Protein AF-0000000076527717 (afdb_homodimer)

Nearest PDB structures (foldseek):
  7l6l-assembly1_E  TM=8.732E-01  e=4.943E-12  Escherichia coli K-12
  5wsa-assembly1_A  TM=5.025E-01  e=1.480E-01  Mycobacterium tuberculosis H37Rv
  3qtg-assembly1_A-2  TM=5.037E-01  e=4.520E-01  Pyrobaculum aerophilum str. IM2
  5wrp-assembly1_C  TM=5.151E-01  e=6.163E-01  Mycobacterium tuberculosis H37Rv
  3qtg-assembly1_B-2  TM=5.000E-01  e=6.977E-01  Pyrobaculum aerophilum str. IM2

Foldseek 3Di:
DDLVVLLVVQLVVQLLLQKFFLVRSCVVVVHDSVSQVVSQVVCCVVVSWPDAVRTTGRQNLRHAQVSNLPVPVVFLLVLLQVLLVVDDAAFEEEFAQHNSSLSVLLNCAPGQYEYEYQAVSSCVNPVPGPRYHYHYQAADASRRRRGHFDDSSLVSLLVAAGAEYEDEASAAALQQFTAAAHPRRLSNLLSRLVRYPAYEYGEELSRLGIDHHDTNDGNLSHQEYEYQHDCVPRNHHDNPPGNYYYHHD/DDLVVLLVVQLVVQLLLQKFFLVRSCVVVVHDSVSQVVSQVVCCVVVSWPDAVRTTGRQNLRHAQVSNLPVPVVFLLVLLQVVLVVDDAAFEEEFAQHNSSLSVLLNCAPGQYEYEYQAVSSCVNPVPGPRYHYHYQAADASRRRRGHFDDSSLVSLLVAAGAEYEDEASAADLQQFTAAAHPRRLSNLLSRLVRYPAYEYGEELSRLGIDHHDTNDGNLSHQEYEYQHDCVPRNHHDNPPGNYYYHHD

Solvent-accessible surface area (backbone atoms only — not comparable to full-atom values): 23965 Å² total; per-residue (Å²): 130,56,67,73,56,47,51,51,50,50,47,49,51,15,40,50,55,24,19,33,19,32,65,56,50,12,64,76,65,71,48,51,50,70,55,39,52,53,49,38,52,51,35,26,76,69,65,70,32,37,64,28,76,62,23,35,20,26,65,29,79,70,31,43,41,70,56,42,40,58,58,60,39,68,53,26,42,41,31,6,46,52,55,34,68,71,59,57,84,66,34,35,35,35,38,36,58,48,57,46,34,29,31,22,43,52,54,42,64,75,35,55,30,34,40,35,30,35,19,51,58,38,43,69,60,41,53,83,45,84,48,38,44,44,31,37,34,16,15,42,55,38,60,42,58,35,29,32,32,55,69,54,19,46,54,44,41,72,74,44,76,24,56,34,26,42,37,50,62,41,9,23,34,75,89,24,45,26,17,27,30,40,68,73,49,40,63,50,52,49,42,47,52,74,26,25,77,32,33,27,37,43,44,48,40,76,27,50,55,19,7,24,67,39,78,65,46,52,56,70,73,24,49,28,36,34,21,50,43,41,72,86,82,32,57,68,46,89,52,82,93,50,85,44,41,78,45,77,74,130,55,69,72,57,47,52,51,50,50,48,50,50,15,39,49,56,23,19,34,20,31,66,54,51,11,62,75,68,71,47,52,49,70,56,39,50,54,50,37,52,51,34,27,75,68,65,71,31,37,65,28,77,66,22,36,21,24,65,28,79,70,29,43,42,71,55,41,40,59,60,59,39,67,51,27,42,41,32,6,46,52,54,35,68,70,58,56,83,65,33,34,36,34,38,37,57,47,57,44,32,28,31,22,44,52,54,42,63,75,34,58,30,35,39,35,31,33,19,52,57,38,43,70,59,43,51,85,43,86,46,38,43,45,32,37,33,16,14,40,55,38,59,43,58,36,29,32,30,55,68,54,19,45,55,44,40,70,75,44,76,23,56,33,24,42,38,51,62,38,7,25,34,74,89,24,44,26,16,29,31,40,69,72,48,41,65,51,51,50,43,50,50,73,27,24,77,32,33,28,38,44,44,49,40,76,26,51,56,23,8,23,68,38,79,64,47,52,56,71,74,26,49,28,36,34,21,48,42,42,73,87,84,32,55,68,45,90,55,82,93,49,85,43,42,77,45,75,74

Sequence (498 aa):
MLVPQRHSAIVDLVREHGGVSVEELAARLEVSPSTIRRDLNHLDRQGRLQRVRGGGAVEADETPFARVAAHRAEEKDRVGARAAAVVRERDVVLLDIGTTCAAVARHLRGREVTVVTASLAVVDELRADTAVELIVLGGLLRPSYLSLVGALTQQAIAQLSADIAFIGTSGVRPDGTVLDSTGAEVPVKHAIAASSQRTCLVATSDKFPGSGLLPVCALSDAHMIITTADPAADPLPALEGTATEVLFAMLVPQRHSAIVDLVREHGGVSVEELAARLEVSPSTIRRDLNHLDRQGRLQRVRGGGAVEADETPFARVAAHRAEEKDRVGARAAAVVRERDVVLLDIGTTCAAVARHLRGREVTVVTASLAVVDELRADTAVELIVLGGLLRPSYLSLVGALTQQAIAQLSADIAFIGTSGVRPDGTVLDSTGAEVPVKHAIAASSQRTCLVATSDKFPGSGLLPVCALSDAHMIITTADPAADPLPALEGTATEVLFA

InterPro domains:
  IPR001034 DeoR-type HTH domain [PF08220] (6-56)
  IPR001034 DeoR-type HTH domain [PR00037] (24-38)
  IPR001034 DeoR-type HTH domain [PR00037] (38-56)
  IPR001034 DeoR-type HTH domain [PS51000] (3-58)
  IPR001034 DeoR-type HTH domain [SM00420] (6-58)
  IPR014036 DeoR-like transcriptional repressor, C-terminal sensor domain [PF00455] (73-227)
  IPR018356 Transcription regulator, HTH DeoR-type, conserved site [PS00894] (6-40)
  IPR036388 Winged helix-like DNA-binding domain superfamily [G3DSA:1.10.10.10] (3-60)
  IPR036390 Winged helix DNA-binding domain superfamily [SSF46785] (5-57)
  IPR037171 NagB/RpiA transferase-like [SSF100950] (73-228)
  IPR050313 Carbohydrate Metabolism HTH-type Transcriptional Regulators [PTHR30363] (1-247)

pLDDT: mean 91.43, std 9.4, range [53.09, 98.94]

Secondary structure (DSSP, 8-state):
--HHHHHHHHHHHHHHHSEEEHHHHHHHHTS-HHHHHHHHHHHHHTTSSEEETTEEE--GGGS-HHHHHHTTHHHHHHHHHHHHHHPPTT-EEEE-SSHHHHHHHHHTTT-S-EEEESBHHHHHHHTT-SSSEEEE--EEEEGGGTEEESHHHHHHHHT--EEEEEE--SEE-TTSEEEES-GGGHHHHHHHHHTEEEEEEEE-GGGSS---SEEEEEGGG-SEEEE---TTTSPPPP-TTS--EEEE-/--HHHHHHHHHHHHHHHSEEEHHHHHHHHTS-HHHHHHHHHHHHHTTSSEEETTEEE--GGGS-HHHHHHTTHHHHHHHHHHHHHHPPTT-EEEE-SSHHHHHHHHHTTT-S-EEEESBHHHHHHHTT-SSSEEEE--EEEEGGGTEEESHHHHHHHHT--EEEEEE--SEE-TTSEEEES-GGGHHHHHHHHHTEEEEEEEE-GGGSS---SEEEEEGGG-SEEEE---TTTSPPPP-TTS--EEEE-

Radius of gyration: 26.48 Å; Cα contacts (8 Å, |Δi|>4): 1230; chains: 2; bounding box: 55×79×60 Å

Structure (mmCIF, N/CA/C/O backbone):
data_AF-0000000076527717-model_v1
#
loop_
_entity.id
_entity.type
_entity.pdbx_description
1 polymer 'Lactose phosphotransferase system repressor'
#
loop_
_atom_site.group_PDB
_atom_site.id
_atom_site.type_symbol
_atom_site.label_atom_id
_atom_site.label_alt_id
_atom_site.label_comp_id
_atom_site.label_asym_id
_atom_site.label_entity_id
_atom_site.label_seq_id
_atom_site.pdbx_PDB_ins_code
_atom_site.Cartn_x
_atom_site.Cartn_y
_atom_site.Cartn_z
_atom_site.occupancy
_atom_site.B_iso_or_equiv
_atom_site.auth_seq_id
_atom_site.auth_comp_id
_atom_site.auth_asym_id
_atom_site.auth_atom_id
_atom_site.pdbx_PDB_model_num
ATOM 1 N N . MET A 1 1 ? -23 39.5 0.473 1 81.56 1 MET A N 1
ATOM 2 C CA . MET A 1 1 ? -23.25 38.094 0.102 1 81.56 1 MET A CA 1
ATOM 3 C C . MET A 1 1 ? -24.469 37.562 0.843 1 81.56 1 MET A C 1
ATOM 5 O O . MET A 1 1 ? -24.672 37.875 2.018 1 81.56 1 MET A O 1
ATOM 9 N N . LEU A 1 2 ? -25.359 37.031 0.121 1 87.25 2 LEU A N 1
ATOM 10 C CA . LEU A 1 2 ? -26.547 36.438 0.744 1 87.25 2 LEU A CA 1
ATOM 11 C C . LEU A 1 2 ? -26.172 35.25 1.615 1 87.25 2 LEU A C 1
ATOM 13 O O . LEU A 1 2 ? -25.203 34.562 1.333 1 87.25 2 LEU A O 1
ATOM 17 N N . VAL A 1 3 ? -27 35.062 2.719 1 89.25 3 VAL A N 1
ATOM 18 C CA . VAL A 1 3 ? -26.719 34.062 3.738 1 89.25 3 VAL A CA 1
ATOM 19 C C . VAL A 1 3 ? -26.609 32.688 3.09 1 89.25 3 VAL A C 1
ATOM 21 O O . VAL A 1 3 ? -25.625 31.953 3.311 1 89.25 3 VAL A O 1
ATOM 24 N N . PRO A 1 4 ? -27.562 32.281 2.203 1 87.19 4 PRO A N 1
ATOM 25 C CA . PRO A 1 4 ? -27.438 30.953 1.594 1 87.19 4 PRO A CA 1
ATOM 26 C C . PRO A 1 4 ? -26.172 30.812 0.735 1 87.19 4 PRO A C 1
ATOM 28 O O . PRO A 1 4 ? -25.562 29.75 0.699 1 87.19 4 PRO A O 1
ATOM 31 N N . GLN A 1 5 ? -25.828 31.844 0.106 1 88.81 5 GLN A N 1
ATOM 32 C CA . GLN A 1 5 ? -24.609 31.844 -0.697 1 88.81 5 GLN A CA 1
ATOM 33 C C . GLN A 1 5 ? -23.375 31.703 0.183 1 88.81 5 GLN A C 1
ATOM 35 O O . GLN A 1 5 ? -22.438 30.984 -0.16 1 88.81 5 GLN A O 1
ATOM 40 N N . ARG A 1 6 ? -23.422 32.406 1.287 1 91.44 6 ARG A N 1
ATOM 41 C CA . ARG A 1 6 ? -22.297 32.344 2.217 1 91.44 6 ARG A CA 1
ATOM 42 C C . ARG A 1 6 ? -22.156 30.938 2.811 1 91.44 6 ARG A C 1
ATOM 44 O O . ARG A 1 6 ? -21.047 30.422 2.928 1 91.44 6 ARG A O 1
ATOM 51 N N . HIS A 1 7 ? -23.219 30.281 3.104 1 89.94 7 HIS A N 1
ATOM 52 C CA . HIS A 1 7 ? -23.203 28.922 3.637 1 89.94 7 HIS A CA 1
ATOM 53 C C . HIS A 1 7 ? -22.562 27.953 2.645 1 89.94 7 HIS A C 1
ATOM 55 O O . HIS A 1 7 ? -21.734 27.125 3.023 1 89.94 7 HIS A O 1
ATOM 61 N N . SER A 1 8 ? -22.953 28.125 1.428 1 87.19 8 SER A N 1
ATOM 62 C CA . SER A 1 8 ? -22.375 27.281 0.392 1 87.19 8 SER A CA 1
ATOM 63 C C . SER A 1 8 ? -20.875 27.516 0.246 1 87.19 8 SER A C 1
ATOM 65 O O . SER A 1 8 ? -20.109 26.562 0.11 1 87.19 8 SER A O 1
ATOM 67 N N . ALA A 1 9 ? -20.547 28.812 0.32 1 89.06 9 ALA A N 1
ATOM 68 C CA . ALA A 1 9 ? -19.125 29.172 0.222 1 89.06 9 ALA A CA 1
ATOM 69 C C . ALA A 1 9 ? -18.328 28.594 1.388 1 89.06 9 ALA A C 1
ATOM 71 O O . ALA A 1 9 ? -17.219 28.109 1.202 1 89.06 9 ALA A O 1
ATOM 72 N N . ILE A 1 10 ? -18.922 28.656 2.541 1 88.25 10 ILE A N 1
ATOM 73 C CA . ILE A 1 10 ? -18.281 28.109 3.734 1 88.25 10 ILE A CA 1
ATOM 74 C C . ILE A 1 10 ? -18.062 26.609 3.568 1 88.25 10 ILE A C 1
ATOM 76 O O . ILE A 1 10 ? -16.953 26.109 3.779 1 88.25 10 ILE A O 1
ATOM 80 N N . VAL A 1 11 ? -19.047 25.859 3.121 1 81.44 11 VAL A N 1
ATOM 81 C CA . VAL A 1 11 ? -18.984 24.422 2.961 1 81.44 11 VAL A CA 1
ATOM 82 C C . VAL A 1 11 ? -17.922 24.062 1.914 1 81.44 11 VAL A C 1
ATOM 84 O O . VAL A 1 11 ? -17.125 23.156 2.119 1 81.44 11 VAL A O 1
ATOM 87 N N . ASP A 1 12 ? -17.891 24.844 0.885 1 79.69 12 ASP A N 1
ATOM 88 C CA . ASP A 1 12 ? -16.938 24.594 -0.189 1 79.69 12 ASP A CA 1
ATOM 89 C C . ASP A 1 12 ? -15.5 24.797 0.298 1 79.69 12 ASP A C 1
ATOM 91 O O . ASP A 1 12 ? -14.617 23.969 0.013 1 79.69 12 ASP A O 1
ATOM 95 N N . LEU A 1 13 ? -15.375 25.875 1.015 1 80.81 13 LEU A N 1
ATOM 96 C CA . LEU A 1 13 ? -14.047 26.188 1.53 1 80.81 13 LEU A CA 1
ATOM 97 C C . LEU A 1 13 ? -13.586 25.12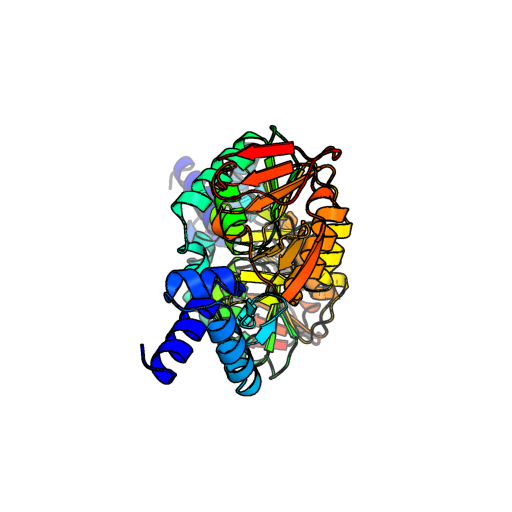5 2.523 1 80.81 13 LEU A C 1
ATOM 99 O O . LEU A 1 13 ? -12.438 24.688 2.479 1 80.81 13 LEU A O 1
ATOM 103 N N . VAL A 1 14 ? -14.5 24.672 3.359 1 78.69 14 VAL A N 1
ATOM 104 C CA . VAL A 1 14 ? -14.172 23.688 4.379 1 78.69 14 VAL A CA 1
ATOM 105 C C . VAL A 1 14 ? -13.859 22.344 3.713 1 78.69 14 VAL A C 1
ATOM 107 O O . VAL A 1 14 ? -12.922 21.656 4.113 1 78.69 14 VAL A O 1
ATOM 110 N N . ARG A 1 15 ? -14.602 22.047 2.707 1 71.19 15 ARG A N 1
ATOM 111 C CA . ARG A 1 15 ? -14.391 20.797 1.973 1 71.19 15 ARG A CA 1
ATOM 112 C C . ARG A 1 15 ? -13.062 20.812 1.224 1 71.19 15 ARG A C 1
ATOM 114 O O . ARG A 1 15 ? -12.352 19.812 1.179 1 71.19 15 ARG A O 1
ATOM 121 N N . GLU A 1 16 ? -12.812 21.969 0.721 1 68.06 16 GLU A N 1
ATOM 122 C CA . GLU A 1 16 ? -11.594 22.125 -0.069 1 68.06 16 GLU A CA 1
ATOM 123 C C . GLU A 1 16 ? -10.352 21.969 0.798 1 68.06 16 GLU A C 1
ATOM 125 O O . GLU A 1 16 ? -9.336 21.438 0.347 1 68.06 16 GLU A O 1
ATOM 130 N N . HIS A 1 17 ? -10.586 22.375 2.025 1 67.5 17 HIS A N 1
ATOM 131 C CA . HIS A 1 17 ? -9.398 22.453 2.875 1 67.5 17 HIS A CA 1
ATOM 132 C C . HIS A 1 17 ? -9.422 21.375 3.945 1 67.5 17 HIS A C 1
ATOM 134 O O . HIS A 1 17 ? -8.445 21.203 4.68 1 67.5 17 HIS A O 1
ATOM 140 N N . GLY A 1 18 ? -10.547 20.641 3.889 1 65.69 18 GLY A N 1
ATOM 141 C CA . GLY A 1 18 ? -10.727 19.656 4.945 1 65.69 18 GLY A CA 1
ATOM 142 C C . GLY A 1 18 ? -11.102 20.281 6.277 1 65.69 18 GLY A C 1
ATOM 143 O O . GLY A 1 18 ? -11.594 19.594 7.172 1 65.69 18 GLY A O 1
ATOM 144 N N . GLY A 1 19 ? -10.68 21.5 6.574 1 70.75 19 GLY A N 1
ATOM 145 C CA . GLY A 1 19 ? -10.953 22.312 7.75 1 70.75 19 GLY A CA 1
ATOM 146 C C . GLY A 1 19 ? -10.453 23.75 7.617 1 70.75 19 GLY A C 1
ATOM 147 O O . GLY A 1 19 ? -9.398 23.984 7.023 1 70.75 19 GLY A O 1
ATOM 148 N N . VAL A 1 20 ? -11.352 24.656 7.977 1 79.31 20 VAL A N 1
ATOM 149 C CA . VAL A 1 20 ? -10.984 26.062 7.895 1 79.31 20 VAL A CA 1
ATOM 150 C C . VAL A 1 20 ? -11.344 26.766 9.203 1 79.31 20 VAL A C 1
ATOM 152 O O . VAL A 1 20 ? -12.383 26.484 9.797 1 79.31 20 VAL A O 1
ATOM 155 N N . SER A 1 21 ? -10.406 27.625 9.617 1 80.6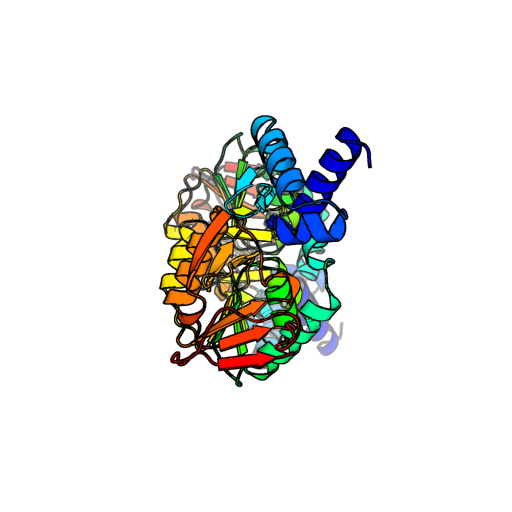9 21 SER A N 1
ATOM 156 C CA . SER A 1 21 ? -10.656 28.359 10.844 1 80.69 21 SER A CA 1
ATOM 157 C C . SER A 1 21 ? -11.68 29.469 10.625 1 80.69 21 SER A C 1
ATOM 159 O O . SER A 1 21 ? -11.898 29.906 9.492 1 80.69 21 SER A O 1
ATOM 161 N N . VAL A 1 22 ? -12.266 29.891 11.766 1 86.62 22 VAL A N 1
ATOM 162 C CA . VAL A 1 22 ? -13.211 31 11.758 1 86.62 22 VAL A CA 1
ATOM 163 C C . VAL A 1 22 ? -12.539 32.25 11.188 1 86.62 22 VAL A C 1
ATOM 165 O O . VAL A 1 22 ? -13.117 32.938 10.352 1 86.62 22 VAL A O 1
ATOM 168 N N . GLU A 1 23 ? -11.289 32.344 11.547 1 84.5 23 GLU A N 1
ATOM 169 C CA . GLU A 1 23 ? -10.555 33.531 11.133 1 84.5 23 GLU A CA 1
ATOM 170 C C . GLU A 1 23 ? -10.305 33.531 9.625 1 84.5 23 GLU A C 1
ATOM 172 O O . GLU A 1 23 ? -10.492 34.531 8.953 1 84.5 23 GLU A O 1
ATOM 177 N N . GLU A 1 24 ? -9.984 32.469 9.148 1 84.5 24 GLU A N 1
ATOM 178 C CA . GLU A 1 24 ? -9.727 32.344 7.715 1 84.5 24 GLU A CA 1
ATOM 179 C C . GLU A 1 24 ? -11.008 32.5 6.906 1 84.5 24 GLU A C 1
ATOM 181 O O . GLU A 1 24 ? -11.023 33.188 5.883 1 84.5 24 GLU A O 1
ATOM 186 N N . LEU A 1 25 ? -12.008 31.875 7.367 1 89.38 25 LEU A N 1
ATOM 187 C CA . LEU A 1 25 ? -13.289 32.031 6.691 1 89.38 25 LEU A CA 1
ATOM 188 C C . LEU A 1 25 ? -13.742 33.469 6.691 1 89.38 25 LEU A C 1
ATOM 190 O O . LEU A 1 25 ? -14.219 34 5.676 1 89.38 25 LEU A O 1
ATOM 194 N N . ALA A 1 26 ? -13.547 34.188 7.777 1 91.44 26 ALA A N 1
ATOM 195 C CA . ALA A 1 26 ? -13.938 35.562 7.902 1 91.44 26 ALA A CA 1
ATOM 196 C C . ALA A 1 26 ? -13.164 36.438 6.922 1 91.44 26 ALA A C 1
ATOM 198 O O . ALA A 1 26 ? -13.734 37.312 6.254 1 91.44 26 ALA A O 1
ATOM 199 N N . ALA A 1 27 ? -11.922 36.156 6.848 1 88.25 27 ALA A N 1
ATOM 200 C CA . ALA A 1 27 ? -11.055 36.938 5.957 1 88.25 27 ALA A CA 1
ATOM 201 C C . ALA A 1 27 ? -11.422 36.688 4.496 1 88.25 27 ALA A C 1
ATOM 203 O O . ALA A 1 27 ? -11.531 37.656 3.715 1 88.25 27 ALA A O 1
ATOM 204 N N . ARG A 1 28 ? -11.688 35.531 4.152 1 87.62 28 ARG A N 1
ATOM 205 C CA . ARG A 1 28 ? -11.922 35.156 2.762 1 87.62 28 ARG A CA 1
ATOM 206 C C . ARG A 1 28 ? -13.305 35.594 2.297 1 87.62 28 ARG A C 1
ATOM 208 O O . ARG A 1 28 ? -13.484 35.969 1.129 1 87.62 28 ARG A O 1
ATOM 215 N N . LEU A 1 29 ? -14.18 35.562 3.242 1 91.5 29 LEU A N 1
ATOM 216 C CA . LEU A 1 29 ? -15.547 35.875 2.869 1 91.5 29 LEU A CA 1
ATOM 217 C C . LEU A 1 29 ? -15.898 37.312 3.254 1 91.5 29 LEU A C 1
ATOM 219 O O . LEU A 1 29 ? -17.031 37.75 3.053 1 91.5 29 LEU A O 1
ATOM 223 N N . GLU A 1 30 ? -14.93 38 3.791 1 91.62 30 GLU A N 1
ATOM 224 C CA . GLU A 1 30 ? -15.047 39.406 4.152 1 91.62 30 GLU A CA 1
ATOM 225 C C . GLU A 1 30 ? -16.266 39.656 5.035 1 91.62 30 GLU A C 1
ATOM 227 O O . GLU A 1 30 ? -17.078 40.531 4.754 1 91.62 30 GLU A O 1
ATOM 232 N N . VAL A 1 31 ? -16.359 38.875 6.031 1 93.62 31 VAL A N 1
ATOM 233 C CA . VAL A 1 31 ? -17.391 39.031 7.062 1 93.62 31 VAL A CA 1
ATOM 234 C C . VAL A 1 31 ? -16.75 38.906 8.445 1 93.62 31 VAL A C 1
ATOM 236 O O . VAL A 1 31 ? -15.562 38.562 8.555 1 93.62 31 VAL A O 1
ATOM 239 N N . SER A 1 32 ? -17.516 39.188 9.445 1 92.56 32 SER A N 1
ATOM 240 C CA . SER A 1 32 ? -16.969 39.125 10.797 1 92.56 32 SER A CA 1
ATOM 241 C C . SER A 1 32 ? -16.844 37.688 11.281 1 92.56 32 SER A C 1
ATOM 243 O O . SER A 1 32 ? -17.594 36.812 10.859 1 92.56 32 SER A O 1
ATOM 245 N N . PRO A 1 33 ? -15.914 37.5 12.25 1 93.12 33 PRO A N 1
ATOM 246 C CA . PRO A 1 33 ? -15.82 36.156 12.875 1 93.12 33 PRO A CA 1
ATOM 247 C C . PRO A 1 33 ? -17.125 35.75 13.547 1 93.12 33 PRO A C 1
ATOM 249 O O . PRO A 1 33 ? -17.469 34.562 13.531 1 93.12 33 PRO A O 1
ATOM 252 N N . SER A 1 34 ? -17.812 36.719 14.102 1 93.12 34 SER A N 1
ATOM 253 C CA . SER A 1 34 ? -19.094 36.406 14.742 1 93.12 34 SER A CA 1
ATOM 254 C C . SER A 1 34 ? -20.109 35.875 13.742 1 93.12 34 SER A C 1
ATOM 256 O O . SER A 1 34 ? -20.844 34.938 14.047 1 93.12 34 SER A O 1
ATOM 258 N N . THR A 1 35 ? -20.078 36.344 12.555 1 92.94 35 THR A N 1
ATOM 259 C CA . THR A 1 35 ? -20.953 35.906 11.484 1 92.94 35 THR A CA 1
ATOM 260 C C . THR A 1 35 ? -20.594 34.469 11.055 1 92.94 35 THR A C 1
ATOM 262 O O . THR A 1 35 ? -21.484 33.625 10.914 1 92.94 35 THR A O 1
ATOM 265 N N . ILE A 1 36 ? -19.297 34.25 10.93 1 93.25 36 ILE A N 1
ATOM 266 C CA . ILE A 1 36 ? -18.828 32.938 10.523 1 93.25 36 ILE A CA 1
ATOM 267 C C . ILE A 1 36 ? -19.203 31.906 11.578 1 93.25 36 ILE A C 1
ATOM 269 O O . ILE A 1 36 ? -19.672 30.812 11.242 1 93.25 36 ILE A O 1
ATOM 273 N N . ARG A 1 37 ? -19.062 32.25 12.852 1 90.75 37 ARG A N 1
ATOM 274 C CA . ARG A 1 37 ? -19.391 31.312 13.93 1 90.75 37 ARG A CA 1
ATOM 275 C C . ARG A 1 37 ? -20.875 30.922 13.891 1 90.75 37 ARG A C 1
ATOM 277 O O . ARG A 1 37 ? -21.219 29.75 14.055 1 90.75 37 ARG A O 1
ATOM 284 N N . ARG A 1 38 ? -21.656 31.875 13.648 1 90.25 38 ARG A N 1
ATOM 285 C CA . ARG A 1 38 ? -23.094 31.625 13.555 1 90.25 38 ARG A CA 1
ATOM 286 C C . ARG A 1 38 ? -23.406 30.703 12.375 1 90.25 38 ARG A C 1
ATOM 288 O O . ARG A 1 38 ? -24.203 29.781 12.5 1 90.25 38 ARG A O 1
ATOM 295 N N . ASP A 1 39 ? -22.766 30.969 11.336 1 91.81 39 ASP A N 1
ATOM 296 C CA . ASP A 1 39 ? -23 30.188 10.133 1 91.81 39 ASP A CA 1
ATOM 297 C C . ASP A 1 39 ? -22.516 28.75 10.32 1 91.81 39 ASP A C 1
ATOM 299 O O . ASP A 1 39 ? -23.203 27.797 9.914 1 91.81 39 ASP A O 1
ATOM 303 N N . LEU A 1 40 ? -21.391 28.594 10.93 1 90.06 40 LEU A N 1
ATOM 304 C CA . LEU A 1 40 ? -20.828 27.281 11.164 1 90.06 40 LEU A CA 1
ATOM 305 C C . LEU A 1 40 ? -21.719 26.453 12.086 1 90.06 40 LEU A C 1
ATOM 307 O O . LEU A 1 40 ? -21.922 25.25 11.859 1 90.06 40 LEU A O 1
ATOM 311 N N . ASN A 1 41 ? -22.203 27.078 13.078 1 87.81 41 ASN A N 1
ATOM 312 C CA . ASN A 1 41 ? -23.156 26.406 13.961 1 87.81 41 ASN A CA 1
ATOM 313 C C . ASN A 1 41 ? -24.391 25.938 13.203 1 87.81 41 ASN A C 1
ATOM 315 O O . ASN A 1 41 ? -24.844 24.812 13.406 1 87.81 41 ASN A O 1
ATOM 319 N N . HIS A 1 42 ? -24.797 26.719 12.383 1 87.44 42 HIS A N 1
ATOM 320 C CA . HIS A 1 42 ? -25.953 26.391 11.562 1 87.44 42 HIS A CA 1
ATOM 321 C C . HIS A 1 42 ? -25.656 25.203 10.648 1 87.44 42 HIS A C 1
ATOM 323 O O . HIS A 1 42 ? -26.438 24.266 10.578 1 87.44 42 HIS A O 1
ATOM 329 N N . LEU A 1 43 ? -24.562 25.234 10.008 1 86.25 43 LEU A N 1
ATOM 330 C CA . LEU A 1 43 ? -24.172 24.203 9.047 1 86.25 43 LEU A CA 1
ATOM 331 C C . LEU A 1 43 ? -23.922 22.875 9.75 1 86.25 43 LEU A C 1
ATOM 333 O O . LEU A 1 43 ? -24.219 21.812 9.203 1 86.25 43 LEU A O 1
ATOM 337 N N . ASP A 1 44 ? -23.422 22.938 10.906 1 82.75 44 ASP A N 1
ATOM 338 C CA . ASP A 1 44 ? -23.203 21.75 11.734 1 82.75 44 ASP A CA 1
ATOM 339 C C . ASP A 1 44 ? -24.531 21.078 12.094 1 82.75 44 ASP A C 1
ATOM 341 O O . ASP A 1 44 ? -24.688 19.859 11.945 1 82.75 44 ASP A O 1
ATOM 345 N N . ARG A 1 45 ? -25.406 21.922 12.5 1 78.38 45 ARG A N 1
ATOM 346 C CA . ARG A 1 45 ? -26.734 21.438 12.859 1 78.38 45 ARG A CA 1
ATOM 347 C C . ARG A 1 45 ? -27.422 20.766 11.672 1 78.38 45 ARG A C 1
ATOM 349 O O . ARG A 1 45 ? -28.172 19.812 11.836 1 78.38 45 ARG A O 1
ATOM 356 N N . GLN A 1 46 ? -27.031 21.188 10.516 1 76.06 46 GLN A N 1
ATOM 357 C CA . GLN A 1 46 ? -27.625 20.641 9.297 1 76.06 46 GLN A CA 1
ATOM 358 C C . GLN A 1 46 ? -26.859 19.422 8.812 1 76.06 46 GLN A C 1
ATOM 360 O O . GLN A 1 46 ? -27.219 18.812 7.797 1 76.06 46 GLN A O 1
ATOM 365 N N . GLY A 1 47 ? -25.781 19.156 9.5 1 72.94 47 GLY A N 1
ATOM 366 C CA . GLY A 1 47 ? -24.969 18 9.133 1 72.94 47 GLY A CA 1
ATOM 367 C C . GLY A 1 47 ? -24.125 18.234 7.898 1 72.94 47 GLY A C 1
ATOM 368 O O . GLY A 1 47 ? -23.609 17.281 7.301 1 72.94 47 GLY A O 1
ATOM 369 N N . ARG A 1 48 ? -24 19.469 7.5 1 73 48 ARG A N 1
ATOM 370 C CA . ARG A 1 48 ? -23.281 19.797 6.273 1 73 48 ARG A CA 1
ATOM 371 C C . ARG A 1 48 ? -21.781 19.906 6.531 1 73 48 ARG A C 1
ATOM 373 O O . ARG A 1 48 ? -20.984 19.812 5.598 1 73 48 ARG A O 1
ATOM 380 N N . LEU A 1 49 ? -21.469 20.25 7.719 1 75.69 49 LEU A N 1
ATOM 381 C CA . LEU A 1 49 ? -20.094 20.234 8.195 1 75.69 49 LEU A CA 1
ATOM 382 C C . LEU A 1 49 ? -20.047 19.969 9.695 1 75.69 49 LEU A C 1
ATOM 384 O O . LEU A 1 49 ? -21.094 19.906 10.359 1 75.69 49 LEU A O 1
ATOM 388 N N . GLN A 1 50 ? -18.938 19.641 10.117 1 76.19 50 GLN A N 1
ATOM 389 C CA . GLN A 1 50 ? -18.75 19.453 11.547 1 76.19 50 GLN A CA 1
ATOM 390 C C . GLN A 1 50 ? -18.094 20.672 12.188 1 76.19 50 GLN A C 1
ATOM 392 O O . GLN A 1 50 ? -17.031 21.109 11.742 1 76.19 50 GLN A O 1
ATOM 397 N N . ARG A 1 51 ? -18.938 21.266 13.133 1 77.12 51 ARG A N 1
ATOM 398 C CA . ARG A 1 51 ? -18.328 22.328 13.938 1 77.12 51 ARG A CA 1
ATOM 399 C C . ARG A 1 51 ? -17.203 21.781 14.797 1 77.12 51 ARG A C 1
ATOM 401 O O . ARG A 1 51 ? -17.344 20.734 15.438 1 77.12 51 ARG A O 1
ATOM 408 N N . VAL A 1 52 ? -16.062 22.391 14.531 1 70.31 52 VAL A N 1
ATOM 409 C CA . VAL A 1 52 ? -14.938 22.031 15.391 1 70.31 52 VAL A CA 1
ATOM 410 C C . VAL A 1 52 ? -14.453 23.281 16.141 1 70.31 52 VAL A C 1
ATOM 412 O O . VAL A 1 52 ? -14.883 24.391 15.844 1 70.31 52 VAL A O 1
ATOM 415 N N . ARG A 1 53 ? -13.672 23.016 17.219 1 70.19 53 ARG A N 1
ATOM 416 C CA . ARG A 1 53 ? -13.156 24.188 17.938 1 70.19 53 ARG A CA 1
ATOM 417 C C . ARG A 1 53 ? -12.352 25.078 17 1 70.19 53 ARG A C 1
ATOM 419 O O . ARG A 1 53 ? -11.352 24.641 16.422 1 70.19 53 ARG A O 1
ATOM 426 N N . GLY A 1 54 ? -12.797 26.328 16.891 1 67.81 54 GLY A N 1
ATOM 427 C CA . GLY A 1 54 ? -12.102 27.344 16.109 1 67.81 54 GLY A CA 1
ATOM 428 C C . GLY A 1 54 ? -12.469 27.312 14.633 1 67.81 54 GLY A C 1
ATOM 429 O O . GLY A 1 54 ? -11.969 28.125 13.852 1 67.81 54 GLY A O 1
ATOM 430 N N . GLY A 1 55 ? -13.344 26.359 14.242 1 73.62 55 GLY A N 1
ATOM 431 C CA . GLY A 1 55 ? -13.648 26.344 12.82 1 73.62 55 GLY A CA 1
ATOM 432 C C . GLY A 1 55 ? -14.625 25.25 12.43 1 73.62 55 GLY A C 1
ATOM 433 O O . GLY A 1 55 ? -15.469 24.844 13.234 1 73.62 55 GLY A O 1
ATOM 434 N N . GLY A 1 56 ? -14.789 25.078 11.219 1 71.69 56 GLY A N 1
ATOM 435 C CA . GLY A 1 56 ? -15.562 23.984 10.648 1 71.69 56 GLY A CA 1
ATOM 436 C C . GLY A 1 56 ? -14.703 22.953 9.945 1 71.69 56 GLY A C 1
ATOM 437 O O . GLY A 1 56 ? -13.656 23.281 9.391 1 71.69 56 GLY A O 1
ATOM 438 N N . ALA A 1 57 ? -15.07 21.719 10.195 1 66.5 57 ALA A N 1
ATOM 439 C CA . ALA A 1 57 ? -14.383 20.625 9.508 1 66.5 57 ALA A CA 1
ATOM 440 C C . ALA A 1 57 ? -15.383 19.641 8.883 1 66.5 57 ALA A C 1
ATOM 442 O O . ALA A 1 57 ? -16.562 19.641 9.242 1 66.5 57 ALA A O 1
ATOM 443 N N . VAL A 1 58 ? -15.141 19.297 7.668 1 60.03 58 VAL A N 1
ATOM 444 C CA . VAL A 1 58 ? -15.906 18.172 7.133 1 60.03 58 VAL A CA 1
ATOM 445 C C . VAL A 1 58 ? -15.141 16.875 7.344 1 60.03 58 VAL A C 1
ATOM 447 O O . VAL A 1 58 ? -13.906 16.875 7.422 1 60.03 58 VAL A O 1
ATOM 450 N N . GLU A 1 59 ? -15.852 15.914 7.844 1 57.34 59 GLU A N 1
ATOM 451 C CA . GLU A 1 59 ? -15.148 14.633 7.906 1 57.34 59 GLU A CA 1
ATOM 452 C C . GLU A 1 59 ? -14.336 14.391 6.637 1 57.34 59 GLU A C 1
ATOM 454 O O . GLU A 1 59 ? -14.828 14.602 5.527 1 57.34 59 GLU A O 1
ATOM 459 N N . ALA A 1 60 ? -13.07 14.664 6.875 1 53.09 60 ALA A N 1
ATOM 460 C CA . ALA A 1 60 ? -12.008 14.547 5.871 1 53.09 60 ALA A CA 1
ATOM 461 C C . ALA A 1 60 ? -12.367 13.5 4.82 1 53.09 60 ALA A C 1
ATOM 463 O O . ALA A 1 60 ? -12.016 13.648 3.645 1 53.09 60 ALA A O 1
ATOM 464 N N . ASP A 1 61 ? -13.227 12.531 5.309 1 56.66 61 ASP A N 1
ATOM 465 C CA . ASP A 1 61 ? -13.477 11.461 4.348 1 56.66 61 ASP A CA 1
ATOM 466 C C . ASP A 1 61 ? -14.188 11.984 3.105 1 56.66 61 ASP A C 1
ATOM 468 O O . ASP A 1 61 ? -14.234 11.312 2.074 1 56.66 61 ASP A O 1
ATOM 472 N N . GLU A 1 62 ? -14.391 13.383 3.205 1 64.69 62 GLU A N 1
ATOM 473 C CA . GLU A 1 62 ? -15.211 13.852 2.092 1 64.69 62 GLU A CA 1
ATOM 474 C C . GLU A 1 62 ? -14.391 14.68 1.112 1 64.69 62 GLU A C 1
ATOM 476 O O . GLU A 1 62 ? -14.852 14.992 0.012 1 64.69 62 GLU A O 1
ATOM 481 N N . THR A 1 63 ? -13.203 15.016 1.483 1 76.69 63 THR A N 1
ATOM 482 C CA . THR A 1 63 ? -12.398 15.742 0.512 1 76.69 63 THR A CA 1
ATOM 483 C C . THR A 1 63 ? -11.289 14.852 -0.044 1 76.69 63 THR A C 1
ATOM 485 O O . THR A 1 63 ? -10.391 14.438 0.691 1 76.69 63 THR A O 1
ATOM 488 N N . PRO A 1 64 ? -11.32 14.734 -1.314 1 86.38 64 PRO A N 1
ATOM 489 C CA . PRO A 1 64 ? -10.32 13.844 -1.916 1 86.38 64 PRO A CA 1
ATOM 490 C C . PRO A 1 64 ? -8.898 14.391 -1.789 1 86.38 64 PRO A C 1
ATOM 492 O O . PRO A 1 64 ? -8.688 15.602 -1.846 1 86.38 64 PRO A O 1
ATOM 495 N N . PHE A 1 65 ? -8.031 13.578 -1.678 1 92.44 65 PHE A N 1
ATOM 496 C CA . PHE A 1 65 ? -6.609 13.883 -1.55 1 92.44 65 PHE A CA 1
ATOM 497 C C . PHE A 1 65 ? -6.172 14.867 -2.625 1 92.44 65 PHE A C 1
ATOM 499 O O . PHE A 1 65 ? -5.48 15.844 -2.334 1 92.44 65 PHE A O 1
ATOM 506 N N . ALA A 1 66 ? -6.582 14.625 -3.846 1 92.06 66 ALA A N 1
ATOM 507 C CA . ALA A 1 66 ? -6.141 15.43 -4.984 1 92.06 66 ALA A CA 1
ATOM 508 C C . ALA A 1 66 ? -6.539 16.891 -4.812 1 92.06 66 ALA A C 1
ATOM 510 O O . ALA A 1 66 ? -5.781 17.797 -5.18 1 92.06 66 ALA A O 1
ATOM 511 N N . ARG A 1 67 ? -7.613 17.188 -4.234 1 88.06 67 ARG A N 1
ATOM 512 C CA . ARG A 1 67 ? -8.086 18.547 -4.004 1 88.06 67 ARG A CA 1
ATOM 513 C C . ARG A 1 67 ? -7.238 19.234 -2.943 1 88.06 67 ARG A C 1
ATOM 515 O O . ARG A 1 67 ? -6.844 20.391 -3.117 1 88.06 67 ARG A O 1
ATOM 522 N N . VAL A 1 68 ? -6.965 18.531 -1.954 1 89.12 68 VAL A N 1
ATOM 523 C CA . VAL A 1 68 ? -6.148 19.094 -0.883 1 89.12 68 VAL A CA 1
ATOM 524 C C . VAL A 1 68 ? -4.73 19.344 -1.391 1 89.12 68 VAL A C 1
ATOM 526 O O . VAL A 1 68 ? -4.121 20.375 -1.08 1 89.12 68 VAL A O 1
ATOM 529 N N . ALA A 1 69 ? -4.223 18.406 -2.143 1 93.81 69 ALA A N 1
ATOM 530 C CA . ALA A 1 69 ? -2.869 18.484 -2.686 1 93.81 69 ALA A CA 1
ATOM 531 C C . ALA A 1 69 ? -2.705 19.734 -3.553 1 93.81 69 ALA A C 1
ATOM 533 O O . ALA A 1 69 ? -1.635 20.344 -3.574 1 93.81 69 ALA A O 1
ATOM 534 N N . ALA A 1 70 ? -3.73 20.141 -4.164 1 92.38 70 ALA A N 1
ATOM 535 C CA . ALA A 1 70 ? -3.688 21.281 -5.086 1 92.38 70 ALA A CA 1
ATOM 536 C C . ALA A 1 70 ? -3.713 22.609 -4.328 1 92.38 70 ALA A C 1
ATOM 538 O O . ALA A 1 70 ? -3.217 23.609 -4.824 1 92.38 70 ALA A O 1
ATOM 539 N N . HIS A 1 71 ? -4.281 22.578 -3.205 1 87.81 71 HIS A N 1
ATOM 540 C CA . HIS A 1 71 ? -4.332 23.781 -2.383 1 87.81 71 HIS A CA 1
ATOM 541 C C . HIS A 1 71 ? -2.951 24.141 -1.847 1 87.81 71 HIS A C 1
ATOM 543 O O . HIS A 1 71 ? -2.334 23.359 -1.13 1 87.81 71 HIS A O 1
ATOM 549 N N . ARG A 1 72 ? -2.34 25.281 -2.281 1 92.25 72 ARG A N 1
ATOM 550 C CA . ARG A 1 72 ? -1.033 25.781 -1.864 1 92.25 72 ARG A CA 1
ATOM 551 C C . ARG A 1 72 ? 0.075 24.812 -2.262 1 92.25 72 ARG A C 1
ATOM 553 O O . ARG A 1 72 ? 0.972 24.516 -1.465 1 92.25 72 ARG A O 1
ATOM 560 N N . ALA A 1 73 ? -0.051 24.312 -3.418 1 96.62 73 ALA A N 1
ATOM 561 C CA . ALA A 1 73 ? 0.871 23.297 -3.926 1 96.62 73 ALA A CA 1
ATOM 562 C C . ALA A 1 73 ? 2.307 23.812 -3.926 1 96.62 73 ALA A C 1
ATOM 564 O O . ALA A 1 73 ? 3.236 23.078 -3.574 1 96.62 73 ALA A O 1
ATOM 565 N N . GLU A 1 74 ? 2.439 25.078 -4.27 1 97.88 74 GLU A N 1
ATOM 566 C CA . GLU A 1 74 ? 3.781 25.656 -4.316 1 97.88 74 GLU A CA 1
ATOM 567 C C . GLU A 1 74 ? 4.395 25.734 -2.92 1 97.88 74 GLU A C 1
ATOM 569 O O . GLU A 1 74 ? 5.574 25.438 -2.736 1 97.88 74 GLU A O 1
ATOM 574 N N . GLU A 1 75 ? 3.633 26.156 -1.98 1 97.5 75 GLU A N 1
ATOM 575 C CA . GLU A 1 75 ? 4.117 26.203 -0.605 1 97.5 75 GLU A CA 1
ATOM 576 C C . GLU A 1 75 ? 4.477 24.812 -0.097 1 97.5 75 GLU A C 1
ATOM 578 O O . GLU A 1 75 ? 5.516 24.625 0.544 1 97.5 75 GLU A O 1
ATOM 583 N N . LYS A 1 76 ? 3.578 23.859 -0.385 1 98.06 76 LYS A N 1
ATOM 584 C CA . LYS A 1 76 ? 3.85 22.5 0.039 1 98.06 76 LYS A CA 1
ATOM 585 C C . LYS A 1 76 ? 5.141 21.969 -0.583 1 98.06 76 LYS A C 1
ATOM 587 O O . LYS A 1 76 ? 5.91 21.266 0.073 1 98.06 76 LYS A O 1
ATOM 592 N N . ASP A 1 77 ? 5.383 22.359 -1.797 1 98.75 77 ASP A N 1
ATOM 593 C CA . ASP A 1 77 ? 6.605 21.922 -2.471 1 98.75 77 ASP A CA 1
ATOM 594 C C . ASP A 1 77 ? 7.84 22.516 -1.794 1 98.75 77 ASP A C 1
ATOM 596 O O . ASP A 1 77 ? 8.844 21.828 -1.611 1 98.75 77 ASP A O 1
ATOM 600 N N . ARG A 1 78 ? 7.777 23.781 -1.438 1 98.69 78 ARG A N 1
ATOM 601 C CA . ARG A 1 78 ? 8.875 24.438 -0.737 1 98.69 78 ARG A CA 1
ATOM 602 C C . ARG A 1 78 ? 9.141 23.781 0.612 1 98.69 78 ARG A C 1
ATOM 604 O O . ARG A 1 78 ? 10.289 23.531 0.976 1 98.69 78 ARG A O 1
ATOM 611 N N . VAL A 1 79 ? 8.086 23.484 1.278 1 98.81 79 VAL A N 1
ATOM 612 C CA . VAL A 1 79 ? 8.211 22.812 2.564 1 98.81 79 VAL A CA 1
ATOM 613 C C . VAL A 1 79 ? 8.828 21.438 2.363 1 98.81 79 VAL A C 1
ATOM 615 O O . VAL A 1 79 ? 9.727 21.031 3.111 1 98.81 79 VAL A O 1
ATOM 618 N N . GLY A 1 80 ? 8.359 20.703 1.349 1 98.88 80 GLY A N 1
ATOM 619 C CA . GLY A 1 80 ? 8.898 19.391 1.028 1 98.88 80 GLY A CA 1
ATOM 620 C C . GLY A 1 80 ? 10.391 19.406 0.745 1 98.88 80 GLY A C 1
ATOM 621 O O . GLY A 1 80 ? 11.133 18.562 1.241 1 98.88 80 GLY A O 1
ATOM 622 N N . ALA A 1 81 ? 10.781 20.406 0.004 1 98.81 81 ALA A N 1
ATOM 623 C CA . ALA A 1 81 ? 12.188 20.547 -0.349 1 98.81 81 ALA A CA 1
ATOM 624 C C . ALA A 1 81 ? 13.039 20.812 0.89 1 98.81 81 ALA A C 1
ATOM 626 O O . ALA A 1 81 ? 14.102 20.203 1.06 1 98.81 81 ALA A O 1
ATOM 627 N N . ARG A 1 82 ? 12.594 21.672 1.689 1 98.75 82 ARG A N 1
ATOM 628 C CA . ARG A 1 82 ? 13.328 22.016 2.904 1 98.75 82 ARG A CA 1
ATOM 629 C C . ARG A 1 82 ? 13.406 20.812 3.844 1 98.75 82 ARG A C 1
ATOM 631 O O . ARG A 1 82 ? 14.445 20.578 4.469 1 98.75 82 ARG A O 1
ATOM 638 N N . ALA A 1 83 ? 12.32 20.094 3.979 1 98.94 83 ALA A N 1
ATOM 639 C CA . ALA A 1 83 ? 12.273 18.891 4.809 1 98.94 83 ALA A CA 1
ATOM 640 C C . ALA A 1 83 ? 13.242 17.844 4.293 1 98.94 83 ALA A C 1
ATOM 642 O O . ALA A 1 83 ? 14 17.25 5.07 1 98.94 83 ALA A O 1
ATOM 643 N N . ALA A 1 84 ? 13.234 17.625 2.996 1 98.88 84 ALA A N 1
ATOM 644 C CA . ALA A 1 84 ? 14.133 16.641 2.396 1 98.88 84 ALA A CA 1
ATOM 645 C C . ALA A 1 84 ? 15.594 16.984 2.646 1 98.88 84 ALA A C 1
ATOM 647 O O . ALA A 1 84 ? 16.438 16.109 2.807 1 98.88 84 ALA A O 1
ATOM 648 N N . ALA A 1 85 ? 15.852 18.281 2.711 1 98.62 85 ALA A N 1
ATOM 649 C CA . ALA A 1 85 ? 17.219 18.766 2.879 1 98.62 85 ALA A CA 1
ATOM 650 C C . ALA A 1 85 ? 17.75 18.422 4.27 1 98.62 85 ALA A C 1
ATOM 652 O O . ALA A 1 85 ? 18.969 18.344 4.477 1 98.62 85 ALA A O 1
ATOM 653 N N . VAL A 1 86 ? 16.891 18.156 5.199 1 98.38 86 VAL A N 1
ATOM 654 C CA . VAL A 1 86 ? 17.312 17.875 6.57 1 98.38 86 VAL A CA 1
ATOM 655 C C . VAL A 1 86 ? 17.609 16.375 6.723 1 98.38 86 VAL A C 1
ATOM 657 O O . VAL A 1 86 ? 18.234 15.961 7.699 1 98.38 86 VAL A O 1
ATOM 660 N N . VAL A 1 87 ? 17.188 15.539 5.816 1 98.81 87 VAL A N 1
ATOM 661 C CA . VAL A 1 87 ? 17.359 14.094 5.871 1 98.81 87 VAL A CA 1
ATOM 662 C C . VAL A 1 87 ? 18.797 13.734 5.52 1 98.81 87 VAL A C 1
ATOM 664 O O . VAL A 1 87 ? 19.375 14.273 4.57 1 98.81 87 VAL A O 1
ATOM 667 N N . ARG A 1 88 ? 19.344 12.898 6.27 1 98.44 88 ARG A N 1
ATOM 668 C CA . ARG A 1 88 ? 20.703 12.422 6.02 1 98.44 88 ARG A CA 1
ATOM 669 C C . ARG A 1 88 ? 20.688 11.117 5.223 1 98.44 88 ARG A C 1
ATOM 671 O O . ARG A 1 88 ? 19.688 10.406 5.215 1 98.44 88 ARG A O 1
ATOM 678 N N . GLU A 1 89 ? 21.797 10.789 4.598 1 97.31 89 GLU A N 1
ATOM 679 C CA . GLU A 1 89 ? 21.938 9.523 3.885 1 97.31 89 GLU A CA 1
ATOM 680 C C . GLU A 1 89 ? 21.766 8.336 4.828 1 97.31 89 GLU A C 1
ATOM 682 O O . GLU A 1 89 ? 22.234 8.367 5.965 1 97.31 89 GLU A O 1
ATOM 687 N N . ARG A 1 90 ? 21.031 7.336 4.453 1 97.38 90 ARG A N 1
ATOM 688 C CA . ARG A 1 90 ? 20.797 6.062 5.125 1 97.38 90 ARG A CA 1
ATOM 689 C C . ARG A 1 90 ? 19.828 6.227 6.285 1 97.38 90 ARG A C 1
ATOM 691 O O . ARG A 1 90 ? 19.609 5.289 7.059 1 97.38 90 ARG A O 1
ATOM 698 N N . ASP A 1 91 ? 19.234 7.402 6.387 1 98.69 91 ASP A N 1
ATOM 699 C CA . ASP A 1 91 ? 18.203 7.59 7.398 1 98.69 91 ASP A CA 1
ATOM 700 C C . ASP A 1 91 ? 17.016 6.668 7.141 1 98.69 91 ASP A C 1
ATOM 702 O O . ASP A 1 91 ? 16.688 6.363 5.992 1 98.69 91 ASP A O 1
ATOM 706 N N . VAL A 1 92 ? 16.406 6.223 8.203 1 98.81 92 VAL A N 1
ATOM 707 C CA . VAL A 1 92 ? 15.039 5.719 8.156 1 98.81 92 VAL A CA 1
ATOM 708 C C . VAL A 1 92 ? 14.055 6.871 8.375 1 98.81 92 VAL A C 1
ATOM 710 O O . VAL A 1 92 ? 14.039 7.48 9.445 1 98.81 92 VAL A O 1
ATOM 713 N N . VAL A 1 93 ? 13.297 7.172 7.324 1 98.94 93 VAL A N 1
ATOM 714 C CA . VAL A 1 93 ? 12.406 8.328 7.309 1 98.94 93 VAL A CA 1
ATOM 715 C C . VAL A 1 93 ? 10.953 7.855 7.363 1 98.94 93 VAL A C 1
ATOM 717 O O . VAL A 1 93 ? 10.5 7.133 6.477 1 98.94 93 VAL A O 1
ATOM 720 N N . LEU A 1 94 ? 10.273 8.234 8.406 1 98.88 94 LEU A N 1
ATOM 721 C CA . LEU A 1 94 ? 8.844 7.961 8.5 1 98.88 94 LEU A CA 1
ATOM 722 C C . LEU A 1 94 ? 8.031 9.141 7.969 1 98.88 94 LEU A C 1
ATOM 724 O O . LEU A 1 94 ? 8.125 10.25 8.492 1 98.88 94 LEU A O 1
ATOM 728 N N . LEU A 1 95 ? 7.262 8.883 6.906 1 98.88 95 LEU A N 1
ATOM 729 C CA . LEU A 1 95 ? 6.418 9.922 6.324 1 98.88 95 LEU A CA 1
ATOM 730 C C . LEU A 1 95 ? 4.949 9.688 6.656 1 98.88 95 LEU A C 1
ATOM 732 O O . LEU A 1 95 ? 4.406 8.625 6.355 1 98.88 95 LEU A O 1
ATOM 736 N N . ASP A 1 96 ? 4.316 10.695 7.215 1 98.62 96 ASP A N 1
ATOM 737 C CA . ASP A 1 96 ? 2.906 10.688 7.59 1 98.62 96 ASP A CA 1
ATOM 738 C C . ASP A 1 96 ? 2.01 10.734 6.352 1 98.62 96 ASP A C 1
ATOM 740 O O . ASP A 1 96 ? 2.5 10.859 5.227 1 98.62 96 ASP A O 1
ATOM 744 N N . ILE A 1 97 ? 0.793 10.508 6.668 1 97.56 97 ILE A N 1
ATOM 745 C CA . ILE A 1 97 ? -0.273 10.742 5.699 1 97.56 97 ILE A CA 1
ATOM 746 C C . ILE A 1 97 ? -0.455 12.242 5.492 1 97.56 97 ILE A C 1
ATOM 748 O O . ILE A 1 97 ? -0.548 13.008 6.461 1 97.56 97 ILE A O 1
ATOM 752 N N . GLY A 1 98 ? -0.513 12.664 4.172 1 96.56 98 GLY A N 1
ATOM 753 C CA . GLY A 1 98 ? -0.776 14.07 3.91 1 96.56 98 GLY A CA 1
ATOM 754 C C . GLY A 1 98 ? -0.139 14.57 2.627 1 96.56 98 GLY A C 1
ATOM 755 O O . GLY A 1 98 ? 0.834 13.992 2.145 1 96.56 98 GLY A O 1
ATOM 756 N N . THR A 1 99 ? -0.696 15.672 2.184 1 96.94 99 THR A N 1
ATOM 757 C CA . THR A 1 99 ? -0.258 16.219 0.909 1 96.94 99 THR A CA 1
ATOM 758 C C . THR A 1 99 ? 1.131 16.844 1.036 1 96.94 99 THR A C 1
ATOM 760 O O . THR A 1 99 ? 1.939 16.766 0.109 1 96.94 99 THR A O 1
ATOM 763 N N . THR A 1 100 ? 1.408 17.438 2.115 1 98.19 100 THR A N 1
ATOM 764 C CA . THR A 1 100 ? 2.732 18.016 2.326 1 98.19 100 THR A CA 1
ATOM 765 C C . THR A 1 100 ? 3.783 16.922 2.471 1 98.19 100 THR A C 1
ATOM 767 O O . THR A 1 100 ? 4.902 17.047 1.972 1 98.19 100 THR A O 1
ATOM 770 N N . CYS A 1 101 ? 3.436 15.844 3.137 1 98.75 101 CYS A N 1
ATOM 771 C CA . CYS A 1 101 ? 4.352 14.719 3.275 1 98.75 101 CYS A CA 1
ATOM 772 C C . CYS A 1 101 ? 4.621 14.062 1.927 1 98.75 101 CYS A C 1
ATOM 774 O O . CYS A 1 101 ? 5.727 13.586 1.674 1 98.75 101 CYS A O 1
ATOM 776 N N . ALA A 1 102 ? 3.602 14.023 1.069 1 98.81 102 ALA A N 1
ATOM 777 C CA . ALA A 1 102 ? 3.834 13.531 -0.287 1 98.81 102 ALA A CA 1
ATOM 778 C C . ALA A 1 102 ? 4.848 14.406 -1.02 1 98.81 102 ALA A C 1
ATOM 780 O O . ALA A 1 102 ? 5.668 13.898 -1.79 1 98.81 102 ALA A O 1
ATOM 781 N N . ALA A 1 103 ? 4.781 15.695 -0.772 1 98.81 103 ALA A N 1
ATOM 782 C CA . ALA A 1 103 ? 5.77 16.594 -1.356 1 98.81 103 ALA A CA 1
ATOM 783 C C . ALA A 1 103 ? 7.172 16.297 -0.833 1 98.81 103 ALA A C 1
ATOM 785 O O . ALA A 1 103 ? 8.148 16.328 -1.591 1 98.81 103 ALA A O 1
ATOM 786 N N . VAL A 1 104 ? 7.285 15.992 0.459 1 98.94 104 VAL A N 1
ATOM 787 C CA . VAL A 1 104 ? 8.57 15.594 1.017 1 98.94 104 VAL A CA 1
ATOM 788 C C . VAL A 1 104 ? 9.094 14.359 0.28 1 98.94 104 VAL A C 1
ATOM 790 O O . VAL A 1 104 ? 10.258 14.32 -0.129 1 98.94 104 VAL A O 1
ATOM 793 N N . ALA A 1 105 ? 8.227 13.344 0.098 1 98.94 105 ALA A N 1
ATOM 794 C CA . ALA A 1 105 ? 8.594 12.102 -0.587 1 98.94 105 ALA A CA 1
ATOM 795 C C . ALA A 1 105 ? 9.156 12.391 -1.978 1 98.94 105 ALA A C 1
ATOM 797 O O . ALA A 1 105 ? 10.156 11.805 -2.385 1 98.94 105 ALA A O 1
ATOM 798 N N . ARG A 1 106 ? 8.484 13.289 -2.688 1 98.75 106 ARG A N 1
ATOM 799 C CA . ARG A 1 106 ? 8.914 13.656 -4.035 1 98.75 106 ARG A CA 1
ATOM 800 C C . ARG A 1 106 ? 10.352 14.156 -4.031 1 98.75 106 ARG A C 1
ATOM 802 O O . ARG A 1 106 ? 11.141 13.82 -4.922 1 98.75 106 ARG A O 1
ATOM 809 N N . HIS A 1 107 ? 10.703 14.906 -3.041 1 98.88 107 HIS A N 1
ATOM 810 C CA . HIS A 1 107 ? 12.023 15.508 -2.982 1 98.88 107 HIS A CA 1
ATOM 811 C C . HIS A 1 107 ? 13.055 14.531 -2.42 1 98.88 107 HIS A C 1
ATOM 813 O O . HIS A 1 107 ? 14.25 14.844 -2.373 1 98.88 107 HIS A O 1
ATOM 819 N N . LEU A 1 108 ? 12.648 13.367 -1.988 1 98.88 108 LEU A N 1
ATOM 820 C CA . LEU A 1 108 ? 13.57 12.352 -1.49 1 98.88 108 LEU A CA 1
ATOM 821 C C . LEU A 1 108 ? 13.969 11.391 -2.604 1 98.88 108 LEU A C 1
ATOM 823 O O . LEU A 1 108 ? 14.812 10.508 -2.395 1 98.88 108 LEU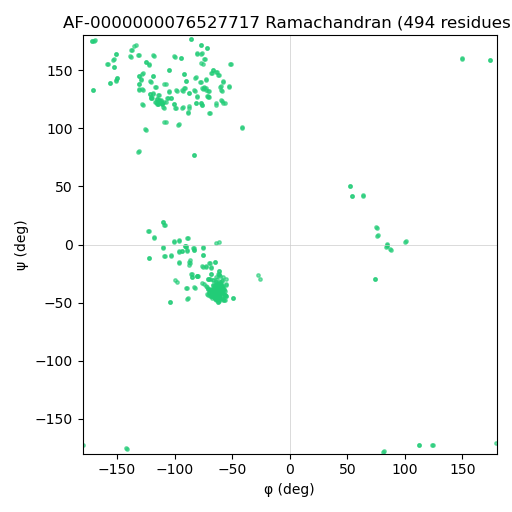 A O 1
ATOM 827 N N . ARG A 1 109 ? 13.344 11.547 -3.799 1 98.62 109 ARG A N 1
ATOM 828 C CA . ARG A 1 109 ? 13.656 10.664 -4.922 1 98.62 109 ARG A CA 1
ATOM 829 C C . ARG A 1 109 ? 15.156 10.633 -5.188 1 98.62 109 ARG A C 1
ATOM 831 O O . ARG A 1 109 ? 15.82 11.68 -5.156 1 98.62 109 ARG A O 1
ATOM 838 N N . GLY A 1 110 ? 15.633 9.445 -5.406 1 97.94 110 GLY A N 1
ATOM 839 C CA . GLY A 1 110 ? 17.031 9.258 -5.777 1 97.94 110 GLY A CA 1
ATOM 840 C C . GLY A 1 110 ? 17.969 9.211 -4.586 1 97.94 110 GLY A C 1
ATOM 841 O O . GLY A 1 110 ? 19.156 8.977 -4.742 1 97.94 110 GLY A O 1
ATOM 842 N N . ARG A 1 111 ? 17.438 9.336 -3.4 1 98.25 111 ARG A N 1
ATOM 843 C CA . ARG A 1 111 ? 18.266 9.336 -2.201 1 98.25 111 ARG A CA 1
ATOM 844 C C . ARG A 1 111 ? 18.406 7.93 -1.634 1 98.25 111 ARG A C 1
ATOM 846 O O . ARG A 1 111 ? 17.469 7.137 -1.692 1 98.25 111 ARG A O 1
ATOM 853 N N . GLU A 1 112 ? 19.547 7.684 -1.062 1 97.5 112 GLU A N 1
ATOM 854 C CA . GLU A 1 112 ? 19.797 6.41 -0.386 1 97.5 112 GLU A CA 1
ATOM 855 C C . GLU A 1 112 ? 19.25 6.438 1.044 1 97.5 112 GLU A C 1
ATOM 857 O O . GLU A 1 112 ? 20.031 6.453 2.002 1 97.5 112 GLU A O 1
ATOM 862 N N . VAL A 1 113 ? 17.938 6.297 1.143 1 98.75 113 VAL A N 1
ATOM 863 C CA . VAL A 1 113 ? 17.25 6.297 2.43 1 98.75 113 VAL A CA 1
ATOM 864 C C . VAL A 1 113 ? 16.172 5.219 2.443 1 98.75 113 VAL A C 1
ATOM 866 O O . VAL A 1 113 ? 15.852 4.637 1.403 1 98.75 113 VAL A O 1
ATOM 869 N N . THR A 1 114 ? 15.742 4.863 3.588 1 98.69 114 THR A N 1
ATOM 870 C CA . THR A 1 114 ? 14.562 4.027 3.764 1 98.69 114 THR A CA 1
ATOM 871 C C . THR A 1 114 ? 13.352 4.875 4.148 1 98.69 114 THR A C 1
ATOM 873 O O . THR A 1 114 ? 13.406 5.629 5.125 1 98.69 114 THR A O 1
ATOM 876 N N . VAL A 1 115 ? 12.344 4.789 3.33 1 98.94 115 VAL A N 1
ATOM 877 C CA . VAL A 1 115 ? 11.109 5.504 3.633 1 98.94 115 VAL A CA 1
ATOM 878 C C . VAL A 1 115 ? 10.047 4.52 4.117 1 98.94 115 VAL A C 1
ATOM 880 O O . VAL A 1 115 ? 9.859 3.457 3.518 1 98.94 115 VA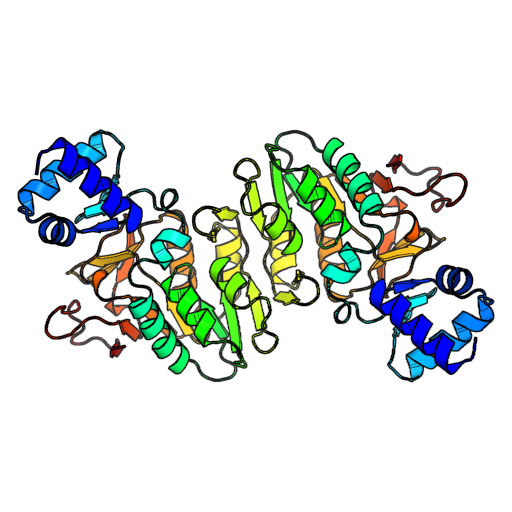L A O 1
ATOM 883 N N . VAL A 1 116 ? 9.406 4.863 5.219 1 98.94 116 VAL A N 1
ATOM 884 C CA . VAL A 1 116 ? 8.297 4.105 5.793 1 98.94 116 VAL A CA 1
ATOM 885 C C . VAL A 1 116 ? 7.031 4.961 5.777 1 98.94 116 VAL A C 1
ATOM 887 O O . VAL A 1 116 ? 7.059 6.129 6.172 1 98.94 116 VAL A O 1
ATOM 890 N N . THR A 1 117 ? 5.879 4.355 5.355 1 98.94 117 T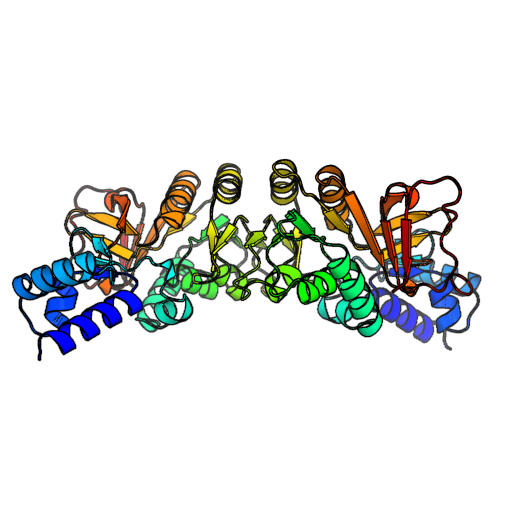HR A N 1
ATOM 891 C CA . THR A 1 117 ? 4.719 5.234 5.242 1 98.94 117 THR A CA 1
ATOM 892 C C . THR A 1 117 ? 3.424 4.43 5.301 1 98.94 117 THR A C 1
ATOM 894 O O . THR A 1 117 ? 3.412 3.236 4.992 1 98.94 117 THR A O 1
ATOM 897 N N . ALA A 1 118 ? 2.387 5.133 5.711 1 98.69 118 ALA A N 1
ATOM 898 C CA . ALA A 1 118 ? 1.018 4.625 5.648 1 98.69 118 ALA A CA 1
ATOM 899 C C . ALA A 1 118 ? 0.207 5.367 4.59 1 98.69 118 ALA A C 1
ATOM 901 O O . ALA A 1 118 ? -1.024 5.41 4.66 1 98.69 118 ALA A O 1
ATOM 902 N N . SER A 1 119 ? 0.857 6.012 3.656 1 98.75 119 SER A N 1
ATOM 903 C CA . SER A 1 119 ? 0.221 6.832 2.631 1 98.75 119 SER A CA 1
ATOM 904 C C . SER A 1 119 ? 0.444 6.25 1.239 1 98.75 119 SER A C 1
ATOM 906 O O . SER A 1 119 ? 1.584 6.137 0.783 1 98.75 119 SER A O 1
ATOM 908 N N . LEU A 1 120 ? -0.678 5.957 0.574 1 98.5 120 LEU A N 1
ATOM 909 C CA . LEU A 1 120 ? -0.54 5.504 -0.806 1 98.5 120 LEU A CA 1
ATOM 910 C C . LEU A 1 120 ? -0.039 6.633 -1.701 1 98.5 120 LEU A C 1
ATOM 912 O O . LEU A 1 120 ? 0.587 6.379 -2.732 1 98.5 120 LEU A O 1
ATOM 916 N N . ALA A 1 121 ? -0.287 7.883 -1.306 1 98.56 121 ALA A N 1
ATOM 917 C CA . ALA A 1 121 ? 0.247 9 -2.08 1 98.56 121 ALA A CA 1
ATOM 918 C C . ALA A 1 121 ? 1.772 9.023 -2.033 1 98.56 121 ALA A C 1
ATOM 920 O O . ALA A 1 121 ? 2.426 9.32 -3.035 1 98.56 121 ALA A O 1
ATOM 921 N N . VAL A 1 122 ? 2.287 8.727 -0.891 1 98.88 122 VAL A N 1
ATOM 922 C CA . VAL A 1 122 ? 3.736 8.625 -0.755 1 98.88 122 VAL A CA 1
ATOM 923 C C . VAL A 1 122 ? 4.25 7.445 -1.57 1 98.88 122 VAL A C 1
ATOM 925 O O . VAL A 1 122 ? 5.273 7.551 -2.254 1 98.88 122 VAL A O 1
ATOM 928 N N . VAL A 1 123 ? 3.539 6.305 -1.498 1 98.88 123 VAL A N 1
ATOM 929 C CA . VAL A 1 123 ? 3.893 5.133 -2.293 1 98.88 123 VAL A CA 1
ATOM 930 C C . VAL A 1 123 ? 3.926 5.504 -3.773 1 98.88 123 VAL A C 1
ATOM 932 O O . VAL A 1 123 ? 4.871 5.152 -4.488 1 98.88 123 VAL A O 1
ATOM 935 N N . ASP A 1 124 ? 2.953 6.25 -4.203 1 98.44 124 ASP A N 1
ATOM 936 C CA . ASP A 1 124 ? 2.852 6.633 -5.605 1 98.44 124 ASP A CA 1
ATOM 937 C C . ASP A 1 124 ? 4.039 7.496 -6.027 1 98.44 124 ASP A C 1
ATOM 939 O O . ASP A 1 124 ? 4.492 7.422 -7.172 1 98.44 124 ASP A O 1
ATOM 943 N N . GLU A 1 125 ? 4.527 8.289 -5.145 1 98.56 125 GLU A N 1
ATOM 944 C CA . GLU A 1 125 ? 5.668 9.141 -5.445 1 98.56 125 GLU A CA 1
ATOM 945 C C . GLU A 1 125 ? 6.945 8.32 -5.605 1 98.56 125 GLU A C 1
ATOM 947 O O . GLU A 1 125 ? 7.828 8.688 -6.387 1 98.56 125 GLU A O 1
ATOM 952 N N . LEU A 1 126 ? 7.008 7.172 -4.895 1 98.75 126 LEU A N 1
ATOM 953 C CA . LEU A 1 126 ? 8.336 6.602 -4.707 1 98.75 126 LEU A CA 1
ATOM 954 C C . LEU A 1 126 ? 8.406 5.184 -5.258 1 98.75 126 LEU A C 1
ATOM 956 O O . LEU A 1 126 ? 9.484 4.602 -5.359 1 98.75 126 LEU A O 1
ATOM 960 N N . ARG A 1 127 ? 7.266 4.523 -5.613 1 97.62 127 ARG A N 1
ATOM 961 C CA . ARG A 1 127 ? 7.211 3.092 -5.879 1 97.62 127 ARG A CA 1
ATOM 962 C C . ARG A 1 127 ? 8.109 2.719 -7.051 1 97.62 127 ARG A C 1
ATOM 964 O O . ARG A 1 127 ? 8.594 1.586 -7.137 1 97.62 127 ARG A O 1
ATOM 971 N N . ALA A 1 128 ? 8.422 3.695 -7.93 1 95.56 128 ALA A N 1
ATOM 972 C CA . ALA A 1 128 ? 9.25 3.391 -9.094 1 95.56 128 ALA A CA 1
ATOM 973 C C . ALA A 1 128 ? 10.719 3.723 -8.828 1 95.56 128 ALA A C 1
ATOM 975 O O . ALA A 1 128 ? 11.586 3.447 -9.656 1 95.56 128 ALA A O 1
ATOM 976 N N . ASP A 1 129 ? 10.945 4.32 -7.703 1 95.94 129 ASP A N 1
ATOM 977 C CA . ASP A 1 129 ? 12.305 4.73 -7.355 1 95.94 129 ASP A CA 1
ATOM 978 C C . ASP A 1 129 ? 13.156 3.529 -6.957 1 95.94 129 ASP A C 1
ATOM 980 O O . ASP A 1 129 ? 12.719 2.678 -6.184 1 95.94 129 ASP A O 1
ATOM 984 N N . THR A 1 130 ? 14.422 3.414 -7.457 1 92.19 130 THR A N 1
ATOM 985 C CA . THR A 1 130 ? 15.25 2.244 -7.191 1 92.19 130 THR A CA 1
ATOM 986 C C . THR A 1 130 ? 16.297 2.555 -6.125 1 92.19 130 THR A C 1
ATOM 988 O O . THR A 1 130 ? 16.969 1.649 -5.621 1 92.19 130 THR A O 1
ATOM 991 N N . ALA A 1 131 ? 16.422 3.824 -5.766 1 96.25 131 ALA A N 1
ATOM 992 C CA . ALA A 1 131 ? 17.391 4.203 -4.734 1 96.25 131 ALA A CA 1
ATOM 993 C C . ALA A 1 131 ? 16.75 4.156 -3.348 1 96.25 131 ALA A C 1
ATOM 995 O O . ALA A 1 131 ? 17.391 3.715 -2.385 1 96.25 131 ALA A O 1
ATOM 996 N N . VAL A 1 132 ? 15.523 4.551 -3.25 1 98.38 132 VAL A N 1
ATOM 997 C CA . VAL A 1 132 ? 14.797 4.59 -1.984 1 98.38 132 VAL A CA 1
ATOM 998 C C . VAL A 1 132 ? 14.273 3.197 -1.642 1 98.38 132 VAL A C 1
ATOM 1000 O O . VAL A 1 132 ? 13.641 2.543 -2.473 1 98.38 132 VAL A O 1
ATOM 1003 N N . GLU A 1 133 ? 14.641 2.711 -0.563 1 98 133 GLU A N 1
ATOM 1004 C CA . GLU A 1 133 ? 13.961 1.537 -0.02 1 98 133 GLU A CA 1
ATOM 1005 C C . GLU A 1 133 ? 12.625 1.916 0.61 1 98 133 GLU A C 1
ATOM 1007 O O . GLU A 1 133 ? 12.578 2.742 1.524 1 98 133 GLU A O 1
ATOM 1012 N N . LEU A 1 134 ? 11.539 1.346 0.147 1 98.75 134 LEU A N 1
ATOM 1013 C CA . LEU A 1 134 ? 10.211 1.765 0.58 1 98.75 134 LEU A CA 1
ATOM 1014 C C . LEU A 1 134 ? 9.523 0.66 1.378 1 98.75 134 LEU A C 1
ATOM 1016 O O . LEU A 1 134 ? 9.398 -0.47 0.9 1 98.75 134 LEU A O 1
ATOM 1020 N N . ILE A 1 135 ? 9.117 0.975 2.57 1 98.69 135 ILE A N 1
ATOM 1021 C CA . ILE A 1 135 ? 8.336 0.1 3.436 1 98.69 135 ILE A CA 1
ATOM 1022 C C . ILE A 1 135 ? 6.926 0.664 3.605 1 98.69 135 ILE A C 1
ATOM 1024 O O . ILE A 1 135 ? 6.758 1.809 4.035 1 98.69 135 ILE A O 1
ATOM 1028 N N . VAL A 1 136 ? 5.961 -0.123 3.281 1 98.88 136 VAL A N 1
ATOM 1029 C CA . VAL A 1 136 ? 4.559 0.251 3.447 1 98.88 136 VAL A CA 1
ATOM 1030 C C . VAL A 1 136 ? 4.016 -0.348 4.742 1 98.88 136 VAL A C 1
ATOM 1032 O O . VAL A 1 136 ? 4.164 -1.547 4.988 1 98.88 136 VAL A O 1
ATOM 1035 N N . LEU A 1 137 ? 3.357 0.449 5.512 1 98.62 137 LEU A N 1
ATOM 1036 C CA . LEU A 1 137 ? 2.939 0.024 6.844 1 98.62 137 LEU A CA 1
ATOM 1037 C C . LEU A 1 137 ? 1.681 -0.833 6.773 1 98.62 137 LEU A C 1
ATOM 1039 O O . LEU A 1 137 ? 1.453 -1.685 7.637 1 98.62 137 LEU A O 1
ATOM 1043 N N . GLY A 1 138 ? 0.872 -0.64 5.758 1 98.25 138 GLY A N 1
ATOM 1044 C CA . GLY A 1 138 ? -0.338 -1.43 5.586 1 98.25 138 GLY A CA 1
ATOM 1045 C C . GLY A 1 138 ? -1.498 -0.932 6.426 1 98.25 138 GLY A C 1
ATOM 1046 O O . GLY A 1 138 ? -1.417 0.137 7.035 1 98.25 138 GLY A O 1
ATOM 1047 N N . GLY A 1 139 ? -2.635 -1.66 6.348 1 98.5 139 GLY A N 1
ATOM 1048 C CA . GLY A 1 139 ? -3.859 -1.32 7.051 1 98.5 139 GLY A CA 1
ATOM 1049 C C . GLY A 1 139 ? -5.055 -1.159 6.129 1 98.5 139 GLY A C 1
ATOM 1050 O O . GLY A 1 139 ? -5.004 -1.558 4.965 1 98.5 139 GLY A O 1
ATOM 1051 N N . LEU A 1 140 ? -6.133 -0.68 6.793 1 98.06 140 LEU A N 1
ATOM 1052 C CA . LEU A 1 140 ? -7.355 -0.399 6.047 1 98.06 140 LEU A CA 1
ATOM 1053 C C . LEU A 1 140 ? -7.184 0.833 5.168 1 98.06 140 LEU A C 1
ATOM 1055 O O . LEU A 1 140 ? -6.793 1.898 5.652 1 98.06 140 LEU A O 1
ATOM 1059 N N . LEU A 1 141 ? -7.527 0.608 3.877 1 98.06 141 LEU A N 1
ATOM 1060 C CA . LEU A 1 141 ? -7.395 1.727 2.951 1 98.06 141 LEU A CA 1
ATOM 1061 C C . LEU A 1 141 ? -8.586 2.67 3.059 1 98.06 141 LEU A C 1
ATOM 1063 O O . LEU A 1 141 ? -9.734 2.227 3.02 1 98.06 141 LEU A O 1
ATOM 1067 N N . ARG A 1 142 ? -8.266 3.895 3.26 1 94.38 142 ARG A N 1
ATOM 1068 C CA . ARG A 1 142 ? -9.234 4.961 3.025 1 94.38 142 ARG A CA 1
ATOM 1069 C C . ARG A 1 142 ? -9.047 5.578 1.644 1 94.38 142 ARG A C 1
ATOM 1071 O O . ARG A 1 142 ? -8.117 6.363 1.428 1 94.38 142 ARG A O 1
ATOM 1078 N N . PRO A 1 143 ? -9.914 5.211 0.755 1 93.31 143 PRO A N 1
ATOM 1079 C CA . PRO A 1 143 ? -9.68 5.578 -0.644 1 93.31 143 PRO A CA 1
ATOM 1080 C C . PRO A 1 143 ? -9.672 7.09 -0.863 1 93.31 143 PRO A C 1
ATOM 1082 O O . PRO A 1 143 ? -8.906 7.594 -1.685 1 93.31 143 PRO A O 1
ATOM 1085 N N . SER A 1 144 ? -10.453 7.852 -0.204 1 87.44 144 SER A N 1
ATOM 1086 C CA . SER A 1 144 ? -10.594 9.281 -0.448 1 87.44 144 SER A CA 1
ATOM 1087 C C . SER A 1 144 ? -9.289 10.023 -0.152 1 87.44 144 SER A C 1
ATOM 1089 O O . SER A 1 144 ? -8.945 10.984 -0.845 1 87.44 144 SER A O 1
ATOM 1091 N N . TYR A 1 145 ? -8.602 9.477 0.822 1 90.88 145 TYR A N 1
ATOM 1092 C CA . TYR A 1 145 ? -7.418 10.219 1.229 1 90.88 145 TYR A CA 1
ATOM 1093 C C . TYR A 1 145 ? -6.164 9.359 1.107 1 90.88 145 TYR A C 1
ATOM 1095 O O . TYR A 1 145 ? -5.109 9.711 1.641 1 90.88 145 TYR A O 1
ATOM 1103 N N . LEU A 1 146 ? -6.301 8.219 0.458 1 95.94 146 LEU A N 1
ATOM 1104 C CA . LEU A 1 146 ? -5.172 7.359 0.13 1 95.94 146 LEU A CA 1
ATOM 1105 C C . LEU A 1 146 ? -4.359 7.031 1.377 1 95.94 146 LEU A C 1
ATOM 1107 O O . LEU A 1 146 ? -3.127 7.094 1.355 1 95.94 146 LEU A O 1
ATOM 1111 N N . SER A 1 147 ? -5.066 6.762 2.424 1 96.56 147 SER A N 1
ATOM 1112 C CA . SER A 1 147 ? -4.395 6.512 3.695 1 96.56 147 SER A CA 1
ATOM 1113 C C . SER A 1 147 ? -4.68 5.102 4.199 1 96.56 147 SER A C 1
ATOM 1115 O O . SER A 1 147 ? -5.719 4.516 3.875 1 96.56 147 SER A O 1
ATOM 1117 N N . LEU A 1 148 ? -3.723 4.547 4.809 1 98.25 148 LEU A N 1
ATOM 1118 C CA . LEU A 1 148 ? -3.857 3.277 5.516 1 98.25 148 LEU A CA 1
ATOM 1119 C C . LEU A 1 148 ? -3.945 3.5 7.02 1 98.25 148 LEU A C 1
ATOM 1121 O O . LEU A 1 148 ? -3.098 4.18 7.602 1 98.25 148 LEU A O 1
ATOM 1125 N N . VAL A 1 149 ? -5.008 2.947 7.621 1 97.69 149 VAL A N 1
ATOM 1126 C CA . VAL A 1 149 ? -5.258 3.221 9.031 1 97.69 149 VAL A CA 1
ATOM 1127 C C . VAL A 1 149 ? -5.672 1.934 9.742 1 97.69 149 VAL A C 1
ATOM 1129 O O . VAL A 1 149 ? -5.898 0.906 9.102 1 97.69 149 VAL A O 1
ATOM 1132 N N . GLY A 1 150 ? -5.672 2.01 11.109 1 96.94 150 GLY A N 1
ATOM 1133 C CA . GLY A 1 150 ? -6.203 0.912 11.906 1 96.94 150 GLY A CA 1
ATOM 1134 C C . GLY A 1 150 ? -5.141 0.183 12.703 1 96.94 150 GLY A C 1
ATOM 1135 O O . GLY A 1 150 ? -3.99 0.622 12.758 1 96.94 150 GLY A O 1
ATOM 1136 N N . ALA A 1 151 ? -5.551 -0.889 13.305 1 94.38 151 ALA A N 1
ATOM 1137 C CA . ALA A 1 151 ? -4.707 -1.627 14.242 1 94.38 151 ALA A CA 1
ATOM 1138 C C . ALA A 1 151 ? -3.473 -2.191 13.539 1 94.38 151 ALA A C 1
ATOM 1140 O O . ALA A 1 151 ? -2.371 -2.168 14.094 1 94.38 151 ALA A O 1
ATOM 1141 N N . LEU A 1 152 ? -3.623 -2.68 12.328 1 96.31 152 LEU A N 1
ATOM 1142 C CA . LEU A 1 152 ? -2.496 -3.24 11.594 1 96.31 152 LEU A CA 1
ATOM 1143 C C . LEU A 1 152 ? -1.422 -2.184 11.359 1 96.31 152 LEU A C 1
ATOM 1145 O O . LEU A 1 152 ? -0.229 -2.465 11.5 1 96.31 152 LEU A O 1
ATOM 1149 N N . THR A 1 153 ? -1.844 -0.997 11.023 1 98.19 153 THR A N 1
ATOM 1150 C CA . THR A 1 153 ? -0.922 0.107 10.781 1 98.19 153 THR A CA 1
ATOM 1151 C C . THR A 1 153 ? -0.135 0.445 12.047 1 98.19 153 THR A C 1
ATOM 1153 O O . THR A 1 153 ? 1.093 0.542 12.008 1 98.19 153 THR A O 1
ATOM 1156 N N . GLN A 1 154 ? -0.898 0.588 13.102 1 97.25 154 GLN A N 1
ATOM 1157 C CA . GLN A 1 154 ? -0.278 0.961 14.367 1 97.25 154 GLN A CA 1
ATOM 1158 C C . GLN A 1 154 ? 0.682 -0.122 14.852 1 97.25 154 GLN A C 1
ATOM 1160 O O . GLN A 1 154 ? 1.766 0.181 15.352 1 97.25 154 GLN A O 1
ATOM 1165 N N . GLN A 1 155 ? 0.31 -1.34 14.68 1 95.88 155 GLN A N 1
ATOM 1166 C CA . GLN A 1 155 ? 1.166 -2.451 15.078 1 95.88 155 GLN A CA 1
ATOM 1167 C C . GLN A 1 155 ? 2.445 -2.488 14.25 1 95.88 155 GLN A C 1
ATOM 1169 O O . GLN A 1 155 ? 3.525 -2.766 14.773 1 95.88 155 GLN A O 1
ATOM 1174 N N . ALA A 1 156 ? 2.33 -2.266 12.977 1 97.69 156 ALA A N 1
ATOM 1175 C CA . ALA A 1 156 ? 3.506 -2.225 12.117 1 97.69 156 ALA A CA 1
ATOM 1176 C C . ALA A 1 156 ? 4.469 -1.124 12.547 1 97.69 156 ALA A C 1
ATOM 1178 O O . ALA A 1 156 ? 5.68 -1.348 12.633 1 97.69 156 ALA A O 1
ATOM 1179 N N . ILE A 1 157 ? 3.943 0.037 12.883 1 98.19 157 ILE A N 1
ATOM 1180 C CA . ILE A 1 157 ? 4.77 1.175 13.273 1 98.19 157 ILE A CA 1
ATOM 1181 C C . ILE A 1 157 ? 5.52 0.846 14.562 1 98.19 157 ILE A C 1
ATOM 1183 O O . ILE A 1 157 ? 6.691 1.205 14.711 1 98.19 157 ILE A O 1
ATOM 1187 N N . ALA A 1 158 ? 4.859 0.18 15.422 1 96.38 158 ALA A N 1
ATOM 1188 C CA . ALA A 1 158 ? 5.406 -0.112 16.75 1 96.38 158 ALA A CA 1
ATOM 1189 C C . ALA A 1 158 ? 6.633 -1.018 16.641 1 96.38 158 ALA A C 1
ATOM 1191 O O . ALA A 1 158 ? 7.406 -1.135 17.594 1 96.38 158 ALA A O 1
ATOM 1192 N N . GLN A 1 159 ? 6.816 -1.613 15.492 1 94.81 159 GLN A N 1
ATOM 1193 C CA . GLN A 1 159 ? 7.938 -2.525 15.297 1 94.81 159 GLN A CA 1
ATOM 1194 C C . GLN A 1 159 ? 9.164 -1.785 14.766 1 94.81 159 GLN A C 1
ATOM 1196 O O . GLN A 1 159 ? 10.234 -2.375 14.617 1 94.81 159 GLN A O 1
ATOM 1201 N N . LEU A 1 160 ? 9.016 -0.5 14.547 1 96.12 160 LEU A N 1
ATOM 1202 C CA . LEU A 1 160 ? 10.062 0.23 13.844 1 96.12 160 LEU A CA 1
ATOM 1203 C C . LEU A 1 160 ? 10.578 1.39 14.688 1 96.12 160 LEU A C 1
ATOM 1205 O O . LEU A 1 160 ? 9.922 1.81 15.641 1 96.12 160 LEU A O 1
ATOM 1209 N N . SER A 1 161 ? 11.766 1.748 14.406 1 97.62 161 SER A N 1
ATOM 1210 C CA . SER A 1 161 ? 12.359 2.975 14.93 1 97.62 161 SER A CA 1
ATOM 1211 C C . SER A 1 161 ? 12.953 3.82 13.805 1 97.62 161 SER A C 1
ATOM 1213 O O . SER A 1 161 ? 13.852 3.373 13.094 1 97.62 161 SER A O 1
ATOM 1215 N N . ALA A 1 162 ? 12.477 4.984 13.68 1 98.62 162 ALA A N 1
ATOM 1216 C CA . ALA A 1 162 ? 12.93 5.855 12.594 1 98.62 162 ALA A CA 1
ATOM 1217 C C . ALA A 1 162 ? 13.867 6.941 13.117 1 98.62 162 ALA A C 1
ATOM 1219 O O . ALA A 1 162 ? 13.789 7.32 14.289 1 98.62 162 ALA A O 1
ATOM 1220 N N . ASP A 1 163 ? 14.766 7.348 12.25 1 98.75 163 ASP A N 1
ATOM 1221 C CA . ASP A 1 163 ? 15.664 8.453 12.594 1 98.75 163 ASP A CA 1
ATOM 1222 C C . ASP A 1 163 ? 14.906 9.781 12.625 1 98.75 163 ASP A C 1
ATOM 1224 O O . ASP A 1 163 ? 15.148 10.617 13.492 1 98.75 163 ASP A O 1
ATOM 1228 N N . ILE A 1 164 ? 13.984 9.93 11.703 1 98.88 164 ILE A N 1
ATOM 1229 C CA . ILE A 1 164 ? 13.258 11.195 11.586 1 98.88 164 ILE A CA 1
ATOM 1230 C C . ILE A 1 164 ? 11.859 10.93 11.016 1 98.88 164 ILE A C 1
ATOM 1232 O O . ILE A 1 164 ? 11.688 10.07 10.148 1 98.88 164 ILE A O 1
ATOM 1236 N N . ALA A 1 165 ? 10.898 11.656 11.562 1 98.94 165 ALA A N 1
ATOM 1237 C CA . ALA A 1 165 ? 9.531 11.617 11.047 1 98.94 165 ALA A CA 1
ATOM 1238 C C . ALA A 1 165 ? 9.07 13 10.602 1 98.94 165 ALA A C 1
ATOM 1240 O O . ALA A 1 165 ? 9.391 14 11.25 1 98.94 165 ALA A O 1
ATOM 1241 N N . PHE A 1 166 ? 8.359 13.016 9.492 1 98.94 166 PHE A N 1
ATOM 1242 C CA . PHE A 1 166 ? 7.652 14.219 9.062 1 98.94 166 PHE A CA 1
ATOM 1243 C C . PHE A 1 166 ? 6.145 14.031 9.172 1 98.94 166 PHE A C 1
ATOM 1245 O O . PHE A 1 166 ? 5.582 13.109 8.578 1 98.94 166 PHE A O 1
ATOM 1252 N N . ILE A 1 167 ? 5.523 14.891 9.938 1 98.88 167 ILE A N 1
ATOM 1253 C CA . ILE A 1 167 ? 4.094 14.797 10.227 1 98.88 167 ILE A CA 1
ATOM 1254 C C . ILE A 1 167 ? 3.383 16.047 9.711 1 98.88 167 ILE A C 1
ATOM 1256 O O . ILE A 1 167 ? 3.828 17.172 9.969 1 98.88 167 ILE A O 1
ATOM 1260 N N . GLY A 1 168 ? 2.281 15.812 8.945 1 98.12 168 GLY A N 1
ATOM 1261 C CA . GLY A 1 168 ? 1.447 16.922 8.508 1 98.12 168 GLY A CA 1
ATOM 1262 C C . GLY A 1 168 ? 0.391 17.312 9.523 1 98.12 168 GLY A C 1
ATOM 1263 O O . GLY A 1 168 ? 0.249 16.656 10.555 1 98.12 168 GLY A O 1
ATOM 1264 N N . THR A 1 169 ? -0.347 18.375 9.172 1 95.56 169 THR A N 1
ATOM 1265 C CA . THR A 1 169 ? -1.396 18.859 10.062 1 95.56 169 THR A CA 1
ATOM 1266 C C . THR A 1 169 ? -2.502 19.562 9.273 1 95.56 169 THR A C 1
ATOM 1268 O O . THR A 1 169 ? -2.256 20.094 8.195 1 95.56 169 THR A O 1
ATOM 1271 N N . SER A 1 170 ? -3.66 19.516 9.859 1 90.69 170 SER A N 1
ATOM 1272 C CA . SER A 1 170 ? -4.766 20.281 9.305 1 90.69 170 SER A CA 1
ATOM 1273 C C . SER A 1 170 ? -4.75 21.719 9.82 1 90.69 170 SER A C 1
ATOM 1275 O O . SER A 1 170 ? -5.312 22.609 9.195 1 90.69 170 SER A O 1
ATOM 1277 N N . GLY A 1 171 ? -4.133 21.875 11.016 1 91.12 171 GLY A N 1
ATOM 1278 C CA . GLY A 1 171 ? -4.031 23.203 11.578 1 91.12 171 GLY A CA 1
ATOM 1279 C C . GLY A 1 171 ? -3.449 23.219 12.984 1 91.12 171 GLY A C 1
ATOM 1280 O O . GLY A 1 171 ? -3.422 22.188 13.656 1 91.12 171 GLY A O 1
ATOM 1281 N N . VAL A 1 172 ? -2.965 24.391 13.297 1 93.12 172 VAL A N 1
ATOM 1282 C CA . VAL A 1 172 ? -2.455 24.641 14.641 1 93.12 172 VAL A CA 1
ATOM 1283 C C . VAL A 1 172 ? -3.221 25.797 15.273 1 93.12 172 VAL A C 1
ATOM 1285 O O . VAL A 1 172 ? -3.324 26.875 14.688 1 93.12 172 VAL A O 1
ATOM 1288 N N . ARG A 1 173 ? -3.68 25.594 16.406 1 88.5 173 ARG A N 1
ATOM 1289 C CA . ARG A 1 173 ? -4.387 26.625 17.141 1 88.5 173 ARG A CA 1
ATOM 1290 C C . ARG A 1 173 ? -3.412 27.641 17.734 1 88.5 173 ARG A C 1
ATOM 1292 O O . ARG A 1 173 ? -2.223 27.359 17.875 1 88.5 173 ARG A O 1
ATOM 1299 N N . PRO A 1 174 ? -3.986 28.766 18.125 1 89.12 174 PRO A N 1
ATOM 1300 C CA . PRO A 1 174 ? -3.123 29.781 18.719 1 89.12 174 PRO A CA 1
ATOM 1301 C C . PRO A 1 174 ? -2.438 29.312 20 1 89.12 174 PRO A C 1
ATOM 1303 O O . PRO A 1 174 ? -1.347 29.797 20.328 1 89.12 174 PRO A O 1
ATOM 1306 N N . ASP A 1 175 ? -3.057 28.375 20.656 1 90.88 175 ASP A N 1
ATOM 1307 C CA . ASP A 1 175 ? -2.486 27.906 21.922 1 90.88 175 ASP A CA 1
ATOM 1308 C C . ASP A 1 175 ? -1.405 26.844 21.672 1 90.88 175 ASP A C 1
ATOM 1310 O O . ASP A 1 175 ? -0.843 26.297 22.625 1 90.88 175 ASP A O 1
ATOM 1314 N N . GLY A 1 176 ? -1.218 26.5 20.453 1 95 176 GLY A N 1
ATOM 1315 C CA . GLY A 1 176 ? -0.142 25.594 20.109 1 95 176 GLY A CA 1
ATOM 1316 C C . GLY A 1 176 ? -0.619 24.156 19.891 1 95 176 GLY A C 1
ATOM 1317 O O . GLY A 1 176 ? 0.178 23.281 19.562 1 95 176 GLY A O 1
ATOM 1318 N N . THR A 1 177 ? -1.889 23.953 19.969 1 95.06 177 THR A N 1
ATOM 1319 C CA . THR A 1 177 ? -2.416 22.609 19.781 1 95.06 177 THR A CA 1
ATOM 1320 C C . THR A 1 177 ? -2.42 22.25 18.297 1 95.06 177 THR A C 1
ATOM 1322 O O . THR A 1 177 ? -3.064 22.922 17.484 1 95.06 177 THR A O 1
ATOM 1325 N N . VAL A 1 178 ? -1.701 21.188 17.953 1 96.56 178 VAL A N 1
ATOM 1326 C CA . VAL A 1 178 ? -1.684 20.656 16.594 1 96.56 178 VAL A CA 1
ATOM 1327 C C . VAL A 1 178 ? -2.889 19.75 16.375 1 96.56 178 VAL A C 1
ATOM 1329 O O . VAL A 1 178 ? -3.162 18.859 17.203 1 96.56 178 VAL A O 1
ATOM 1332 N N . LEU A 1 179 ? -3.594 19.969 15.219 1 91.62 179 LEU A N 1
ATOM 1333 C CA . LEU A 1 179 ? -4.852 19.266 15.008 1 91.62 179 LEU A CA 1
ATOM 1334 C C . LEU A 1 179 ? -4.832 18.5 13.688 1 91.62 179 LEU A C 1
ATOM 1336 O O . LEU A 1 179 ? -4.023 18.812 12.805 1 91.62 179 LEU A O 1
ATOM 1340 N N . ASP A 1 180 ? -5.695 17.5 13.68 1 91.31 180 ASP A N 1
ATOM 1341 C CA . ASP A 1 180 ? -6.012 16.844 12.414 1 91.31 180 ASP A CA 1
ATOM 1342 C C . ASP A 1 180 ? -7.52 16.719 12.219 1 91.31 180 ASP A C 1
ATOM 1344 O O . ASP A 1 180 ? -8.258 16.5 13.18 1 91.31 180 ASP A O 1
ATOM 1348 N N . SER A 1 181 ? -7.938 16.844 10.961 1 86.25 181 SER A N 1
ATOM 1349 C CA . SER A 1 181 ? -9.359 16.828 10.648 1 86.25 181 SER A CA 1
ATOM 1350 C C . SER A 1 181 ? -9.867 15.406 10.453 1 86.25 181 SER A C 1
ATOM 1352 O O . SER A 1 181 ? -11.078 15.164 10.43 1 86.25 181 SER A O 1
ATOM 1354 N N . THR A 1 182 ? -8.961 14.5 10.32 1 86.06 182 THR A N 1
ATOM 1355 C CA . THR A 1 182 ? -9.336 13.109 10.094 1 86.06 182 THR A CA 1
ATOM 1356 C C . THR A 1 182 ? -9.047 12.266 11.328 1 86.06 182 THR A C 1
ATOM 1358 O O . THR A 1 182 ? -7.91 11.836 11.539 1 86.06 182 THR A O 1
ATOM 1361 N N . GLY A 1 183 ? -10.125 11.93 12 1 87.25 183 GLY A N 1
ATOM 1362 C CA . GLY A 1 183 ? -9.992 11.219 13.266 1 87.25 183 GLY A CA 1
ATOM 1363 C C . GLY A 1 183 ? -9.258 9.898 13.133 1 87.25 183 GLY A C 1
ATOM 1364 O O . GLY A 1 183 ? -8.422 9.562 13.969 1 87.25 183 GLY A O 1
ATOM 1365 N N . ALA A 1 184 ? -9.469 9.195 12.062 1 90.19 184 ALA A N 1
ATOM 1366 C CA . ALA A 1 184 ? -8.906 7.859 11.859 1 90.19 184 ALA A CA 1
ATOM 1367 C C . ALA A 1 184 ? -7.395 7.93 11.656 1 90.19 184 ALA A C 1
ATOM 1369 O O . ALA A 1 184 ? -6.691 6.926 11.805 1 90.19 184 ALA A O 1
ATOM 1370 N N . GLU A 1 185 ? -6.848 9.109 11.367 1 94.69 185 GLU A N 1
ATOM 1371 C CA . GLU A 1 185 ? -5.422 9.258 11.078 1 94.69 185 GLU A CA 1
ATOM 1372 C C . GLU A 1 185 ? -4.652 9.688 12.328 1 94.69 185 GLU A C 1
ATOM 1374 O O . GLU A 1 185 ? -3.428 9.555 12.383 1 94.69 185 GLU A O 1
ATOM 1379 N N . VAL A 1 186 ? -5.355 10.141 13.32 1 95 186 VAL A N 1
ATOM 1380 C CA . VAL A 1 186 ? -4.707 10.727 14.484 1 95 186 VAL A CA 1
ATOM 1381 C C . VAL A 1 186 ? -3.924 9.648 15.234 1 95 186 VAL A C 1
ATOM 1383 O O . VAL A 1 186 ? -2.756 9.844 15.57 1 95 186 VAL A O 1
ATOM 1386 N N . PRO A 1 187 ? -4.52 8.453 15.438 1 96.69 187 PRO A N 1
ATOM 1387 C CA . PRO A 1 187 ? -3.723 7.414 16.094 1 96.69 187 PRO A CA 1
ATOM 1388 C C . PRO A 1 187 ? -2.467 7.043 15.312 1 96.69 187 PRO A C 1
ATOM 1390 O O . PRO A 1 187 ? -1.442 6.699 15.906 1 96.69 187 PRO A O 1
ATOM 1393 N N . VAL A 1 188 ? -2.506 7.066 13.992 1 98.12 188 VAL A N 1
ATOM 1394 C CA . VAL A 1 188 ? -1.346 6.789 13.156 1 98.12 188 VAL A CA 1
ATOM 1395 C C . VAL A 1 188 ? -0.272 7.852 13.391 1 98.12 188 VAL A C 1
ATOM 1397 O O . VAL A 1 188 ? 0.907 7.523 13.539 1 98.12 188 VAL A O 1
ATOM 1400 N N . LYS A 1 189 ? -0.688 9.086 13.508 1 98.19 189 LYS A N 1
ATOM 1401 C CA . LYS A 1 189 ? 0.247 10.18 13.758 1 98.19 189 LYS A CA 1
ATOM 1402 C C . LYS A 1 189 ? 0.907 10.031 15.133 1 98.19 189 LYS A C 1
ATOM 1404 O O . LYS A 1 189 ? 2.105 10.281 15.273 1 98.19 189 LYS A O 1
ATOM 1409 N N . HIS A 1 190 ? 0.106 9.633 16.109 1 98.31 190 HIS A N 1
ATOM 1410 C CA . HIS A 1 190 ? 0.673 9.383 17.438 1 98.31 190 HIS A CA 1
ATOM 1411 C C . HIS A 1 190 ? 1.751 8.305 17.375 1 98.31 190 HIS A C 1
ATOM 1413 O O . HIS A 1 190 ? 2.822 8.461 17.969 1 98.31 190 HIS A O 1
ATOM 1419 N N . ALA A 1 191 ? 1.458 7.25 16.688 1 98.5 191 ALA A N 1
ATOM 1420 C CA . ALA A 1 191 ? 2.391 6.129 16.578 1 98.5 191 ALA A CA 1
ATOM 1421 C C . ALA A 1 191 ? 3.662 6.547 15.844 1 98.5 191 ALA A C 1
ATOM 1423 O O . ALA A 1 191 ? 4.762 6.137 16.219 1 98.5 191 ALA A O 1
ATOM 1424 N N . ILE A 1 192 ? 3.514 7.375 14.828 1 98.5 192 ILE A N 1
ATOM 1425 C CA . ILE A 1 192 ? 4.656 7.875 14.062 1 98.5 192 ILE A CA 1
ATOM 1426 C C . ILE A 1 192 ? 5.574 8.672 14.984 1 98.5 192 ILE A C 1
ATOM 1428 O O . ILE A 1 192 ? 6.785 8.438 15.023 1 98.5 192 ILE A O 1
ATOM 1432 N N . ALA A 1 193 ? 4.988 9.539 15.719 1 98.25 193 ALA A N 1
ATOM 1433 C CA . ALA A 1 193 ? 5.77 10.375 16.625 1 98.25 193 ALA A CA 1
ATOM 1434 C C . ALA A 1 193 ? 6.477 9.523 17.688 1 98.25 193 ALA A C 1
ATOM 1436 O O . ALA A 1 193 ? 7.645 9.766 18 1 98.25 193 ALA A O 1
ATOM 1437 N N . ALA A 1 194 ? 5.805 8.508 18.172 1 98 194 ALA A N 1
ATOM 1438 C CA . ALA A 1 194 ? 6.328 7.664 19.234 1 98 194 ALA A CA 1
ATOM 1439 C C . ALA A 1 194 ? 7.449 6.762 18.719 1 98 194 ALA A C 1
ATOM 1441 O O . ALA A 1 194 ? 8.289 6.309 19.5 1 98 194 ALA A O 1
ATOM 1442 N N . SER A 1 195 ? 7.539 6.562 17.438 1 98.25 195 SER A N 1
ATOM 1443 C CA . SER A 1 195 ? 8.469 5.586 16.875 1 98.25 195 SER A CA 1
ATOM 1444 C C . SER A 1 195 ? 9.625 6.273 16.156 1 98.25 195 SER A C 1
ATOM 1446 O O . SER A 1 195 ? 10.312 5.652 15.344 1 98.25 195 SER A O 1
ATOM 1448 N N . SER A 1 196 ? 9.828 7.555 16.422 1 98.44 196 SER A N 1
ATOM 1449 C CA . SER A 1 196 ? 10.875 8.297 15.719 1 98.44 196 SER A CA 1
ATOM 1450 C C . SER A 1 196 ? 11.781 9.031 16.703 1 98.44 196 SER A C 1
ATOM 1452 O O . SER A 1 196 ? 11.32 9.555 17.719 1 98.44 196 SER A O 1
ATOM 1454 N N . GLN A 1 197 ? 13.055 9.055 16.391 1 98.19 197 GLN A N 1
ATOM 1455 C CA . GLN A 1 197 ? 14.008 9.781 17.219 1 98.19 197 GLN A CA 1
ATOM 1456 C C . GLN A 1 197 ? 13.766 11.281 17.156 1 98.19 197 GLN A C 1
ATOM 1458 O O . GLN A 1 197 ? 13.859 11.977 18.172 1 98.19 197 GLN A O 1
ATOM 1463 N N . ARG A 1 198 ? 13.453 11.758 15.984 1 98.25 198 ARG A N 1
ATOM 1464 C CA . ARG A 1 198 ? 13.117 13.156 15.758 1 98.25 198 ARG A CA 1
ATOM 1465 C C . ARG A 1 198 ? 11.789 13.289 15.023 1 98.25 198 ARG A C 1
ATOM 1467 O O . ARG A 1 198 ? 11.555 12.609 14.023 1 98.25 198 ARG A O 1
ATOM 1474 N N . THR A 1 199 ? 11 14.156 15.539 1 98.56 199 THR A N 1
ATOM 1475 C CA . THR A 1 199 ? 9.719 14.438 14.914 1 98.56 199 THR A CA 1
ATOM 1476 C C . THR A 1 199 ? 9.68 15.859 14.367 1 98.56 199 THR A C 1
ATOM 1478 O O . THR A 1 199 ? 9.938 16.812 15.094 1 98.56 199 THR A O 1
ATOM 1481 N N . CYS A 1 200 ? 9.281 15.984 13.062 1 98.88 200 CYS A N 1
ATOM 1482 C CA . CYS A 1 200 ? 9.211 17.281 12.391 1 98.88 200 CYS A CA 1
ATOM 1483 C C . CYS A 1 200 ? 7.797 17.562 11.898 1 98.88 200 CYS A C 1
ATOM 1485 O O . CYS A 1 200 ? 7.207 16.734 11.195 1 98.88 200 CYS A O 1
ATOM 1487 N N . LEU A 1 201 ? 7.309 18.672 12.281 1 98.81 201 LEU A N 1
ATOM 1488 C CA . LEU A 1 201 ? 6.031 19.109 11.742 1 98.81 201 LEU A CA 1
ATOM 1489 C C . LEU A 1 201 ? 6.23 19.891 10.445 1 98.81 201 LEU A C 1
ATOM 1491 O O . LEU A 1 201 ? 7.043 20.812 10.391 1 98.81 201 LEU A O 1
ATOM 1495 N N . VAL A 1 202 ? 5.496 19.531 9.43 1 98.81 202 VAL A N 1
ATOM 1496 C CA . VAL A 1 202 ? 5.539 20.234 8.156 1 98.81 202 VAL A CA 1
ATOM 1497 C C . VAL A 1 202 ? 4.184 20.891 7.883 1 98.81 202 VAL A C 1
ATOM 1499 O O . VAL A 1 202 ? 3.15 20.203 7.891 1 98.81 202 VAL A O 1
ATOM 1502 N N . ALA A 1 203 ? 4.199 22.219 7.637 1 97.56 203 ALA A N 1
ATOM 1503 C CA . ALA A 1 203 ? 2.936 22.938 7.492 1 97.56 203 ALA A CA 1
ATOM 1504 C C . ALA A 1 203 ? 3.121 24.203 6.68 1 97.56 203 ALA A C 1
ATOM 1506 O O . ALA A 1 203 ? 4.121 24.906 6.836 1 97.56 203 ALA A O 1
ATOM 1507 N N . THR A 1 204 ? 2.141 24.438 5.816 1 96.19 204 THR A N 1
ATOM 1508 C CA . THR A 1 204 ? 2.105 25.719 5.121 1 96.19 204 THR A CA 1
ATOM 1509 C C . THR A 1 204 ? 1.58 26.828 6.039 1 96.19 204 THR A C 1
ATOM 1511 O O . THR A 1 204 ? 1.104 26.547 7.141 1 96.19 204 THR A O 1
ATOM 1514 N N . SER A 1 205 ? 1.667 28.047 5.547 1 94.12 205 SER A N 1
ATOM 1515 C CA . SER A 1 205 ? 1.357 29.219 6.363 1 94.12 205 SER A CA 1
ATOM 1516 C C . SER A 1 205 ? -0.106 29.219 6.789 1 94.12 205 SER A C 1
ATOM 1518 O O . SER A 1 205 ? -0.438 29.672 7.887 1 94.12 205 SER A O 1
ATOM 1520 N N . ASP A 1 206 ? -0.969 28.656 6.02 1 87.69 206 ASP A N 1
ATOM 1521 C CA . ASP A 1 206 ? -2.408 28.719 6.258 1 87.69 206 ASP A CA 1
ATOM 1522 C C . ASP A 1 206 ? -2.818 27.797 7.406 1 87.69 206 ASP A C 1
ATOM 1524 O O . ASP A 1 206 ? -3.975 27.812 7.836 1 87.69 206 ASP A O 1
ATOM 1528 N N . LYS A 1 207 ? -1.824 27.094 7.934 1 90.75 207 LYS A N 1
ATOM 1529 C CA . LYS A 1 207 ? -2.121 26.188 9.039 1 90.75 207 LYS A CA 1
ATOM 1530 C C . LYS A 1 207 ? -1.973 26.891 10.383 1 90.75 207 LYS A C 1
ATOM 1532 O O . LYS A 1 207 ? -2.252 26.312 11.43 1 90.75 207 LYS A O 1
ATOM 1537 N N . PHE A 1 208 ? -1.55 28.266 10.25 1 89.38 208 PHE A N 1
ATOM 1538 C CA . PHE A 1 208 ? -1.304 29.047 11.453 1 89.38 208 PHE A CA 1
ATOM 1539 C C . PHE A 1 208 ? -2.129 30.328 11.445 1 89.38 208 PHE A C 1
ATOM 1541 O O . PHE A 1 208 ? -1.663 31.359 10.969 1 89.38 208 PHE A O 1
ATOM 1548 N N . PRO A 1 209 ? -3.23 30.391 12.094 1 86.88 209 PRO A N 1
ATOM 1549 C CA . PRO A 1 209 ? -3.859 29.266 12.773 1 86.88 209 PRO A CA 1
ATOM 1550 C C . PRO A 1 209 ? -4.641 28.359 11.82 1 86.88 209 PRO A C 1
ATOM 1552 O O . PRO A 1 209 ? -4.805 28.688 10.641 1 86.88 209 PRO A O 1
ATOM 1555 N N . GLY A 1 210 ? -4.938 27.312 12.195 1 84.25 210 GLY A N 1
ATOM 1556 C CA . GLY A 1 210 ? -5.789 26.391 11.469 1 84.25 210 GLY A CA 1
ATOM 1557 C C . GLY A 1 210 ? -6.742 25.625 12.367 1 84.25 210 GLY A C 1
ATOM 1558 O O . GLY A 1 210 ? -6.922 25.969 13.531 1 84.25 210 GLY A O 1
ATOM 1559 N N . SER A 1 211 ? -7.477 24.672 11.641 1 81.69 211 SER A N 1
ATOM 1560 C CA . SER A 1 211 ? -8.492 23.922 12.375 1 81.69 211 SER A CA 1
ATOM 1561 C C . SER A 1 211 ? -8.375 22.422 12.117 1 81.69 211 SER A C 1
ATOM 1563 O O . SER A 1 211 ? -7.641 22 11.219 1 81.69 211 SER A O 1
ATOM 1565 N N . GLY A 1 212 ? -9.039 21.719 13.055 1 82.94 212 GLY A N 1
ATOM 1566 C CA . GLY A 1 212 ? -9.109 20.266 12.953 1 82.94 212 GLY A CA 1
ATOM 1567 C C . GLY A 1 212 ? -10.102 19.656 13.93 1 82.94 212 GLY A C 1
ATOM 1568 O O . GLY A 1 212 ? -10.672 20.344 14.766 1 82.94 212 GLY A O 1
ATOM 1569 N N . LEU A 1 213 ? -10.242 18.422 13.812 1 80.19 213 LEU A N 1
ATOM 1570 C CA . LEU A 1 213 ? -11.242 17.703 14.594 1 80.19 213 LEU A CA 1
ATOM 1571 C C . LEU A 1 213 ? -10.656 17.234 15.93 1 80.19 213 LEU A C 1
ATOM 1573 O O . LEU A 1 213 ? -11.281 17.406 16.984 1 80.19 213 LEU A O 1
ATOM 1577 N N . LEU A 1 214 ? -9.438 16.625 15.852 1 87.62 214 LEU A N 1
ATOM 1578 C CA . LEU A 1 214 ? -8.844 16.031 17.047 1 87.62 214 LEU A CA 1
ATOM 1579 C C . LEU A 1 214 ? -7.422 16.547 17.25 1 87.62 214 LEU A C 1
ATOM 1581 O O . LEU A 1 214 ? -6.695 16.797 16.281 1 87.62 214 LEU A O 1
ATOM 1585 N N . PRO A 1 215 ? -7.051 16.656 18.531 1 93.44 215 PRO A N 1
ATOM 1586 C CA . PRO A 1 215 ? -5.664 17.047 18.812 1 93.44 215 PRO A CA 1
ATOM 1587 C C . PRO A 1 215 ? -4.668 15.922 18.516 1 93.44 215 PRO A C 1
ATOM 1589 O O . PRO A 1 215 ? -4.965 14.75 18.766 1 93.44 215 PRO A O 1
ATOM 1592 N N . VAL A 1 216 ? -3.514 16.297 17.984 1 97.06 216 VAL A N 1
ATOM 1593 C CA . VAL A 1 216 ? -2.434 15.352 17.703 1 97.06 216 VAL A CA 1
ATOM 1594 C C . VAL A 1 216 ? -1.34 15.5 18.766 1 97.06 216 VAL A C 1
ATOM 1596 O O . VAL A 1 216 ? -0.93 14.508 19.375 1 97.06 216 VAL A O 1
ATOM 1599 N N . CYS A 1 217 ? -0.9 16.656 19.031 1 97.38 217 CYS A N 1
ATOM 1600 C CA . CYS A 1 217 ? 0.167 16.969 19.984 1 97.38 217 CYS A CA 1
ATOM 1601 C C . CYS A 1 217 ? 0.292 18.469 20.203 1 97.38 217 CYS A C 1
ATOM 1603 O O . CYS A 1 217 ? -0.438 19.25 19.594 1 97.38 217 CYS A O 1
ATOM 1605 N N . ALA A 1 218 ? 1.206 18.781 21.172 1 96.75 218 ALA A N 1
ATOM 1606 C CA . ALA A 1 218 ? 1.613 20.188 21.297 1 96.75 218 ALA A CA 1
ATOM 1607 C C . ALA A 1 218 ? 2.689 20.531 20.281 1 96.75 218 ALA A C 1
ATOM 1609 O O . ALA A 1 218 ? 3.561 19.719 19.969 1 96.75 218 ALA A O 1
ATOM 1610 N N . LEU A 1 219 ? 2.559 21.766 19.797 1 97.31 219 LEU A N 1
ATOM 1611 C CA . LEU A 1 219 ? 3.545 22.219 18.828 1 97.31 219 LEU A CA 1
ATOM 1612 C C . LEU A 1 219 ? 4.961 22.078 19.391 1 97.31 219 LEU A C 1
ATOM 1614 O O . LEU A 1 219 ? 5.887 21.734 18.656 1 97.31 219 LEU A O 1
ATOM 1618 N N . SER A 1 220 ? 5.086 22.281 20.688 1 95.94 220 SER A N 1
ATOM 1619 C CA . SER A 1 220 ? 6.383 22.266 21.359 1 95.94 220 SER A CA 1
ATOM 1620 C C . SER A 1 220 ? 6.902 20.844 21.516 1 95.94 220 SER A C 1
ATOM 1622 O O . SER A 1 220 ? 8.062 20.641 21.891 1 95.94 220 SER A O 1
ATOM 1624 N N . ASP A 1 221 ? 6.082 19.844 21.219 1 96.62 221 ASP A N 1
ATOM 1625 C CA . ASP A 1 221 ? 6.52 18.453 21.281 1 96.62 221 ASP A CA 1
ATOM 1626 C C . ASP A 1 221 ? 7.391 18.109 20.062 1 96.62 221 ASP A C 1
ATOM 1628 O O . ASP A 1 221 ? 8.117 17.109 20.094 1 96.62 221 ASP A O 1
ATOM 1632 N N . ALA A 1 222 ? 7.289 18.922 19.016 1 98 222 ALA A N 1
ATOM 1633 C CA . ALA A 1 222 ? 8.086 18.672 17.812 1 98 222 ALA A CA 1
ATOM 1634 C C . ALA A 1 222 ? 9.531 19.109 18.016 1 98 222 ALA A C 1
ATOM 1636 O O . ALA A 1 222 ? 9.781 20.156 18.625 1 98 222 ALA A O 1
ATOM 1637 N N . HIS A 1 223 ? 10.375 18.312 17.516 1 98.19 223 HIS A N 1
ATOM 1638 C CA . HIS A 1 223 ? 11.773 18.719 17.516 1 98.19 223 HIS A CA 1
ATOM 1639 C C . HIS A 1 223 ? 12.031 19.844 16.516 1 98.19 223 HIS A C 1
ATOM 1641 O O . HIS A 1 223 ? 12.922 20.672 16.719 1 98.19 223 HIS A O 1
ATOM 1647 N N . MET A 1 224 ? 11.227 19.844 15.461 1 98.31 224 MET A N 1
ATOM 1648 C CA . MET A 1 224 ? 11.414 20.797 14.375 1 98.31 224 MET A CA 1
ATOM 1649 C C . MET A 1 224 ? 10.078 21.125 13.711 1 98.31 224 MET A C 1
ATOM 1651 O O . MET A 1 224 ? 9.203 20.266 13.617 1 98.31 224 MET A O 1
ATOM 1655 N N . ILE A 1 225 ? 9.984 22.375 13.344 1 98.38 225 ILE A N 1
ATOM 1656 C CA . ILE A 1 225 ? 8.875 22.844 12.523 1 98.38 225 ILE A CA 1
ATOM 1657 C C . ILE A 1 225 ? 9.398 23.422 11.211 1 98.38 225 ILE A C 1
ATOM 1659 O O . ILE A 1 225 ? 10.289 24.266 11.211 1 98.38 225 ILE A O 1
ATOM 1663 N N . ILE A 1 226 ? 8.867 22.906 10.133 1 98.69 226 ILE A N 1
ATOM 1664 C CA . ILE A 1 226 ? 9.195 23.438 8.812 1 98.69 226 ILE A CA 1
ATOM 1665 C C . ILE A 1 226 ? 7.961 24.062 8.18 1 98.69 226 ILE A C 1
ATOM 1667 O O . ILE A 1 226 ? 6.945 23.375 7.988 1 98.69 226 ILE A O 1
ATOM 1671 N N . THR A 1 227 ? 8.047 25.344 7.855 1 98.31 227 THR A N 1
ATOM 1672 C CA . THR A 1 227 ? 6.836 26.047 7.469 1 98.31 227 THR A CA 1
ATOM 1673 C C . THR A 1 227 ? 7.16 27.219 6.539 1 98.31 227 THR A C 1
ATOM 1675 O O . THR A 1 227 ? 8.312 27.625 6.441 1 98.31 227 THR A O 1
ATOM 1678 N N . THR A 1 228 ? 6.133 27.609 5.816 1 97.38 228 THR A N 1
ATOM 1679 C CA . THR A 1 228 ? 6.246 28.812 4.996 1 97.38 228 THR A CA 1
ATOM 1680 C C . THR A 1 228 ? 5.68 30.031 5.73 1 97.38 228 THR A C 1
ATOM 1682 O O . THR A 1 228 ? 5.602 31.125 5.168 1 97.38 228 THR A O 1
ATOM 1685 N N . ALA A 1 229 ? 5.285 29.844 6.906 1 93.44 229 ALA A N 1
ATOM 1686 C CA . ALA A 1 229 ? 4.734 30.969 7.676 1 93.44 229 ALA A CA 1
ATOM 1687 C C . ALA A 1 229 ? 5.734 32.094 7.781 1 93.44 229 ALA A C 1
ATOM 1689 O O . ALA A 1 229 ? 6.938 31.875 7.934 1 93.44 229 ALA A O 1
ATOM 1690 N N . ASP A 1 230 ? 5.215 33.25 7.668 1 88.38 230 ASP A N 1
ATOM 1691 C CA . ASP A 1 230 ? 6 34.469 7.879 1 88.38 230 ASP A CA 1
ATOM 1692 C C . ASP A 1 230 ? 6 34.875 9.352 1 88.38 230 ASP A C 1
ATOM 1694 O O . ASP A 1 230 ? 4.957 35.219 9.906 1 88.38 230 ASP A O 1
ATOM 1698 N N . PRO A 1 231 ? 7.18 34.875 9.93 1 83.5 231 PRO A N 1
ATOM 1699 C CA . PRO A 1 231 ? 7.223 35.219 11.359 1 83.5 231 PRO A CA 1
ATOM 1700 C C . PRO A 1 231 ? 6.594 36.562 11.68 1 83.5 231 PRO A C 1
ATOM 1702 O O . PRO A 1 231 ? 6.117 36.781 12.797 1 83.5 231 PRO A O 1
ATOM 1705 N N . ALA A 1 232 ? 6.652 37.469 10.742 1 82.69 232 ALA A N 1
ATOM 1706 C CA . ALA A 1 232 ? 6.109 38.781 10.977 1 82.69 232 ALA A CA 1
ATOM 1707 C C . ALA A 1 232 ? 4.602 38.812 10.75 1 82.69 232 ALA A C 1
ATOM 1709 O O . ALA A 1 232 ? 3.857 39.406 11.539 1 82.69 232 ALA A O 1
ATOM 1710 N N . ALA A 1 233 ? 4.098 38.156 9.852 1 78 233 ALA A N 1
ATOM 1711 C CA . ALA A 1 233 ? 2.699 38.219 9.43 1 78 233 ALA A CA 1
ATOM 1712 C C . ALA A 1 233 ? 1.886 37.094 10.055 1 78 233 ALA A C 1
ATOM 1714 O O . ALA A 1 233 ? 0.705 37.25 10.367 1 78 233 ALA A O 1
ATOM 1715 N N . ASP A 1 234 ? 2.508 36 10.258 1 73.06 234 ASP A N 1
ATOM 1716 C CA . ASP A 1 234 ? 1.866 34.781 10.742 1 73.06 234 ASP A CA 1
ATOM 1717 C C . ASP A 1 234 ? 2.645 34.188 11.906 1 73.06 234 ASP A C 1
ATOM 1719 O O . ASP A 1 234 ? 3.336 33.188 11.742 1 73.06 234 ASP A O 1
ATOM 1723 N N . PRO A 1 235 ? 2.393 34.75 12.93 1 78.81 235 PRO A N 1
ATOM 1724 C CA . PRO A 1 235 ? 3.238 34.281 14.031 1 78.81 235 PRO A CA 1
ATOM 1725 C C . PRO A 1 235 ? 2.846 32.875 14.508 1 78.81 235 PRO A C 1
ATOM 1727 O O . PRO A 1 235 ? 1.657 32.562 14.578 1 78.81 235 PRO A O 1
ATOM 1730 N N . LEU A 1 236 ? 3.854 32.094 14.641 1 89.69 236 LEU A N 1
ATOM 1731 C CA . LEU A 1 236 ? 3.668 30.797 15.281 1 89.69 236 LEU A CA 1
ATOM 1732 C C . LEU A 1 236 ? 3.309 30.953 16.75 1 89.69 236 LEU A C 1
ATOM 1734 O O . LEU A 1 236 ? 3.627 31.969 17.359 1 89.69 236 LEU A O 1
ATOM 1738 N N . PRO A 1 237 ? 2.566 29.969 17.188 1 89.19 237 PRO A N 1
ATOM 1739 C CA . PRO A 1 237 ? 2.42 29.969 18.641 1 89.19 237 PRO A CA 1
ATOM 1740 C C . PRO A 1 237 ? 3.76 30.031 19.375 1 89.19 237 PRO A C 1
ATOM 1742 O O . PRO A 1 237 ? 4.789 29.656 18.797 1 89.19 237 PRO A O 1
ATOM 1745 N N . ALA A 1 238 ? 3.691 30.516 20.562 1 84.25 238 ALA A N 1
ATOM 1746 C CA . ALA A 1 238 ? 4.906 30.781 21.328 1 84.25 238 ALA A CA 1
ATOM 1747 C C . ALA A 1 238 ? 5.711 29.5 21.516 1 84.25 238 ALA A C 1
ATOM 1749 O O . ALA A 1 238 ? 5.18 28.484 21.984 1 84.25 238 ALA A O 1
ATOM 1750 N N . LEU A 1 239 ? 6.945 29.578 21.094 1 90.06 239 LEU A N 1
ATOM 1751 C CA . LEU A 1 239 ? 7.898 28.484 21.203 1 90.06 239 LEU A CA 1
ATOM 1752 C C . LEU A 1 239 ? 9.086 28.891 22.078 1 90.06 239 LEU A C 1
ATOM 1754 O O . LEU A 1 239 ? 10.086 28.172 22.141 1 90.06 239 LEU A O 1
ATOM 1758 N N . GLU A 1 240 ? 8.945 30.047 22.625 1 85 240 GLU A N 1
ATOM 1759 C CA . GLU A 1 240 ? 10.023 30.531 23.484 1 85 240 GLU A CA 1
ATOM 1760 C C . GLU A 1 240 ? 10.266 29.578 24.656 1 85 240 GLU A C 1
ATOM 1762 O O . GLU A 1 240 ? 9.32 29.141 25.312 1 85 240 GLU A O 1
ATOM 1767 N N . GLY A 1 241 ? 11.477 29.25 24.906 1 88.56 241 GLY A N 1
ATOM 1768 C CA . GLY A 1 241 ? 11.82 28.391 26.016 1 88.56 241 GLY A CA 1
ATOM 1769 C C . GLY A 1 241 ? 11.766 26.922 25.672 1 88.56 241 GLY A C 1
ATOM 1770 O O . GLY A 1 241 ? 11.992 26.062 26.531 1 88.56 241 GLY A O 1
ATOM 1771 N N . THR A 1 242 ? 11.336 26.672 24.438 1 89.44 242 THR A N 1
ATOM 1772 C CA . THR A 1 242 ? 11.32 25.281 24.016 1 89.44 242 THR A CA 1
ATOM 1773 C C . THR A 1 242 ? 12.531 24.953 23.141 1 89.44 242 THR A C 1
ATOM 1775 O O . THR A 1 242 ? 13.25 25.859 22.719 1 89.44 242 THR A O 1
ATOM 1778 N N . ALA A 1 243 ? 12.789 23.703 23.016 1 94.19 243 ALA A N 1
ATOM 1779 C CA . ALA A 1 243 ? 13.938 23.266 22.234 1 94.19 243 ALA A CA 1
ATOM 1780 C C . ALA A 1 243 ? 13.547 23.062 20.766 1 94.19 243 ALA A C 1
ATOM 1782 O O . ALA A 1 243 ? 14.375 22.672 19.938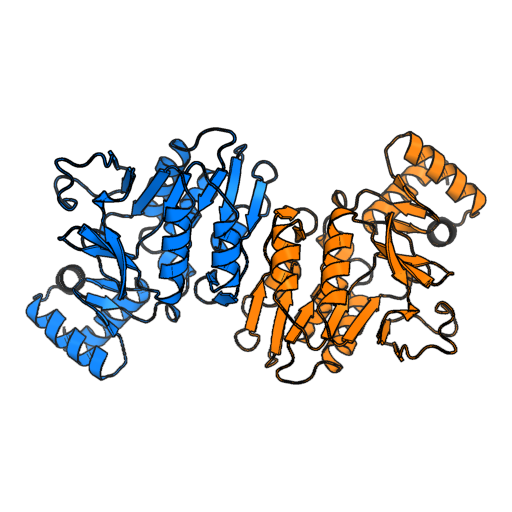 1 94.19 243 ALA A O 1
ATOM 1783 N N . THR A 1 244 ? 12.32 23.422 20.453 1 96.81 244 THR A N 1
ATOM 1784 C CA . THR A 1 244 ? 11.812 23.219 19.094 1 96.81 244 THR A CA 1
ATOM 1785 C C . THR A 1 244 ? 12.492 24.172 18.109 1 96.81 244 THR A C 1
ATOM 1787 O O . THR A 1 244 ? 12.508 25.375 18.328 1 96.81 244 THR A O 1
ATOM 1790 N N . GLU A 1 245 ? 13.047 23.641 17.047 1 96.88 245 GLU A N 1
ATOM 1791 C CA . GLU A 1 245 ? 13.656 24.422 15.984 1 96.88 245 GLU A CA 1
ATOM 1792 C C . GLU A 1 245 ? 12.633 24.766 14.906 1 96.88 245 GLU A C 1
ATOM 1794 O O . GLU A 1 245 ? 11.789 23.953 14.547 1 96.88 245 GLU A O 1
ATOM 1799 N N . VAL A 1 246 ? 12.75 26.016 14.398 1 96.81 246 VAL A N 1
ATOM 1800 C CA . VAL A 1 246 ? 11.867 26.422 13.32 1 96.81 246 VAL A CA 1
ATOM 1801 C C . VAL A 1 246 ? 12.68 26.719 12.062 1 96.81 246 VAL A C 1
ATOM 1803 O O . VAL A 1 246 ? 13.609 27.531 12.094 1 96.81 246 VAL A O 1
ATOM 1806 N N . LEU A 1 247 ? 12.359 26.031 10.984 1 97.19 247 LEU A N 1
ATOM 1807 C CA . LEU A 1 247 ? 12.938 26.281 9.672 1 97.19 247 LEU A CA 1
ATOM 1808 C C . LEU A 1 247 ? 11.891 26.859 8.719 1 97.19 247 LEU A C 1
ATOM 1810 O O . LEU A 1 247 ? 10.867 26.219 8.469 1 97.19 247 LEU A O 1
ATOM 1814 N N . PHE A 1 248 ? 12.172 28.016 8.234 1 96.12 248 PHE A N 1
ATOM 1815 C CA . PHE A 1 248 ? 11.25 28.641 7.285 1 96.12 248 PHE A CA 1
ATOM 1816 C C . PHE A 1 248 ? 11.617 28.266 5.852 1 96.12 248 PHE A C 1
ATOM 1818 O O . PHE A 1 248 ? 12.797 28.25 5.492 1 96.12 248 PHE A O 1
ATOM 1825 N N . ALA A 1 249 ? 10.586 27.906 5.102 1 95.12 249 ALA A N 1
ATOM 1826 C CA . ALA A 1 249 ? 10.773 27.453 3.725 1 95.12 249 ALA A CA 1
ATOM 1827 C C . ALA A 1 249 ? 10.344 28.531 2.729 1 95.12 249 ALA A C 1
ATOM 1829 O O . ALA A 1 249 ? 9.492 29.375 3.039 1 95.12 249 ALA A O 1
ATOM 1830 N N . MET B 1 1 ? 18.859 -23.375 -35.25 1 81.44 1 MET B N 1
ATOM 1831 C CA . MET B 1 1 ? 19.172 -22.172 -34.469 1 81.44 1 MET B CA 1
ATOM 1832 C C . MET B 1 1 ? 20.562 -22.25 -33.875 1 81.44 1 MET B C 1
ATOM 1834 O O . MET B 1 1 ? 21 -23.328 -33.469 1 81.44 1 MET B O 1
ATOM 1838 N N . LEU B 1 2 ? 21.328 -21.266 -34.125 1 87.19 2 LEU B N 1
ATOM 1839 C CA . LEU B 1 2 ? 22.672 -21.234 -33.562 1 87.19 2 LEU B CA 1
ATOM 1840 C C . LEU B 1 2 ? 22.625 -21.188 -32.031 1 87.19 2 LEU B C 1
ATOM 1842 O O . LEU B 1 2 ? 21.688 -20.641 -31.469 1 87.19 2 LEU B O 1
ATOM 1846 N N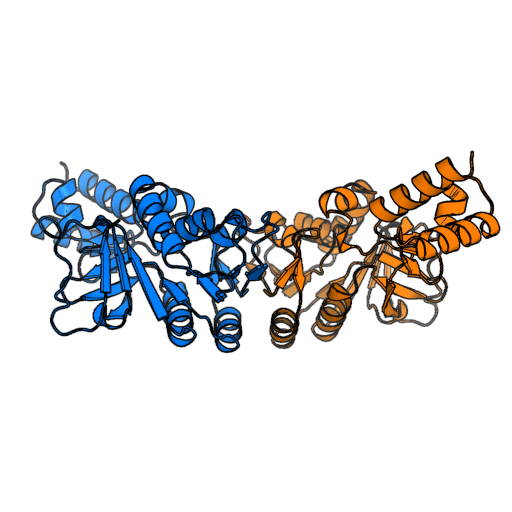 . VAL B 1 3 ? 23.719 -21.828 -31.406 1 89.06 3 VAL B N 1
ATOM 1847 C CA . VAL B 1 3 ? 23.766 -22 -29.953 1 89.06 3 VAL B CA 1
ATOM 1848 C C . VAL B 1 3 ? 23.641 -20.641 -29.266 1 89.06 3 VAL B C 1
ATOM 1850 O O . VAL B 1 3 ? 22.812 -20.469 -28.359 1 89.06 3 VAL B O 1
ATOM 1853 N N . PRO B 1 4 ? 24.406 -19.609 -29.703 1 86.75 4 PRO B N 1
ATOM 1854 C CA . PRO B 1 4 ? 24.281 -18.312 -29.031 1 86.75 4 PRO B CA 1
ATOM 1855 C C . PRO B 1 4 ? 22.875 -17.719 -29.172 1 86.75 4 PRO B C 1
ATOM 1857 O O . PRO B 1 4 ? 22.375 -17.078 -28.234 1 86.75 4 PRO B O 1
ATOM 1860 N N . GLN B 1 5 ? 22.297 -17.922 -30.266 1 88.5 5 GLN B N 1
ATOM 1861 C CA . GLN B 1 5 ? 20.938 -17.453 -30.484 1 88.5 5 GLN B CA 1
ATOM 1862 C C . GLN B 1 5 ? 19.953 -18.172 -29.578 1 88.5 5 GLN B C 1
ATOM 1864 O O . GLN B 1 5 ? 19.031 -17.562 -29.016 1 88.5 5 GLN B O 1
ATOM 1869 N N . ARG B 1 6 ? 20.172 -19.453 -29.438 1 91.19 6 ARG B N 1
ATOM 1870 C CA . ARG B 1 6 ? 19.297 -20.25 -28.594 1 91.19 6 ARG B CA 1
ATOM 1871 C C . ARG B 1 6 ? 19.438 -19.828 -27.125 1 91.19 6 ARG B C 1
ATOM 1873 O O . ARG B 1 6 ? 18.438 -19.719 -26.406 1 91.19 6 ARG B O 1
ATOM 1880 N N . HIS B 1 7 ? 20.594 -19.516 -26.672 1 89.69 7 HIS B N 1
ATOM 1881 C CA . HIS B 1 7 ? 20.844 -19.062 -25.312 1 89.69 7 HIS B CA 1
ATOM 1882 C C . HIS B 1 7 ? 20.094 -17.766 -25.031 1 89.69 7 HIS B C 1
ATOM 1884 O O . HIS B 1 7 ? 19.453 -17.625 -23.984 1 89.69 7 HIS B O 1
ATOM 1890 N N . SER B 1 8 ? 20.172 -16.906 -25.984 1 86.69 8 SER B N 1
ATOM 1891 C CA . SER B 1 8 ? 19.469 -15.648 -25.828 1 86.69 8 SER B CA 1
ATOM 1892 C C . SER B 1 8 ? 17.953 -15.859 -25.766 1 86.69 8 SER B C 1
ATOM 1894 O O . SER B 1 8 ? 17.266 -15.242 -24.953 1 86.69 8 SER B O 1
ATOM 1896 N N . ALA B 1 9 ? 17.531 -16.781 -26.641 1 88.81 9 ALA B N 1
ATOM 1897 C CA . ALA B 1 9 ? 16.094 -17.094 -26.672 1 88.81 9 ALA B CA 1
ATOM 1898 C C . ALA B 1 9 ? 15.648 -17.703 -25.344 1 88.81 9 ALA B C 1
ATOM 1900 O O . ALA B 1 9 ? 14.57 -17.391 -24.844 1 88.81 9 ALA B O 1
ATOM 1901 N N . ILE B 1 10 ? 16.484 -18.547 -24.828 1 87.75 10 ILE B N 1
ATOM 1902 C CA . ILE B 1 10 ? 16.188 -19.203 -23.562 1 87.75 10 ILE B CA 1
ATOM 1903 C C . ILE B 1 10 ? 16.078 -18.156 -22.453 1 87.75 10 ILE B C 1
ATOM 1905 O O . ILE B 1 10 ? 15.102 -18.125 -21.703 1 87.75 10 ILE B O 1
ATOM 1909 N N . VAL B 1 11 ? 17.016 -17.234 -22.375 1 80.94 11 VAL B N 1
ATOM 1910 C CA . VAL B 1 11 ? 17.062 -16.203 -21.344 1 80.94 11 VAL B CA 1
ATOM 1911 C C . VAL B 1 11 ? 15.836 -15.297 -21.469 1 80.94 11 VAL B C 1
ATOM 1913 O O . VAL B 1 11 ? 15.188 -14.977 -20.469 1 80.94 11 VAL B O 1
ATOM 1916 N N . ASP B 1 12 ? 15.484 -14.992 -22.672 1 79.19 12 ASP B N 1
ATOM 1917 C CA . ASP B 1 12 ? 14.336 -14.125 -22.922 1 79.19 12 ASP B CA 1
ATOM 1918 C C . ASP B 1 12 ? 13.039 -14.781 -22.469 1 79.19 12 ASP B C 1
ATOM 1920 O O . ASP B 1 12 ? 12.211 -14.148 -21.812 1 79.19 12 ASP B O 1
ATOM 1924 N N . LEU B 1 13 ? 12.984 -16.031 -22.844 1 80.06 13 LEU B N 1
ATOM 1925 C CA . LEU B 1 13 ? 11.781 -16.766 -22.469 1 80.06 13 LEU B CA 1
ATOM 1926 C C . LEU B 1 13 ? 11.672 -16.906 -20.969 1 80.06 13 LEU B C 1
ATOM 1928 O O . LEU B 1 13 ? 10.586 -16.734 -20.391 1 80.06 13 LEU B O 1
ATOM 1932 N N . VAL B 1 14 ? 12.781 -17.172 -20.312 1 77.88 14 VAL B N 1
ATOM 1933 C CA . VAL B 1 14 ? 12.805 -17.359 -18.875 1 77.88 14 VAL B CA 1
ATOM 1934 C C . VAL B 1 14 ? 12.477 -16.047 -18.172 1 77.88 14 VAL B C 1
ATOM 1936 O O . VAL B 1 14 ? 11.727 -16.016 -17.188 1 77.88 14 VAL B O 1
ATOM 1939 N N . ARG B 1 15 ? 13 -14.992 -18.703 1 70.5 15 ARG B N 1
ATOM 1940 C CA . ARG B 1 15 ? 12.758 -13.664 -18.141 1 70.5 15 ARG B CA 1
ATOM 1941 C C . ARG B 1 15 ? 11.297 -13.258 -18.312 1 70.5 15 ARG B C 1
ATOM 1943 O O . ARG B 1 15 ? 10.703 -12.672 -17.422 1 70.5 15 ARG B O 1
ATOM 1950 N N . GLU B 1 16 ? 10.828 -13.625 -19.453 1 67.31 16 GLU B N 1
ATOM 1951 C CA . GLU B 1 16 ? 9.453 -13.258 -19.781 1 67.31 16 GLU B CA 1
ATOM 1952 C C . GLU B 1 16 ? 8.461 -13.969 -18.875 1 67.31 16 GLU B C 1
ATOM 1954 O O . GLU B 1 16 ? 7.426 -13.406 -18.5 1 67.31 16 GLU B O 1
ATOM 1959 N N . HIS B 1 17 ? 8.922 -15.125 -18.5 1 66.62 17 HIS B N 1
ATOM 1960 C CA . HIS B 1 17 ? 7.965 -15.961 -17.797 1 66.62 17 HIS B CA 1
ATOM 1961 C C . HIS B 1 17 ? 8.336 -16.094 -16.328 1 66.62 17 HIS B C 1
ATOM 1963 O O . HIS B 1 17 ? 7.57 -16.656 -15.539 1 66.62 17 HIS B O 1
ATOM 1969 N N . GLY B 1 18 ? 9.484 -15.469 -16.031 1 65.06 18 GLY B N 1
ATOM 1970 C CA . GLY B 1 18 ? 10.008 -15.641 -14.688 1 65.06 18 GLY B CA 1
ATOM 1971 C C . GLY B 1 18 ? 10.617 -17 -14.445 1 65.06 18 GLY B C 1
ATOM 1972 O O . GLY B 1 18 ? 11.367 -17.203 -13.492 1 65.06 18 GLY B O 1
ATOM 1973 N N . GLY B 1 19 ? 10.141 -18.062 -15.117 1 69.62 19 GLY B N 1
ATOM 1974 C CA . GLY B 1 19 ? 10.594 -19.438 -15.094 1 69.62 19 GLY B CA 1
ATOM 1975 C C . GLY B 1 19 ? 9.93 -20.297 -16.156 1 69.62 19 GLY B C 1
ATOM 1976 O O . GLY B 1 19 ? 8.75 -20.125 -16.469 1 69.62 19 GLY B O 1
ATOM 1977 N N . VAL B 1 20 ? 10.789 -21.047 -16.844 1 78.31 20 VAL B N 1
ATOM 1978 C CA . VAL B 1 20 ? 10.273 -21.922 -17.891 1 78.31 20 VAL B CA 1
ATOM 1979 C C . VAL B 1 20 ? 10.844 -23.328 -17.719 1 78.31 20 VAL B C 1
ATOM 1981 O O . VAL B 1 20 ? 12.023 -23.5 -17.375 1 78.31 20 VAL B O 1
ATOM 1984 N N . SER B 1 21 ? 9.945 -24.297 -17.906 1 79.5 21 SER B N 1
ATOM 1985 C CA . SER B 1 21 ? 10.398 -25.688 -17.781 1 79.5 21 SER B CA 1
ATOM 1986 C C . SER B 1 21 ? 11.234 -26.094 -18.984 1 79.5 21 SER B C 1
ATOM 1988 O O . SER B 1 21 ? 11.148 -25.484 -20.047 1 79.5 21 SER B O 1
ATOM 1990 N N . VAL B 1 22 ? 12.016 -27.172 -18.734 1 86 22 VAL B N 1
ATOM 1991 C CA . VAL B 1 22 ? 12.82 -27.75 -19.812 1 86 22 VAL B CA 1
ATOM 1992 C C . VAL B 1 22 ? 11.922 -28.188 -20.953 1 86 22 VAL B C 1
ATOM 1994 O O . VAL B 1 22 ? 12.227 -27.922 -22.125 1 86 22 VAL B O 1
ATOM 1997 N N . GLU B 1 23 ? 10.789 -28.672 -20.547 1 83.5 23 GLU B N 1
ATOM 1998 C CA . GLU B 1 23 ? 9.867 -29.203 -21.562 1 83.5 23 GLU B CA 1
ATOM 1999 C C . GLU B 1 23 ? 9.281 -28.078 -22.406 1 83.5 23 GLU B C 1
ATOM 2001 O O . GLU B 1 23 ? 9.211 -28.172 -23.625 1 83.5 23 GLU B O 1
ATOM 2006 N N . GLU B 1 24 ? 8.961 -27.078 -21.812 1 84 24 GLU B N 1
ATOM 2007 C CA . GLU B 1 24 ? 8.391 -25.922 -22.516 1 84 24 GLU B CA 1
ATOM 2008 C C . GLU B 1 24 ? 9.438 -25.266 -23.422 1 84 24 GLU B C 1
ATOM 2010 O O . GLU B 1 24 ? 9.148 -24.922 -24.562 1 84 24 GLU B O 1
ATOM 2015 N N . LEU B 1 25 ? 10.57 -25.094 -22.875 1 88.88 25 LEU B N 1
ATOM 2016 C CA . LEU B 1 25 ? 11.648 -24.516 -23.672 1 88.88 25 LEU B CA 1
ATOM 2017 C C . LEU B 1 25 ? 11.938 -25.391 -24.891 1 88.88 25 LEU B C 1
ATOM 2019 O O . LEU B 1 25 ? 12.117 -24.875 -26 1 88.88 25 LEU B O 1
ATOM 2023 N N . ALA B 1 26 ? 11.938 -26.703 -24.734 1 91.06 26 ALA B N 1
ATOM 2024 C CA . ALA B 1 26 ? 12.203 -27.641 -25.812 1 91.06 26 ALA B CA 1
ATOM 2025 C C . ALA B 1 26 ? 11.141 -27.531 -26.906 1 91.06 26 ALA B C 1
ATOM 2027 O O . ALA B 1 26 ? 11.461 -27.5 -28.094 1 91.06 26 ALA B O 1
ATOM 2028 N N . ALA B 1 27 ? 9.953 -27.438 -26.453 1 88 27 ALA B N 1
ATOM 2029 C CA . ALA B 1 27 ? 8.836 -27.344 -27.391 1 88 27 ALA B CA 1
ATOM 2030 C C . ALA B 1 27 ? 8.875 -26.031 -28.172 1 88 27 ALA B C 1
ATOM 2032 O O . ALA B 1 27 ? 8.711 -26.031 -29.391 1 88 27 ALA B O 1
ATOM 2033 N N . ARG B 1 28 ? 9.164 -25 -27.531 1 87.38 28 ARG B N 1
ATOM 2034 C CA . ARG B 1 28 ? 9.117 -23.672 -28.141 1 87.38 28 ARG B CA 1
ATOM 2035 C C . ARG B 1 28 ? 10.297 -23.453 -29.078 1 87.38 28 ARG B C 1
ATOM 2037 O O . ARG B 1 28 ? 10.172 -22.75 -30.078 1 87.38 28 ARG B O 1
ATOM 2044 N N . LEU B 1 29 ? 11.367 -24.047 -28.656 1 91.19 29 LEU B N 1
ATOM 2045 C CA . LEU B 1 29 ? 12.578 -23.797 -29.438 1 91.19 29 LEU B CA 1
ATOM 2046 C C . LEU B 1 29 ? 12.859 -24.969 -30.375 1 91.19 29 LEU B C 1
ATOM 2048 O O . LEU B 1 29 ? 13.875 -24.953 -31.078 1 91.19 29 LEU B O 1
ATOM 2052 N N . GLU B 1 30 ? 11.969 -25.922 -30.359 1 91.44 30 GLU B N 1
ATOM 2053 C CA . GLU B 1 30 ? 12.031 -27.078 -31.25 1 91.44 30 GLU B CA 1
ATOM 2054 C C . GLU B 1 30 ? 13.391 -27.766 -31.172 1 91.44 30 GLU B C 1
ATOM 2056 O O . GLU B 1 30 ? 14.023 -28.031 -32.188 1 91.44 30 GLU B O 1
ATOM 2061 N N . VAL B 1 31 ? 13.789 -28.031 -30 1 93.5 31 VAL B N 1
ATOM 2062 C CA . VAL B 1 31 ? 15 -28.797 -29.719 1 93.5 31 VAL B CA 1
ATOM 2063 C C . VAL B 1 31 ? 14.719 -29.828 -28.641 1 93.5 31 VAL B C 1
ATOM 2065 O O . VAL B 1 31 ? 13.625 -29.859 -28.062 1 93.5 31 VAL B O 1
ATOM 2068 N N . SER B 1 32 ? 15.656 -30.688 -28.438 1 92.31 32 SER B N 1
ATOM 2069 C CA . SER B 1 32 ? 15.453 -31.75 -27.469 1 92.31 32 SER B CA 1
ATOM 2070 C C . SER B 1 32 ? 15.57 -31.234 -26.031 1 92.31 32 SER B C 1
ATOM 2072 O O . SER B 1 32 ? 16.281 -30.266 -25.781 1 92.31 32 SER B O 1
ATOM 2074 N N . PRO B 1 33 ? 14.914 -31.953 -25.094 1 92.94 33 PRO B N 1
ATOM 2075 C CA . PRO B 1 33 ? 15.094 -31.594 -23.688 1 92.94 33 PRO B CA 1
ATOM 2076 C C . PRO B 1 33 ? 16.547 -31.672 -23.234 1 92.94 33 PRO B C 1
ATOM 2078 O O . PRO B 1 33 ? 17 -30.875 -22.422 1 92.94 33 PRO B O 1
ATOM 2081 N N . SER B 1 34 ? 17.25 -32.656 -23.797 1 92.94 34 SER B N 1
ATOM 2082 C CA . SER B 1 34 ? 18.656 -32.812 -23.453 1 92.94 34 SER B CA 1
ATOM 2083 C C . SER B 1 34 ? 19.469 -31.578 -23.859 1 92.94 34 SER B C 1
ATOM 2085 O O . SER B 1 34 ? 20.344 -31.141 -23.125 1 92.94 34 SER B O 1
ATOM 2087 N N . THR B 1 35 ? 19.125 -30.984 -24.953 1 92.69 35 THR B N 1
ATOM 2088 C CA . THR B 1 35 ? 19.766 -29.766 -25.438 1 92.69 35 THR B CA 1
ATOM 2089 C C . THR B 1 35 ? 19.469 -28.578 -24.531 1 92.69 35 THR B C 1
ATOM 2091 O O . THR B 1 35 ? 20.375 -27.828 -24.156 1 92.69 35 THR B O 1
ATOM 2094 N N . ILE B 1 36 ? 18.219 -28.5 -24.141 1 93.06 36 ILE B N 1
ATOM 2095 C CA . ILE B 1 36 ? 17.781 -27.406 -23.281 1 93.06 36 ILE B CA 1
ATOM 2096 C C . ILE B 1 36 ? 18.5 -27.516 -21.922 1 93.06 36 ILE B C 1
ATOM 2098 O O . ILE B 1 36 ? 18.984 -26.516 -21.391 1 93.06 36 ILE B O 1
ATOM 2102 N N . ARG B 1 37 ? 18.625 -28.719 -21.391 1 90.31 37 ARG B N 1
ATOM 2103 C CA . ARG B 1 37 ? 19.297 -28.906 -20.109 1 90.31 37 ARG B CA 1
ATOM 2104 C C . ARG B 1 37 ? 20.75 -28.469 -20.172 1 90.31 37 ARG B C 1
ATOM 2106 O O . ARG B 1 37 ? 21.234 -27.812 -19.25 1 90.31 37 ARG B O 1
ATOM 2113 N N . ARG B 1 38 ? 21.359 -28.781 -21.203 1 89.88 38 ARG B N 1
ATOM 2114 C CA . ARG B 1 38 ? 22.75 -28.391 -21.375 1 89.88 38 ARG B CA 1
ATOM 2115 C C . ARG B 1 38 ? 22.875 -26.875 -21.469 1 89.88 38 ARG B C 1
ATOM 2117 O O . ARG B 1 38 ? 23.781 -26.281 -20.844 1 89.88 38 ARG B O 1
ATOM 2124 N N . ASP B 1 39 ? 21.984 -26.312 -22.156 1 91.38 39 ASP B N 1
ATOM 2125 C CA . ASP B 1 39 ? 22 -24.859 -22.328 1 91.38 39 ASP B CA 1
ATOM 2126 C C . ASP B 1 39 ? 21.734 -24.156 -21 1 91.38 39 ASP B C 1
ATOM 2128 O O . ASP B 1 39 ? 22.406 -23.172 -20.672 1 91.38 39 ASP B O 1
ATOM 2132 N N . LEU B 1 40 ? 20.797 -24.656 -20.266 1 89.56 40 LEU B N 1
ATOM 2133 C CA . LEU B 1 40 ? 20.438 -24.062 -18.984 1 89.56 40 LEU B CA 1
ATOM 2134 C C . LEU B 1 40 ? 21.594 -24.141 -18 1 89.56 40 LEU B C 1
ATOM 2136 O O . LEU B 1 40 ? 21.859 -23.188 -17.266 1 89.56 40 LEU B O 1
ATOM 2140 N N . ASN B 1 41 ? 22.234 -25.25 -17.984 1 87.25 41 ASN B N 1
ATOM 2141 C CA . ASN B 1 41 ? 23.406 -25.391 -17.156 1 87.25 41 ASN B CA 1
ATOM 2142 C C . ASN B 1 41 ? 24.484 -24.359 -17.516 1 87.25 41 ASN B C 1
ATOM 2144 O O . ASN B 1 41 ? 25.094 -23.766 -16.625 1 87.25 41 ASN B O 1
ATOM 2148 N N . HIS B 1 42 ? 24.625 -24.188 -18.703 1 86.69 42 HIS B N 1
ATOM 2149 C CA . HIS B 1 42 ? 25.594 -23.219 -19.203 1 86.69 42 HIS B CA 1
ATOM 2150 C C . HIS B 1 42 ? 25.203 -21.797 -18.766 1 86.69 42 HIS B C 1
ATOM 2152 O O . HIS B 1 42 ? 26.047 -21.062 -18.25 1 86.69 42 HIS B O 1
ATOM 2158 N N . LEU B 1 43 ? 24 -21.453 -18.938 1 85.88 43 LEU B N 1
ATOM 2159 C CA . LEU B 1 43 ? 23.516 -20.125 -18.641 1 85.88 43 LEU B CA 1
ATOM 2160 C C . LEU B 1 43 ? 23.562 -19.844 -17.141 1 85.88 43 LEU B C 1
ATOM 2162 O O . LEU B 1 43 ? 23.828 -18.719 -16.719 1 85.88 43 LEU B O 1
ATOM 2166 N N . ASP B 1 44 ? 23.328 -20.812 -16.391 1 82 44 ASP B N 1
ATOM 2167 C CA . ASP B 1 44 ? 23.422 -20.734 -14.93 1 82 44 ASP B CA 1
ATOM 2168 C C . ASP B 1 44 ? 24.859 -20.438 -14.492 1 82 44 ASP B C 1
ATOM 2170 O O . ASP B 1 44 ? 25.094 -19.531 -13.68 1 82 44 ASP B O 1
ATOM 2174 N N . ARG B 1 45 ? 25.703 -21.172 -15.086 1 77.69 45 ARG B N 1
ATOM 2175 C CA . ARG B 1 45 ? 27.125 -20.984 -14.781 1 77.69 45 ARG B CA 1
ATOM 2176 C C . ARG B 1 45 ? 27.578 -19.578 -15.148 1 77.69 45 ARG B C 1
ATOM 2178 O O . ARG B 1 45 ? 28.438 -19.016 -14.477 1 77.69 45 ARG B O 1
ATOM 2185 N N . GLN B 1 46 ? 26.906 -19 -16.078 1 75.31 46 GLN B N 1
ATOM 2186 C CA . GLN B 1 46 ? 27.25 -17.656 -16.531 1 75.31 46 GLN B CA 1
ATOM 2187 C C . GLN B 1 46 ? 26.516 -16.594 -15.711 1 75.31 46 GLN B C 1
ATOM 2189 O O . GLN B 1 46 ? 26.688 -15.406 -15.945 1 75.31 46 GLN B O 1
ATOM 2194 N N . GLY B 1 47 ? 25.656 -17.094 -14.852 1 71.88 47 GLY B N 1
ATOM 2195 C CA . GLY B 1 47 ? 24.906 -16.188 -14.008 1 71.88 47 GLY B CA 1
ATOM 2196 C C . GLY B 1 47 ? 23.797 -15.469 -14.742 1 71.88 47 GLY B C 1
ATOM 2197 O O . GLY B 1 47 ? 23.266 -14.469 -14.258 1 71.88 47 GLY B O 1
ATOM 2198 N N . ARG B 1 48 ? 23.469 -15.961 -15.898 1 72 48 ARG B N 1
ATOM 2199 C CA . ARG B 1 48 ? 22.453 -15.297 -16.734 1 72 48 ARG B CA 1
ATOM 2200 C C . ARG B 1 48 ? 21.047 -15.734 -16.328 1 72 48 ARG B C 1
ATOM 2202 O O . ARG B 1 48 ? 20.078 -15.055 -16.641 1 72 48 ARG B O 1
ATOM 2209 N N . LEU B 1 49 ? 21 -16.906 -15.82 1 75 49 LEU B N 1
ATOM 2210 C CA . LEU B 1 49 ? 19.766 -17.406 -15.211 1 75 49 LEU B CA 1
ATOM 2211 C C . LEU B 1 49 ? 20.078 -18.406 -14.094 1 75 49 LEU B C 1
ATOM 2213 O O . LEU B 1 49 ? 21.25 -18.75 -13.883 1 75 49 LEU B O 1
ATOM 2217 N N . GLN B 1 50 ? 19.141 -18.625 -13.352 1 75.19 50 GLN B N 1
ATOM 2218 C CA . GLN B 1 50 ? 19.297 -19.625 -12.297 1 75.19 50 GLN B CA 1
ATOM 2219 C C . GLN B 1 50 ? 18.688 -20.969 -12.711 1 75.19 50 GLN B C 1
ATOM 2221 O O . GLN B 1 50 ? 17.516 -21.031 -13.078 1 75.19 50 GLN B O 1
ATOM 2226 N N . ARG B 1 51 ? 19.656 -21.984 -12.781 1 76.25 51 ARG B N 1
ATOM 2227 C CA . ARG B 1 51 ? 19.156 -23.328 -12.984 1 76.25 51 ARG B CA 1
ATOM 2228 C C . ARG B 1 51 ? 18.297 -23.781 -11.805 1 76.25 51 ARG B C 1
ATOM 2230 O O . ARG B 1 51 ? 18.672 -23.578 -10.648 1 76.25 51 ARG B O 1
ATOM 2237 N N . VAL B 1 52 ? 17.062 -24.078 -12.172 1 69.06 52 VAL B N 1
ATOM 2238 C CA . VAL B 1 52 ? 16.203 -24.641 -11.141 1 69.06 52 VAL B CA 1
ATOM 2239 C C . VAL B 1 52 ? 15.781 -26.047 -11.539 1 69.06 52 VAL B C 1
ATOM 2241 O O . VAL B 1 52 ? 16.031 -26.484 -12.664 1 69.06 52 VAL B O 1
ATOM 2244 N N . ARG B 1 53 ? 15.297 -26.797 -10.5 1 68.5 53 ARG B N 1
ATOM 2245 C CA . ARG B 1 53 ? 14.852 -28.141 -10.852 1 68.5 53 ARG B CA 1
ATOM 2246 C C . ARG B 1 53 ? 13.789 -28.094 -11.945 1 68.5 53 ARG B C 1
ATOM 2248 O O . ARG B 1 53 ? 12.727 -27.5 -11.766 1 68.5 53 ARG B O 1
ATOM 2255 N N . GLY B 1 54 ? 14.086 -28.766 -13.062 1 66.38 54 GLY B N 1
ATOM 2256 C CA . GLY B 1 54 ? 13.141 -28.891 -14.164 1 66.38 54 GLY B CA 1
ATOM 2257 C C . GLY B 1 54 ? 13.164 -27.703 -15.102 1 66.38 54 GLY B C 1
ATOM 2258 O O . GLY B 1 54 ? 12.422 -27.688 -16.094 1 66.38 54 GLY B O 1
ATOM 2259 N N . GLY B 1 55 ? 14 -26.688 -14.781 1 72.38 55 GLY B N 1
ATOM 2260 C CA . GLY B 1 55 ? 13.969 -25.562 -15.695 1 72.38 55 GLY B CA 1
ATOM 2261 C C . GLY B 1 55 ? 14.93 -24.453 -15.305 1 72.38 55 GLY B C 1
ATOM 2262 O O . GLY B 1 55 ? 15.961 -24.719 -14.68 1 72.38 55 GLY B O 1
ATOM 2263 N N . GLY B 1 56 ? 14.859 -23.406 -15.945 1 70.38 56 GLY B N 1
ATOM 2264 C CA . GLY B 1 56 ? 15.586 -22.188 -15.617 1 70.38 56 GLY B CA 1
ATOM 2265 C C . GLY B 1 56 ? 14.695 -21.094 -15.055 1 70.38 56 GLY B C 1
ATOM 2266 O O . GLY B 1 56 ? 13.516 -21 -15.414 1 70.38 56 GLY B O 1
ATOM 2267 N N . ALA B 1 57 ? 15.219 -20.469 -14.055 1 65.12 57 ALA B N 1
ATOM 2268 C CA . ALA B 1 57 ? 14.5 -19.328 -13.484 1 65.12 57 ALA B CA 1
ATOM 2269 C C . ALA B 1 57 ? 15.414 -18.125 -13.328 1 65.12 57 ALA B C 1
ATOM 2271 O O . ALA B 1 57 ? 16.641 -18.25 -13.375 1 65.12 57 ALA B O 1
ATOM 2272 N N . VAL B 1 58 ? 14.922 -17 -13.75 1 59.44 58 VAL B N 1
ATOM 2273 C CA . VAL B 1 58 ? 15.641 -15.789 -13.375 1 59.44 58 VAL B CA 1
ATOM 2274 C C . VAL B 1 58 ? 15.047 -15.203 -12.094 1 59.44 58 VAL B C 1
ATOM 2276 O O . VAL B 1 58 ? 13.867 -15.422 -11.797 1 59.44 58 VAL B O 1
ATOM 2279 N N . GLU B 1 59 ? 15.969 -14.883 -11.219 1 56.78 59 GLU B N 1
ATOM 2280 C CA . GLU B 1 59 ? 15.406 -14.188 -10.062 1 56.78 59 GLU B CA 1
ATOM 2281 C C . GLU B 1 59 ? 14.352 -13.172 -10.484 1 56.78 59 GLU B C 1
ATOM 2283 O O . GLU B 1 59 ? 14.562 -12.398 -11.422 1 56.78 59 GLU B O 1
ATOM 2288 N N . ALA B 1 60 ? 13.117 -13.664 -10.305 1 53.16 60 ALA B N 1
ATOM 2289 C CA . ALA B 1 60 ? 11.891 -12.93 -10.609 1 53.16 60 ALA B CA 1
ATOM 2290 C C . ALA B 1 60 ? 12.117 -11.422 -10.523 1 53.16 60 ALA B C 1
ATOM 2292 O O . ALA B 1 60 ? 11.516 -10.656 -11.273 1 53.16 60 ALA B O 1
ATOM 2293 N N . ASP B 1 61 ? 13.117 -11.07 -9.602 1 56.34 61 ASP B N 1
ATOM 2294 C CA . ASP B 1 61 ? 13.273 -9.633 -9.43 1 56.34 61 ASP B CA 1
ATOM 2295 C C . ASP B 1 61 ? 13.688 -8.961 -10.734 1 56.34 61 ASP B C 1
ATOM 2297 O O . ASP B 1 61 ? 13.602 -7.738 -10.867 1 56.34 61 ASP B O 1
ATOM 2301 N N . GLU B 1 62 ? 13.766 -9.922 -11.781 1 64.38 62 GLU B N 1
ATOM 2302 C CA . GLU B 1 62 ? 14.297 -9.305 -13 1 64.38 62 GLU B CA 1
ATOM 2303 C C . GLU B 1 62 ? 13.211 -9.156 -14.062 1 64.38 62 GLU B C 1
ATOM 2305 O O . GLU B 1 62 ? 13.422 -8.484 -15.078 1 64.38 62 GLU B O 1
ATOM 2310 N N . THR B 1 63 ? 12.102 -9.734 -13.836 1 76.12 63 THR B N 1
ATOM 2311 C CA . THR B 1 63 ? 11.031 -9.531 -14.805 1 76.12 63 THR B CA 1
ATOM 2312 C C . THR B 1 63 ? 9.93 -8.648 -14.211 1 76.12 63 THR B C 1
ATOM 2314 O O . THR B 1 63 ? 9.266 -9.047 -13.25 1 76.12 63 THR B O 1
ATOM 2317 N N . PRO B 1 64 ? 9.703 -7.598 -14.883 1 86 64 PRO B N 1
ATOM 2318 C CA . PRO B 1 64 ? 8.703 -6.68 -14.336 1 86 64 PRO B CA 1
ATOM 2319 C C . PRO B 1 64 ? 7.293 -7.266 -14.367 1 86 64 PRO B C 1
ATOM 2321 O O . PRO B 1 64 ? 6.945 -8.016 -15.281 1 86 64 PRO B O 1
ATOM 2324 N N . PHE B 1 65 ? 6.566 -6.93 -13.477 1 92.19 65 PHE B N 1
ATOM 2325 C CA . PHE B 1 65 ? 5.184 -7.371 -13.32 1 92.19 65 PHE B CA 1
ATOM 2326 C C . PHE B 1 65 ? 4.418 -7.215 -14.625 1 92.19 65 PHE B C 1
ATOM 2328 O O . PHE B 1 65 ? 3.707 -8.125 -15.047 1 92.19 65 PHE B O 1
ATOM 2335 N N . ALA B 1 66 ? 4.578 -6.07 -15.266 1 91.94 66 ALA B N 1
ATOM 2336 C CA . ALA B 1 66 ? 3.812 -5.75 -16.469 1 91.94 66 ALA B CA 1
ATOM 2337 C C . ALA B 1 66 ? 4.082 -6.762 -17.578 1 91.94 66 ALA B C 1
ATOM 2339 O O . ALA B 1 66 ? 3.17 -7.133 -18.328 1 91.94 66 ALA B O 1
ATOM 2340 N N . ARG B 1 67 ? 5.215 -7.281 -17.688 1 87.69 67 ARG B N 1
ATOM 2341 C CA . ARG B 1 67 ? 5.578 -8.266 -18.703 1 87.69 67 ARG B CA 1
ATOM 2342 C C . ARG B 1 67 ? 4.918 -9.617 -18.406 1 87.69 67 ARG B C 1
ATOM 2344 O O . ARG B 1 67 ? 4.371 -10.25 -19.312 1 87.69 67 ARG B O 1
ATOM 2351 N N . VAL B 1 68 ? 4.949 -9.953 -17.219 1 88.81 68 VAL B N 1
ATOM 2352 C CA . VAL B 1 68 ? 4.332 -11.219 -16.812 1 88.81 68 VAL B CA 1
ATOM 2353 C C . VAL B 1 68 ? 2.818 -11.133 -17 1 88.81 68 VAL B C 1
ATOM 2355 O O . VAL B 1 68 ? 2.189 -12.086 -17.469 1 88.81 68 VAL B O 1
ATOM 2358 N N . ALA B 1 69 ? 2.256 -10.016 -16.625 1 93.56 69 ALA B N 1
ATOM 2359 C CA . ALA B 1 69 ? 0.815 -9.797 -16.719 1 93.56 69 ALA B CA 1
ATOM 2360 C C . ALA B 1 69 ? 0.337 -9.938 -18.156 1 93.56 69 ALA B C 1
ATOM 2362 O O . ALA B 1 69 ? -0.771 -10.422 -18.406 1 93.56 69 ALA B O 1
ATOM 2363 N N . ALA B 1 70 ? 1.158 -9.625 -19.062 1 92.25 70 ALA B N 1
ATOM 2364 C CA . ALA B 1 70 ? 0.795 -9.633 -20.484 1 92.25 70 ALA B CA 1
ATOM 2365 C C . ALA B 1 70 ? 0.846 -11.047 -21.047 1 92.25 70 ALA B C 1
ATOM 2367 O O . ALA B 1 70 ? 0.152 -11.359 -22.031 1 92.25 70 ALA B O 1
ATOM 2368 N N . HIS B 1 71 ? 1.64 -11.836 -20.484 1 87.56 71 HIS B N 1
ATOM 2369 C CA . HIS B 1 71 ? 1.742 -13.227 -20.922 1 87.56 71 HIS B CA 1
ATOM 2370 C C . HIS B 1 71 ? 0.482 -14.008 -20.562 1 87.56 71 HIS B C 1
ATOM 2372 O O . HIS B 1 71 ? 0.123 -14.117 -19.391 1 87.56 71 HIS B O 1
ATOM 2378 N N . ARG B 1 72 ? -0.331 -14.461 -21.547 1 92.12 72 ARG B N 1
ATOM 2379 C CA . ARG B 1 72 ? -1.56 -15.234 -21.391 1 92.12 72 ARG B CA 1
ATOM 2380 C C . ARG B 1 72 ? -2.617 -14.43 -20.641 1 92.12 72 ARG B C 1
ATOM 2382 O O . ARG B 1 72 ? -3.279 -14.953 -19.75 1 92.12 72 ARG B O 1
ATOM 2389 N N . ALA B 1 73 ? -2.695 -13.219 -21 1 96.62 73 ALA B N 1
ATOM 2390 C CA . ALA B 1 73 ? -3.592 -12.281 -20.328 1 96.62 73 ALA B CA 1
ATOM 2391 C C . ALA B 1 73 ? -5.039 -12.758 -20.406 1 96.62 73 ALA B C 1
ATOM 2393 O O . ALA B 1 73 ? -5.785 -12.664 -19.422 1 96.62 73 ALA B O 1
ATOM 2394 N N . GLU B 1 74 ? -5.379 -13.305 -21.547 1 97.88 74 GLU B N 1
ATOM 2395 C CA . GLU B 1 74 ? -6.75 -13.773 -21.719 1 97.88 74 GLU B CA 1
ATOM 2396 C C . GLU B 1 74 ? -7.047 -14.961 -20.812 1 97.88 74 GLU B C 1
ATOM 2398 O O . GLU B 1 74 ? -8.125 -15.039 -20.219 1 97.88 74 GLU B O 1
ATOM 2403 N N . GLU B 1 75 ? -6.152 -15.867 -20.75 1 97.5 75 GLU B N 1
ATOM 2404 C CA . GLU B 1 75 ? -6.328 -17 -19.844 1 97.5 75 GLU B CA 1
ATOM 2405 C C . GLU B 1 75 ? -6.418 -16.547 -18.391 1 97.5 75 GLU B C 1
ATOM 2407 O O . GLU B 1 75 ? -7.262 -17.031 -17.641 1 97.5 75 GLU B O 1
ATOM 2412 N N . LYS B 1 76 ? -5.504 -15.633 -18.031 1 98.06 76 LYS B N 1
ATOM 2413 C CA . LYS B 1 76 ? -5.531 -15.117 -16.656 1 98.06 76 LYS B CA 1
ATOM 2414 C C . LYS B 1 76 ? -6.863 -14.445 -16.359 1 98.06 76 LYS B C 1
ATOM 2416 O O . LYS B 1 76 ? -7.395 -14.586 -15.25 1 98.06 76 LYS B O 1
ATOM 2421 N N . ASP B 1 77 ? -7.398 -13.789 -17.328 1 98.75 77 ASP B N 1
ATOM 2422 C CA . ASP B 1 77 ? -8.688 -13.125 -17.141 1 98.75 77 ASP B CA 1
ATOM 2423 C C . ASP B 1 77 ? -9.797 -14.148 -16.906 1 98.75 77 ASP B C 1
ATOM 2425 O O . ASP B 1 77 ? -10.664 -13.961 -16.047 1 98.75 77 ASP B O 1
ATOM 2429 N N . ARG B 1 78 ? -9.797 -15.211 -17.688 1 98.69 78 ARG B N 1
ATOM 2430 C CA . ARG B 1 78 ? -10.781 -16.281 -17.516 1 98.69 78 ARG B CA 1
ATOM 2431 C C . ARG B 1 78 ? -10.664 -16.922 -16.141 1 98.69 78 ARG B C 1
ATOM 2433 O O . ARG B 1 78 ? -11.68 -17.156 -15.477 1 98.69 78 ARG B O 1
ATOM 2440 N N . VAL B 1 79 ? -9.469 -17.141 -15.742 1 98.81 79 VAL B N 1
ATOM 2441 C CA . VAL B 1 79 ? -9.234 -17.703 -14.422 1 98.81 79 VAL B CA 1
ATOM 2442 C C . VAL B 1 79 ? -9.742 -16.75 -13.352 1 98.81 79 VAL B C 1
ATOM 2444 O O . VAL B 1 79 ? -10.398 -17.156 -12.391 1 98.81 79 VAL B O 1
ATOM 2447 N N . GLY B 1 80 ? -9.438 -15.461 -13.508 1 98.88 80 GLY B N 1
ATOM 2448 C CA . GLY B 1 80 ? -9.891 -14.438 -12.578 1 98.88 80 GLY B CA 1
ATOM 2449 C C . GLY B 1 80 ? -11.398 -14.391 -12.438 1 98.88 80 GLY B C 1
ATOM 2450 O O . GLY B 1 80 ? -11.922 -14.312 -11.328 1 98.88 80 GLY B O 1
ATOM 2451 N N . ALA B 1 81 ? -12.039 -14.5 -13.57 1 98.88 81 ALA B N 1
ATOM 2452 C CA . ALA B 1 81 ? -13.5 -14.461 -13.578 1 98.88 81 ALA B CA 1
ATOM 2453 C C . ALA B 1 81 ? -14.086 -15.664 -12.844 1 98.88 81 ALA B C 1
ATOM 2455 O O . ALA B 1 81 ? -15.016 -15.516 -12.039 1 98.88 81 ALA B O 1
ATOM 2456 N N . ARG B 1 82 ? -13.57 -16.781 -13.125 1 98.81 82 ARG B N 1
ATOM 2457 C CA . ARG B 1 82 ? -14.055 -18 -12.492 1 98.81 82 ARG B CA 1
ATOM 2458 C C . ARG B 1 82 ? -13.805 -17.969 -10.984 1 98.81 82 ARG B C 1
ATOM 2460 O O . ARG B 1 82 ? -14.641 -18.406 -10.203 1 98.81 82 ARG B O 1
ATOM 2467 N N . ALA B 1 83 ? -12.633 -17.5 -10.594 1 98.94 83 ALA B N 1
ATOM 2468 C CA . ALA B 1 83 ? -12.281 -17.375 -9.188 1 98.94 83 ALA B CA 1
ATOM 2469 C C . ALA B 1 83 ? -13.227 -16.406 -8.469 1 98.94 83 ALA B C 1
ATOM 2471 O O . ALA B 1 83 ? -13.734 -16.719 -7.387 1 98.94 83 ALA B O 1
ATOM 2472 N N . ALA B 1 84 ? -13.477 -15.281 -9.086 1 98.88 84 ALA B N 1
ATOM 2473 C CA . ALA B 1 84 ? -14.367 -14.289 -8.492 1 98.88 84 ALA B CA 1
ATOM 2474 C C . ALA B 1 84 ? -15.766 -14.859 -8.297 1 98.88 84 ALA B C 1
ATOM 2476 O O . ALA B 1 84 ? -16.453 -14.508 -7.336 1 98.88 84 ALA B O 1
ATOM 2477 N N . ALA B 1 85 ? -16.141 -15.75 -9.188 1 98.62 85 ALA B N 1
ATOM 2478 C CA . ALA B 1 85 ? -17.484 -16.328 -9.156 1 98.62 85 ALA B CA 1
ATOM 2479 C C . ALA B 1 85 ? -17.672 -17.234 -7.945 1 98.62 85 ALA B C 1
ATOM 2481 O O . ALA B 1 85 ? -18.797 -17.469 -7.496 1 98.62 85 ALA B O 1
ATOM 2482 N N . VAL B 1 86 ? -16.609 -17.672 -7.363 1 98.38 86 VAL B N 1
ATOM 2483 C CA . VAL B 1 86 ? -16.672 -18.594 -6.227 1 98.38 86 VAL B CA 1
ATOM 2484 C C . VAL B 1 86 ? -16.781 -17.797 -4.93 1 98.38 86 VAL B C 1
ATOM 2486 O O . VAL B 1 86 ? -17.125 -18.344 -3.881 1 98.38 86 VAL B O 1
ATOM 2489 N N . VAL B 1 87 ? -16.469 -16.531 -4.93 1 98.88 87 VAL B N 1
ATOM 2490 C CA . VAL B 1 87 ? -16.469 -15.664 -3.748 1 98.88 87 VAL B CA 1
ATOM 2491 C C . VAL B 1 87 ? -17.906 -15.32 -3.367 1 98.88 87 VAL B C 1
ATOM 2493 O O . VAL B 1 87 ? -18.734 -15 -4.23 1 98.88 87 VAL B O 1
ATOM 2496 N N . ARG B 1 88 ? -18.188 -15.422 -2.146 1 98.44 88 ARG B N 1
ATOM 2497 C CA . ARG B 1 88 ? -19.5 -15.07 -1.635 1 98.44 88 ARG B CA 1
ATOM 2498 C C . ARG B 1 88 ? -19.531 -13.641 -1.122 1 98.44 88 ARG B C 1
ATOM 2500 O O . ARG B 1 88 ? -18.484 -13.07 -0.801 1 98.44 88 ARG B O 1
ATOM 2507 N N . GLU B 1 89 ? -20.719 -13.07 -1.007 1 97.38 89 GLU B N 1
ATOM 2508 C CA . GLU B 1 89 ? -20.875 -11.734 -0.437 1 97.38 89 GLU B CA 1
ATOM 2509 C C . GLU B 1 89 ? -20.359 -11.688 1.004 1 97.38 89 GLU B C 1
ATOM 2511 O O . GLU B 1 89 ? -20.578 -12.633 1.771 1 97.38 89 GLU B O 1
ATOM 2516 N N . ARG B 1 90 ? -19.641 -10.672 1.378 1 97.38 90 ARG B N 1
ATOM 2517 C CA . ARG B 1 90 ? -19.141 -10.352 2.709 1 97.38 90 ARG B CA 1
ATOM 2518 C C . ARG B 1 90 ? -17.953 -11.242 3.072 1 97.38 90 ARG B C 1
ATOM 2520 O O . ARG B 1 90 ? -17.484 -11.227 4.211 1 97.38 90 ARG B O 1
ATOM 2527 N N . ASP B 1 91 ? -17.484 -12.023 2.102 1 98.69 91 ASP B N 1
ATOM 2528 C CA . ASP B 1 91 ? -16.281 -12.805 2.346 1 98.69 91 ASP B CA 1
ATOM 2529 C C . ASP B 1 91 ? -15.078 -11.906 2.637 1 98.69 91 ASP B C 1
ATOM 2531 O O . ASP B 1 91 ? -14.984 -10.797 2.107 1 98.69 91 ASP B O 1
ATOM 2535 N N . VAL B 1 92 ? -14.219 -12.367 3.48 1 98.81 92 VAL B N 1
ATOM 2536 C CA . VAL B 1 92 ? -12.844 -11.867 3.537 1 98.81 92 VAL B CA 1
ATOM 2537 C C . VAL B 1 92 ? -11.969 -12.664 2.576 1 98.81 92 VAL B C 1
ATOM 2539 O O . VAL B 1 92 ? -11.781 -13.875 2.75 1 98.81 92 VAL B O 1
ATOM 2542 N N . VAL B 1 93 ? -11.492 -11.977 1.552 1 98.94 93 VAL B N 1
ATOM 2543 C CA . VAL B 1 93 ? -10.75 -12.609 0.464 1 98.94 93 VAL B CA 1
ATOM 2544 C C . VAL B 1 93 ? -9.281 -12.195 0.535 1 98.94 93 VAL B C 1
ATOM 2546 O O . VAL B 1 93 ? -8.961 -11.008 0.45 1 98.94 93 VAL B O 1
ATOM 2549 N N . LEU B 1 94 ? -8.438 -13.164 0.72 1 98.88 94 LEU B N 1
ATOM 2550 C CA . LEU B 1 94 ? -7.004 -12.914 0.675 1 98.88 94 LEU B CA 1
ATOM 2551 C C . LEU B 1 94 ? -6.453 -13.172 -0.724 1 98.88 94 LEU B C 1
ATOM 2553 O O . LEU B 1 94 ? -6.539 -14.289 -1.236 1 98.88 94 LEU B O 1
ATOM 2557 N N . LEU B 1 95 ? -5.914 -12.117 -1.344 1 98.88 95 LEU B N 1
ATOM 2558 C CA . LEU B 1 95 ? -5.332 -12.242 -2.676 1 98.88 95 LEU B CA 1
ATOM 2559 C C . LEU B 1 95 ? -3.809 -12.195 -2.611 1 98.88 95 LEU B C 1
ATOM 2561 O O . LEU B 1 95 ? -3.236 -11.227 -2.102 1 98.88 95 LEU B O 1
ATOM 2565 N N . ASP B 1 96 ? -3.182 -13.188 -3.178 1 98.62 96 ASP B N 1
ATOM 2566 C CA . ASP B 1 96 ? -1.731 -13.328 -3.256 1 98.62 96 ASP B CA 1
ATOM 2567 C C . ASP B 1 96 ? -1.135 -12.32 -4.234 1 98.62 96 ASP B C 1
ATOM 2569 O O . ASP B 1 96 ? -1.868 -11.586 -4.906 1 98.62 96 ASP B O 1
ATOM 2573 N N . ILE B 1 97 ? 0.14 -12.281 -4.137 1 97.5 97 ILE B N 1
ATOM 2574 C CA . ILE B 1 97 ? 0.937 -11.586 -5.141 1 97.5 97 ILE B CA 1
ATOM 2575 C C . ILE B 1 97 ? 0.909 -12.359 -6.453 1 97.5 97 ILE B C 1
ATOM 2577 O O . ILE B 1 97 ? 1.125 -13.57 -6.473 1 97.5 97 ILE B O 1
ATOM 2581 N N . GLY B 1 98 ? 0.642 -11.602 -7.594 1 96.5 98 GLY B N 1
ATOM 2582 C CA . GLY B 1 98 ? 0.69 -12.273 -8.883 1 96.5 98 GLY B CA 1
ATOM 2583 C C . GLY B 1 98 ? -0.26 -11.664 -9.898 1 96.5 98 GLY B C 1
ATOM 2584 O O . GLY B 1 98 ? -1.249 -11.031 -9.531 1 96.5 98 GLY B O 1
ATOM 2585 N N . THR B 1 99 ? 0.066 -11.961 -11.141 1 96.88 99 THR B N 1
ATOM 2586 C CA . THR B 1 99 ? -0.696 -11.383 -12.234 1 96.88 99 THR B CA 1
ATOM 2587 C C . THR B 1 99 ? -2.08 -12.016 -12.328 1 96.88 99 THR B C 1
ATOM 2589 O O . THR B 1 99 ? -3.059 -11.344 -12.656 1 96.88 99 THR B O 1
ATOM 2592 N N . THR B 1 100 ? -2.17 -13.25 -12.07 1 98.12 100 THR B N 1
ATOM 2593 C CA . THR B 1 100 ? -3.467 -13.914 -12.094 1 98.12 100 THR B CA 1
ATOM 2594 C C . THR B 1 100 ? -4.34 -13.438 -10.938 1 98.12 100 THR B C 1
ATOM 2596 O O . THR B 1 100 ? -5.551 -13.258 -11.102 1 98.12 100 THR B O 1
ATOM 2599 N N . CYS B 1 101 ? -3.752 -13.242 -9.789 1 98.75 101 CYS B N 1
ATOM 2600 C CA . CYS B 1 101 ? -4.488 -12.727 -8.641 1 98.75 101 CYS B CA 1
ATOM 2601 C C . CYS B 1 101 ? -4.977 -11.305 -8.891 1 98.75 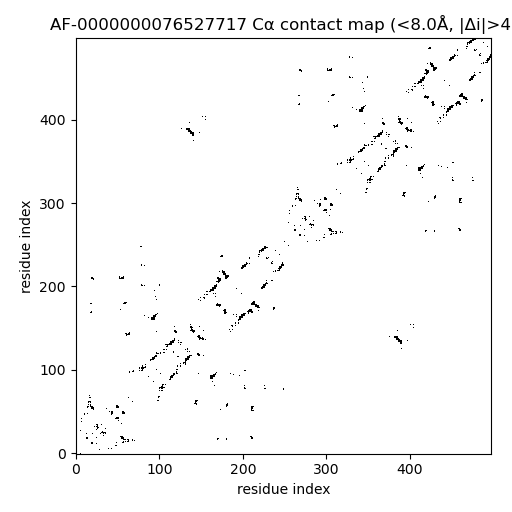101 CYS B C 1
ATOM 2603 O O . CYS B 1 101 ? -6.055 -10.93 -8.43 1 98.75 101 CYS B O 1
ATOM 2605 N N . ALA B 1 102 ? -4.168 -10.516 -9.609 1 98.81 102 ALA B N 1
ATOM 2606 C CA . ALA B 1 102 ? -4.641 -9.195 -10 1 98.81 102 ALA B CA 1
ATOM 2607 C C . ALA B 1 102 ? -5.875 -9.289 -10.891 1 98.81 102 ALA B C 1
ATOM 2609 O O . ALA B 1 102 ? -6.785 -8.469 -10.789 1 98.81 102 ALA B O 1
ATOM 2610 N N . ALA B 1 103 ? -5.895 -10.289 -11.742 1 98.81 103 ALA B N 1
ATOM 2611 C CA . ALA B 1 103 ? -7.078 -10.516 -12.57 1 98.81 103 ALA B CA 1
ATOM 2612 C C . ALA B 1 103 ? -8.289 -10.867 -11.711 1 98.81 103 ALA B C 1
ATOM 2614 O O . ALA B 1 103 ? -9.406 -10.406 -11.977 1 98.81 103 ALA B O 1
ATOM 2615 N N . VAL B 1 104 ? -8.078 -11.68 -10.672 1 98.94 104 VAL B N 1
ATOM 2616 C CA . VAL B 1 104 ? -9.164 -11.984 -9.75 1 98.94 104 VAL B CA 1
ATOM 2617 C C . VAL B 1 104 ? -9.703 -10.695 -9.133 1 98.94 104 VAL B C 1
ATOM 2619 O O . VAL B 1 104 ? -10.914 -10.477 -9.094 1 98.94 104 VAL B O 1
ATOM 2622 N N . ALA B 1 105 ? -8.805 -9.82 -8.656 1 98.94 105 ALA B N 1
ATOM 2623 C CA . ALA B 1 105 ? -9.172 -8.555 -8.039 1 98.94 105 ALA B CA 1
ATOM 2624 C C . ALA B 1 105 ? -10.055 -7.727 -8.977 1 98.94 105 ALA B C 1
ATOM 2626 O O . ALA B 1 105 ? -11.047 -7.145 -8.547 1 98.94 105 ALA B O 1
ATOM 2627 N N . ARG B 1 106 ? -9.656 -7.688 -10.242 1 98.75 106 ARG B N 1
ATOM 2628 C CA . ARG B 1 106 ? -10.398 -6.93 -11.234 1 98.75 106 ARG B CA 1
ATOM 2629 C C . ARG B 1 106 ? -11.852 -7.402 -11.305 1 98.75 106 ARG B C 1
ATOM 2631 O O . ARG B 1 106 ? -12.766 -6.586 -11.414 1 98.75 106 ARG B O 1
ATOM 2638 N N . HIS B 1 107 ? -12.055 -8.664 -11.203 1 98.88 107 HIS B N 1
ATOM 2639 C CA . HIS B 1 107 ? -13.391 -9.234 -11.344 1 98.88 107 HIS B CA 1
ATOM 2640 C C . HIS B 1 107 ? -14.164 -9.148 -10.031 1 98.88 107 HIS B C 1
ATOM 2642 O O . HIS B 1 107 ? -15.344 -9.508 -9.977 1 98.88 107 HIS B O 1
ATOM 2648 N N . LEU B 1 108 ? -13.539 -8.695 -8.961 1 98.88 108 LEU B N 1
ATOM 2649 C CA . LEU B 1 108 ? -14.219 -8.523 -7.676 1 98.88 108 LEU B CA 1
ATOM 2650 C C . LEU B 1 108 ? -14.75 -7.105 -7.523 1 98.88 108 LEU B C 1
ATOM 2652 O O . LEU B 1 108 ? -15.422 -6.793 -6.539 1 98.88 108 LEU B O 1
ATOM 2656 N N . ARG B 1 109 ? -14.414 -6.227 -8.508 1 98.62 109 ARG B N 1
ATOM 2657 C CA . ARG B 1 109 ? -14.875 -4.84 -8.445 1 98.62 109 ARG B CA 1
ATOM 2658 C C . ARG B 1 109 ? -16.391 -4.773 -8.258 1 98.62 109 ARG B C 1
ATOM 2660 O O . ARG B 1 109 ? -17.125 -5.527 -8.883 1 98.62 109 ARG B O 1
ATOM 2667 N N . GLY B 1 110 ? -16.766 -3.902 -7.371 1 98 110 GLY B N 1
ATOM 2668 C CA . GLY B 1 110 ? -18.172 -3.645 -7.152 1 98 110 GLY B CA 1
ATOM 2669 C C . GLY B 1 110 ? -18.812 -4.621 -6.184 1 98 110 GLY B C 1
ATOM 2670 O O . GLY B 1 110 ? -20 -4.48 -5.836 1 98 110 GLY B O 1
ATOM 2671 N N . ARG B 1 111 ? -18.062 -5.555 -5.684 1 98.25 111 ARG B N 1
ATOM 2672 C CA . ARG B 1 111 ? -18.609 -6.559 -4.777 1 98.25 111 ARG B CA 1
ATOM 2673 C C . ARG B 1 111 ? -18.469 -6.117 -3.324 1 98.25 111 ARG B C 1
ATOM 2675 O O . ARG B 1 111 ? -17.484 -5.469 -2.955 1 98.25 111 ARG B O 1
ATOM 2682 N N . GLU B 1 112 ? -19.453 -6.52 -2.541 1 97.62 112 GLU B N 1
ATOM 2683 C CA . GLU B 1 112 ? -19.406 -6.258 -1.105 1 97.62 112 GLU B CA 1
ATOM 2684 C C . GLU B 1 112 ? -18.578 -7.312 -0.379 1 97.62 112 GLU B C 1
ATOM 2686 O O . GLU B 1 112 ? -19.125 -8.141 0.35 1 97.62 112 GLU B O 1
ATOM 2691 N N . VAL B 1 113 ? -17.25 -7.16 -0.504 1 98.75 113 VAL B N 1
ATOM 2692 C CA . VAL B 1 113 ? -16.297 -8.078 0.122 1 98.75 113 VAL B CA 1
ATOM 2693 C C . VAL B 1 113 ? -15.141 -7.293 0.72 1 98.75 113 VAL B C 1
ATOM 2695 O O . VAL B 1 113 ? -15 -6.09 0.473 1 98.75 113 VAL B O 1
ATOM 2698 N N . THR B 1 114 ? -14.445 -7.902 1.593 1 98.75 114 THR B N 1
ATOM 2699 C CA . THR B 1 114 ? -13.172 -7.383 2.08 1 98.75 114 THR B CA 1
ATOM 2700 C C . THR B 1 114 ? -12 -8.086 1.4 1 98.75 114 THR B C 1
ATOM 2702 O O . THR B 1 114 ? -11.914 -9.32 1.422 1 98.75 114 THR B O 1
ATOM 2705 N N . VAL B 1 115 ? -11.195 -7.309 0.752 1 98.94 115 VAL B N 1
ATOM 2706 C CA . VAL B 1 115 ? -10.008 -7.863 0.117 1 98.94 115 VAL B CA 1
ATOM 2707 C C . VAL B 1 115 ? -8.766 -7.5 0.933 1 98.94 115 VAL B C 1
ATOM 2709 O O . VAL B 1 115 ? -8.602 -6.348 1.346 1 98.94 115 VAL B O 1
ATOM 2712 N N . VAL B 1 116 ? -7.945 -8.492 1.197 1 98.94 116 VAL B N 1
ATOM 2713 C CA . VAL B 1 116 ? -6.664 -8.336 1.879 1 98.94 116 VAL B CA 1
ATOM 2714 C C . VAL B 1 116 ? -5.527 -8.734 0.94 1 98.94 116 VAL B C 1
ATOM 2716 O O . VAL B 1 116 ? -5.59 -9.781 0.285 1 98.94 116 VAL B O 1
ATOM 2719 N N . THR B 1 117 ? -4.43 -7.91 0.9 1 98.94 117 THR B N 1
ATOM 2720 C CA . THR B 1 117 ? -3.424 -8.258 -0.095 1 98.94 117 THR B CA 1
ATOM 2721 C C . THR B 1 117 ? -2.068 -7.66 0.272 1 98.94 117 THR B C 1
ATOM 2723 O O . THR B 1 117 ? -2 -6.668 0.999 1 98.94 117 THR B O 1
ATOM 2726 N N . ALA B 1 118 ? -1.044 -8.312 -0.244 1 98.69 118 ALA B N 1
ATOM 2727 C CA . ALA B 1 118 ? 0.324 -7.805 -0.194 1 98.69 118 ALA B CA 1
ATOM 2728 C C . ALA B 1 118 ? 0.801 -7.379 -1.579 1 98.69 118 ALA B C 1
ATOM 2730 O O . ALA B 1 118 ? 2.006 -7.332 -1.842 1 98.69 118 ALA B O 1
ATOM 2731 N N . SER B 1 119 ? -0.108 -7.137 -2.5 1 98.75 119 SER B N 1
ATOM 2732 C CA . SER B 1 119 ? 0.196 -6.805 -3.887 1 98.75 119 SER B CA 1
ATOM 2733 C C . SER B 1 119 ? -0.265 -5.395 -4.23 1 98.75 119 SER B C 1
ATOM 2735 O O . SER B 1 119 ? -1.458 -5.09 -4.168 1 98.75 119 SER B O 1
ATOM 2737 N N . LEU B 1 120 ? 0.717 -4.582 -4.652 1 98.5 120 LEU B N 1
ATOM 2738 C CA . LEU B 1 120 ? 0.327 -3.252 -5.105 1 98.5 120 LEU B CA 1
ATOM 2739 C C . LEU B 1 120 ? -0.473 -3.334 -6.402 1 98.5 120 LEU B C 1
ATOM 2741 O O . LEU B 1 120 ? -1.28 -2.449 -6.695 1 98.5 120 LEU B O 1
ATOM 2745 N N . ALA B 1 121 ? -0.281 -4.402 -7.18 1 98.56 121 ALA B N 1
ATOM 2746 C CA . ALA B 1 121 ? -1.086 -4.574 -8.391 1 98.56 121 ALA B CA 1
ATOM 2747 C C . ALA B 1 121 ? -2.557 -4.781 -8.039 1 98.56 121 ALA B C 1
ATOM 2749 O O . ALA B 1 121 ? -3.443 -4.27 -8.727 1 98.56 121 ALA B O 1
ATOM 2750 N N . VAL B 1 122 ? -2.773 -5.527 -7.016 1 98.88 122 VAL B N 1
ATOM 2751 C CA . VAL B 1 122 ? -4.137 -5.719 -6.535 1 98.88 122 VAL B CA 1
ATOM 2752 C C . VAL B 1 122 ? -4.691 -4.398 -6.012 1 98.88 122 VAL B C 1
ATOM 2754 O O . VAL B 1 122 ? -5.844 -4.051 -6.281 1 98.88 122 VAL B O 1
ATOM 2757 N N . VAL B 1 123 ? -3.865 -3.652 -5.25 1 98.88 123 VAL B N 1
ATOM 2758 C CA . VAL B 1 123 ? -4.262 -2.338 -4.754 1 98.88 123 VAL B CA 1
ATOM 2759 C C . VAL B 1 123 ? -4.652 -1.441 -5.926 1 98.88 123 VAL B C 1
ATOM 2761 O O . VAL B 1 123 ? -5.688 -0.77 -5.883 1 98.88 123 VAL B O 1
ATOM 2764 N N . ASP B 1 124 ? -3.881 -1.482 -6.973 1 98.44 124 ASP B N 1
ATOM 2765 C CA . ASP B 1 124 ? -4.129 -0.638 -8.133 1 98.44 124 ASP B CA 1
ATOM 2766 C C . ASP B 1 124 ? -5.465 -0.985 -8.789 1 98.44 124 ASP B C 1
ATOM 2768 O O . ASP B 1 124 ? -6.145 -0.109 -9.328 1 98.44 124 ASP B O 1
ATOM 2772 N N . GLU B 1 125 ? -5.824 -2.211 -8.758 1 98.56 125 GLU B N 1
ATOM 2773 C CA . GLU B 1 125 ? -7.09 -2.641 -9.344 1 98.56 125 GLU B CA 1
ATOM 2774 C C . GLU B 1 125 ? -8.281 -2.131 -8.539 1 98.56 125 GLU B C 1
ATOM 2776 O O . GLU B 1 125 ? -9.344 -1.85 -9.094 1 98.56 125 GLU B O 1
ATOM 2781 N N . LEU B 1 126 ? -8.062 -1.952 -7.207 1 98.75 126 LEU B N 1
ATOM 2782 C CA . LEU B 1 126 ? -9.25 -1.876 -6.367 1 98.75 126 LEU B CA 1
ATOM 2783 C C . LEU B 1 126 ? -9.289 -0.56 -5.598 1 98.75 126 LEU B C 1
ATOM 2785 O O . LEU B 1 126 ? -10.305 -0.227 -4.98 1 98.75 126 LEU B O 1
ATOM 2789 N N . ARG B 1 127 ? -8.195 0.241 -5.562 1 97.62 127 ARG B N 1
ATOM 2790 C CA . ARG B 1 127 ? -8.047 1.359 -4.637 1 97.62 127 ARG B CA 1
ATOM 2791 C C . ARG B 1 127 ? -9.141 2.4 -4.859 1 97.62 127 ARG B C 1
ATOM 2793 O O . ARG B 1 127 ? -9.508 3.135 -3.938 1 97.62 127 ARG B O 1
ATOM 2800 N N . ALA B 1 128 ? -9.734 2.424 -6.062 1 95.62 128 ALA B N 1
ATOM 2801 C CA . ALA B 1 128 ? -10.758 3.426 -6.348 1 95.62 128 ALA B CA 1
ATOM 2802 C C . ALA B 1 128 ? -12.156 2.859 -6.129 1 95.62 128 ALA B C 1
ATOM 2804 O O . ALA B 1 128 ? -13.148 3.582 -6.238 1 95.62 128 ALA B O 1
ATOM 2805 N N . ASP B 1 129 ? -12.203 1.595 -5.852 1 96.06 129 ASP B N 1
ATOM 2806 C CA . ASP B 1 129 ? -13.484 0.928 -5.664 1 96.06 129 ASP B CA 1
ATOM 2807 C C . ASP B 1 129 ? -14.102 1.3 -4.316 1 96.06 129 ASP B C 1
ATOM 2809 O O . ASP B 1 129 ? -13.422 1.297 -3.291 1 96.06 129 ASP B O 1
ATOM 2813 N N . THR B 1 130 ? -15.422 1.617 -4.262 1 92.25 130 THR B N 1
ATOM 2814 C CA . THR B 1 130 ? -16.047 2.07 -3.027 1 92.25 130 THR B CA 1
ATOM 2815 C C . THR B 1 130 ? -16.859 0.946 -2.391 1 92.25 130 THR B C 1
ATOM 2817 O O . THR B 1 130 ? -17.312 1.066 -1.248 1 92.25 130 THR B O 1
ATOM 2820 N N . ALA B 1 131 ? -17.047 -0.143 -3.115 1 96.44 131 ALA B N 1
ATOM 2821 C CA . ALA B 1 131 ? -17.781 -1.274 -2.572 1 96.44 131 ALA B CA 1
ATOM 2822 C C . ALA B 1 131 ? -16.859 -2.24 -1.837 1 96.44 131 ALA B C 1
ATOM 2824 O O . ALA B 1 131 ? -17.219 -2.768 -0.78 1 96.44 131 ALA B O 1
ATOM 2825 N N . VAL B 1 132 ? -15.68 -2.432 -2.346 1 98.38 132 VAL B N 1
ATOM 2826 C CA . VAL B 1 132 ? -14.703 -3.35 -1.771 1 98.38 132 VAL B CA 1
ATOM 2827 C C . VAL B 1 132 ? -13.977 -2.674 -0.61 1 98.38 132 VAL B C 1
ATOM 2829 O O . VAL B 1 132 ? -13.477 -1.558 -0.752 1 98.38 132 VAL B O 1
ATOM 2832 N N . GLU B 1 133 ? -14.055 -3.234 0.493 1 98.06 133 GLU B N 1
ATOM 2833 C CA . GLU B 1 133 ? -13.156 -2.836 1.572 1 98.06 133 GLU B CA 1
ATOM 2834 C C . GLU B 1 133 ? -11.758 -3.422 1.374 1 98.06 133 GLU B C 1
ATOM 2836 O O . GLU B 1 133 ? -11.602 -4.641 1.285 1 98.06 133 GLU B O 1
ATOM 2841 N N . LEU B 1 134 ? -10.742 -2.594 1.297 1 98.75 134 LEU B N 1
ATOM 2842 C CA . LEU B 1 134 ? -9.398 -3.055 0.948 1 98.75 134 LEU B CA 1
ATOM 2843 C C . LEU B 1 134 ? -8.445 -2.896 2.127 1 98.75 134 LEU B C 1
ATOM 2845 O O . LEU B 1 134 ? -8.312 -1.804 2.68 1 98.75 134 LEU B O 1
ATOM 2849 N N . ILE B 1 135 ? -7.828 -3.965 2.518 1 98.75 135 ILE B N 1
ATOM 2850 C CA . ILE B 1 135 ? -6.789 -3.996 3.541 1 98.75 135 ILE B CA 1
ATOM 2851 C C . ILE B 1 135 ? -5.445 -4.336 2.902 1 98.75 135 ILE B C 1
ATOM 2853 O O . ILE B 1 135 ? -5.309 -5.367 2.24 1 98.75 135 ILE B O 1
ATOM 2857 N N . VAL B 1 136 ? -4.492 -3.498 3.105 1 98.88 136 VAL B N 1
ATOM 2858 C CA . VAL B 1 136 ? -3.139 -3.715 2.611 1 98.88 136 VAL B CA 1
ATOM 2859 C C . VAL B 1 136 ? -2.264 -4.273 3.732 1 98.88 136 VAL B C 1
ATOM 2861 O O . VAL B 1 136 ? -2.23 -3.723 4.836 1 98.88 136 VAL B O 1
ATOM 2864 N N . LEU B 1 137 ? -1.535 -5.293 3.443 1 98.62 137 LEU B N 1
ATOM 2865 C CA . LEU B 1 137 ? -0.792 -6.004 4.48 1 98.62 137 LEU B CA 1
ATOM 2866 C C . LEU B 1 137 ? 0.502 -5.273 4.82 1 98.62 137 LEU B C 1
ATOM 2868 O O . LEU B 1 137 ? 1.003 -5.375 5.941 1 98.62 137 LEU B O 1
ATOM 2872 N N . GLY B 1 138 ? 1.033 -4.531 3.879 1 98.25 138 GLY B N 1
ATOM 2873 C CA . GLY B 1 138 ? 2.252 -3.777 4.117 1 98.25 138 GLY B CA 1
ATOM 2874 C C . GLY B 1 138 ? 3.51 -4.613 3.988 1 98.25 138 GLY B C 1
ATOM 2875 O O . GLY B 1 138 ? 3.451 -5.77 3.562 1 98.25 138 GLY B O 1
ATOM 2876 N N . GLY B 1 139 ? 4.676 -3.963 4.234 1 98.44 139 GLY B N 1
ATOM 2877 C CA . GLY B 1 139 ? 5.98 -4.594 4.133 1 98.44 139 GLY B CA 1
ATOM 2878 C C . GLY B 1 139 ? 6.926 -3.863 3.193 1 98.44 139 GLY B C 1
ATOM 2879 O O . GLY B 1 139 ? 6.664 -2.721 2.811 1 98.44 139 GLY B O 1
ATOM 2880 N N . LEU B 1 140 ? 8.062 -4.562 2.996 1 98 140 LEU B N 1
ATOM 2881 C CA . LEU B 1 140 ? 9.062 -4.043 2.066 1 98 140 LEU B CA 1
ATOM 2882 C C . LEU B 1 140 ? 8.578 -4.164 0.626 1 98 140 LEU B C 1
ATOM 2884 O O . LEU B 1 140 ? 8.203 -5.254 0.184 1 98 140 LEU B O 1
ATOM 2888 N N . LEU B 1 141 ? 8.648 -3.004 -0.054 1 98 141 LEU B N 1
ATOM 2889 C CA . LEU B 1 141 ? 8.195 -3.014 -1.442 1 98 141 LEU B CA 1
ATOM 2890 C C . LEU B 1 141 ? 9.281 -3.574 -2.359 1 98 141 LEU B C 1
ATOM 2892 O O . LEU B 1 141 ? 10.438 -3.152 -2.293 1 98 141 LEU B O 1
ATOM 2896 N N . ARG B 1 142 ? 8.883 -4.523 -3.117 1 94.25 142 ARG B N 1
ATOM 2897 C CA . ARG B 1 142 ? 9.656 -4.922 -4.289 1 94.25 142 ARG B CA 1
ATOM 2898 C C . ARG B 1 142 ? 9.109 -4.27 -5.555 1 94.25 142 ARG B C 1
ATOM 2900 O O . ARG B 1 142 ? 8.078 -4.695 -6.082 1 94.25 142 ARG B O 1
ATOM 2907 N N . PRO B 1 143 ? 9.797 -3.264 -5.988 1 93.06 143 PRO B N 1
ATOM 2908 C CA . PRO B 1 143 ? 9.227 -2.449 -7.062 1 93.06 143 PRO B CA 1
ATOM 2909 C C . PRO B 1 143 ? 9.008 -3.24 -8.352 1 93.06 143 PRO B C 1
ATOM 2911 O O . PRO B 1 143 ? 8.023 -3.016 -9.062 1 93.06 143 PRO B O 1
ATOM 2914 N N . SER B 1 144 ? 9.836 -4.148 -8.719 1 87.12 144 SER B N 1
ATOM 2915 C CA . SER B 1 144 ? 9.766 -4.855 -9.992 1 87.12 144 SER B CA 1
ATOM 2916 C C . SER B 1 144 ? 8.492 -5.691 -10.094 1 87.12 144 SER B C 1
ATOM 2918 O O . SER B 1 144 ? 7.906 -5.809 -11.172 1 87.12 144 SER B O 1
ATOM 2920 N N . TYR B 1 145 ? 8.094 -6.156 -8.945 1 90.69 145 TYR B N 1
ATOM 2921 C CA . TYR B 1 145 ? 6.957 -7.062 -9.008 1 90.69 145 TYR B CA 1
ATOM 2922 C C . TYR B 1 145 ? 5.805 -6.559 -8.148 1 90.69 145 TYR B C 1
ATOM 2924 O O . TYR B 1 145 ? 4.863 -7.301 -7.863 1 90.69 145 TYR B O 1
ATOM 2932 N N . LEU B 1 146 ? 5.906 -5.328 -7.688 1 95.81 146 LEU B N 1
ATOM 2933 C CA . LEU B 1 146 ? 4.824 -4.648 -6.984 1 95.81 146 LEU B CA 1
ATOM 2934 C C . LEU B 1 146 ? 4.344 -5.477 -5.801 1 95.81 146 LEU B C 1
ATOM 2936 O O . LEU B 1 146 ? 3.137 -5.625 -5.59 1 95.81 146 LEU B O 1
ATOM 2940 N N . SER B 1 147 ? 5.285 -6.039 -5.109 1 96.5 147 SER B N 1
ATOM 2941 C CA . SER B 1 147 ? 4.938 -6.922 -4 1 96.5 147 SER B CA 1
ATOM 2942 C C . SER B 1 147 ? 5.477 -6.387 -2.68 1 96.5 147 SER B C 1
ATOM 2944 O O . SER B 1 147 ? 6.469 -5.656 -2.658 1 96.5 147 SER B O 1
ATOM 2946 N N . LEU B 1 148 ? 4.742 -6.602 -1.681 1 98.19 148 LEU B N 1
ATOM 2947 C CA . LEU B 1 148 ? 5.164 -6.324 -0.312 1 98.19 148 LEU B CA 1
ATOM 2948 C C . LEU B 1 148 ? 5.555 -7.609 0.409 1 98.19 148 LEU B C 1
ATOM 2950 O O . LEU B 1 148 ? 4.785 -8.57 0.429 1 98.19 148 LEU B O 1
ATOM 2954 N N . VAL B 1 149 ? 6.777 -7.609 0.958 1 97.62 149 VAL B N 1
ATOM 2955 C CA . VAL B 1 149 ? 7.301 -8.836 1.546 1 97.62 149 VAL B CA 1
ATOM 2956 C C . VAL B 1 149 ? 7.996 -8.523 2.869 1 97.62 149 VAL B C 1
ATOM 2958 O O . VAL B 1 149 ? 8.18 -7.355 3.217 1 97.62 149 VAL B O 1
ATOM 2961 N N . GLY B 1 150 ? 8.289 -9.625 3.637 1 96.88 150 GLY B N 1
ATOM 2962 C CA . GLY B 1 150 ? 9.094 -9.484 4.84 1 96.88 150 GLY B CA 1
ATOM 2963 C C . GLY B 1 150 ? 8.312 -9.742 6.113 1 96.88 150 GLY B C 1
ATOM 2964 O O . GLY B 1 150 ? 7.168 -10.188 6.062 1 96.88 150 GLY B O 1
ATOM 2965 N N . ALA B 1 151 ? 8.953 -9.469 7.207 1 94.19 151 ALA B N 1
ATOM 2966 C CA . ALA B 1 151 ? 8.422 -9.805 8.523 1 94.19 151 ALA B CA 1
ATOM 2967 C C . ALA B 1 151 ? 7.129 -9.039 8.805 1 94.19 151 ALA B C 1
ATOM 2969 O O . ALA B 1 151 ? 6.18 -9.594 9.359 1 94.19 151 ALA B O 1
ATOM 2970 N N . LEU B 1 152 ? 7.062 -7.793 8.414 1 96.12 152 LEU B N 1
ATOM 2971 C CA . LEU B 1 152 ? 5.863 -6.992 8.648 1 96.12 152 LEU B CA 1
ATOM 2972 C C . LEU B 1 152 ? 4.66 -7.598 7.934 1 96.12 152 LEU B C 1
ATOM 2974 O O . LEU B 1 152 ? 3.564 -7.652 8.5 1 96.12 152 LEU B O 1
ATOM 2978 N N . THR B 1 153 ? 4.871 -8.055 6.734 1 98.19 153 THR B N 1
ATOM 2979 C CA . THR B 1 153 ? 3.807 -8.664 5.941 1 98.19 153 THR B CA 1
ATOM 2980 C C . THR B 1 153 ? 3.285 -9.922 6.621 1 98.19 153 THR B C 1
ATOM 2982 O O . THR B 1 153 ? 2.076 -10.086 6.797 1 98.19 153 THR B O 1
ATOM 2985 N N . GLN B 1 154 ? 4.242 -10.75 6.984 1 97.12 154 GLN B N 1
ATOM 2986 C CA . GLN B 1 154 ? 3.877 -12.016 7.602 1 97.12 154 GLN B CA 1
ATOM 2987 C C . GLN B 1 154 ? 3.164 -11.797 8.93 1 97.12 154 GLN B C 1
ATOM 2989 O O . GLN B 1 154 ? 2.191 -12.492 9.242 1 97.12 154 GLN B O 1
ATOM 2994 N N . GLN B 1 155 ? 3.611 -10.859 9.68 1 95.69 155 GLN B N 1
ATOM 2995 C CA . GLN B 1 155 ? 2.986 -10.547 10.961 1 95.69 155 GLN B CA 1
ATOM 2996 C C . GLN B 1 155 ? 1.565 -10.023 10.766 1 95.69 155 GLN B C 1
ATOM 2998 O O . GLN B 1 155 ? 0.662 -10.359 11.531 1 95.69 155 GLN B O 1
ATOM 3003 N N . ALA B 1 156 ? 1.379 -9.188 9.797 1 97.69 156 ALA B N 1
ATOM 3004 C CA . ALA B 1 156 ? 0.044 -8.672 9.508 1 97.69 156 ALA B CA 1
ATOM 3005 C C . ALA B 1 156 ? -0.911 -9.797 9.133 1 97.69 156 ALA B C 1
ATOM 3007 O O . ALA B 1 156 ? -2.043 -9.852 9.617 1 97.69 156 ALA B O 1
ATOM 3008 N N . ILE B 1 157 ? -0.453 -10.734 8.328 1 98.12 157 ILE B N 1
ATOM 3009 C CA . ILE B 1 157 ? -1.287 -11.844 7.875 1 98.12 157 ILE B CA 1
ATOM 3010 C C . ILE B 1 157 ? -1.702 -12.703 9.062 1 98.12 157 ILE B C 1
ATOM 3012 O O . ILE B 1 157 ? -2.842 -13.172 9.133 1 98.12 157 ILE B O 1
ATOM 3016 N N . ALA B 1 158 ? -0.811 -12.875 9.961 1 96.25 158 ALA B N 1
ATOM 3017 C CA . ALA B 1 158 ? -1.024 -13.758 11.102 1 96.25 158 ALA B CA 1
ATOM 3018 C C . ALA B 1 158 ? -2.143 -13.234 12 1 96.25 158 ALA B C 1
ATOM 3020 O O . ALA B 1 158 ? -2.676 -13.969 12.828 1 96.25 158 ALA B O 1
ATOM 3021 N N . GLN B 1 159 ? -2.504 -11.984 11.805 1 94.88 159 GLN B N 1
ATOM 3022 C CA . GLN B 1 159 ? -3.541 -11.375 12.625 1 94.88 159 GLN B CA 1
ATOM 3023 C C . GLN B 1 159 ? -4.922 -11.562 12.008 1 94.88 159 GLN B C 1
ATOM 3025 O O . GLN B 1 159 ? -5.934 -11.188 12.602 1 94.88 159 GLN B O 1
ATOM 3030 N N . LEU B 1 160 ? -4.961 -12.188 10.852 1 96.12 160 LEU B N 1
ATOM 3031 C CA . LEU B 1 160 ? -6.207 -12.219 10.094 1 96.12 160 LEU B CA 1
ATOM 3032 C C . LEU B 1 160 ? -6.648 -13.656 9.828 1 96.12 160 LEU B C 1
ATOM 3034 O O . LEU B 1 160 ? -5.848 -14.586 9.938 1 96.12 160 LEU B O 1
ATOM 3038 N N . SER B 1 161 ? -7.895 -13.797 9.648 1 97.69 161 SER B N 1
ATOM 3039 C CA . SER B 1 161 ? -8.492 -15.031 9.156 1 97.69 161 SER B CA 1
ATOM 3040 C C . SER B 1 161 ? -9.398 -14.773 7.961 1 97.69 161 SER B C 1
ATOM 3042 O O . SER B 1 161 ? -10.383 -14.039 8.07 1 97.69 161 SER B O 1
ATOM 3044 N N . ALA B 1 162 ? -9.078 -15.367 6.883 1 98.62 162 ALA B N 1
ATOM 3045 C CA . ALA B 1 162 ? -9.844 -15.141 5.66 1 98.62 162 ALA B CA 1
ATOM 3046 C C . ALA B 1 162 ? -10.75 -16.328 5.352 1 98.62 162 ALA B C 1
ATOM 3048 O O . ALA B 1 162 ? -10.461 -17.453 5.754 1 98.62 162 ALA B O 1
ATOM 3049 N N . ASP B 1 163 ? -11.859 -16.016 4.711 1 98.75 163 ASP B N 1
ATOM 3050 C CA . ASP B 1 163 ? -12.766 -17.062 4.266 1 98.75 163 ASP B CA 1
ATOM 3051 C C . ASP B 1 163 ? -12.164 -17.859 3.104 1 98.75 163 ASP B C 1
ATOM 3053 O O . ASP B 1 163 ? -12.297 -19.078 3.039 1 98.75 163 ASP B O 1
ATOM 3057 N N . ILE B 1 164 ? -11.492 -17.156 2.23 1 98.88 164 ILE B N 1
ATOM 3058 C CA . ILE B 1 164 ? -10.945 -17.797 1.034 1 98.88 164 ILE B CA 1
ATOM 3059 C C . ILE B 1 164 ? -9.688 -17.047 0.584 1 98.88 164 ILE B C 1
ATOM 3061 O O . ILE B 1 164 ? -9.625 -15.82 0.684 1 98.88 164 ILE B O 1
ATOM 3065 N N . ALA B 1 165 ? -8.719 -17.812 0.144 1 98.94 165 ALA B N 1
ATOM 3066 C CA . ALA B 1 165 ? -7.5 -17.25 -0.434 1 98.94 165 ALA B CA 1
ATOM 3067 C C . ALA B 1 165 ? -7.293 -17.75 -1.862 1 98.94 165 ALA B C 1
ATOM 3069 O O . ALA B 1 165 ? -7.562 -18.906 -2.172 1 98.94 165 ALA B O 1
ATOM 3070 N N . PHE B 1 166 ? -6.84 -16.828 -2.703 1 98.94 166 PHE B N 1
ATOM 3071 C CA . PHE B 1 166 ? -6.375 -17.188 -4.039 1 98.94 166 PHE B CA 1
ATOM 3072 C C . PHE B 1 166 ? -4.867 -17 -4.156 1 98.94 166 PHE B C 1
ATOM 3074 O O . PHE B 1 166 ? -4.355 -15.891 -3.934 1 98.94 166 PHE B O 1
ATOM 3081 N N . ILE B 1 167 ? -4.191 -18.062 -4.488 1 98.88 167 ILE B N 1
ATOM 3082 C CA . ILE B 1 167 ? -2.734 -18.078 -4.559 1 98.88 167 ILE B CA 1
ATOM 3083 C C . ILE B 1 167 ? -2.291 -18.406 -5.98 1 98.88 167 ILE B C 1
ATOM 3085 O O . ILE B 1 167 ? -2.787 -19.344 -6.594 1 98.88 167 ILE B O 1
ATOM 3089 N N . GLY B 1 168 ? -1.362 -17.547 -6.512 1 98.06 168 GLY B N 1
ATOM 3090 C CA . GLY B 1 168 ? -0.767 -17.828 -7.809 1 98.06 168 GLY B CA 1
ATOM 3091 C C . GLY B 1 168 ? 0.437 -18.734 -7.727 1 98.06 168 GLY B C 1
ATOM 3092 O O . GLY B 1 168 ? 0.863 -19.125 -6.637 1 98.06 168 GLY B O 1
ATOM 3093 N N . THR B 1 169 ? 0.973 -19.062 -8.922 1 95.44 169 THR B N 1
ATOM 3094 C CA . THR B 1 169 ? 2.133 -19.953 -8.984 1 95.44 169 THR B CA 1
ATOM 3095 C C . THR B 1 169 ? 2.965 -19.672 -10.227 1 95.44 169 THR B C 1
ATOM 3097 O O . THR B 1 169 ? 2.436 -19.203 -11.242 1 95.44 169 THR B O 1
ATOM 3100 N N . SER B 1 170 ? 4.211 -19.969 -10.086 1 90.5 170 SER B N 1
ATOM 3101 C CA . SER B 1 170 ? 5.082 -19.922 -11.258 1 90.5 170 SER B CA 1
ATOM 3102 C C . SER B 1 170 ? 5.031 -21.219 -12.039 1 90.5 170 SER B C 1
ATOM 3104 O O . SER B 1 170 ? 5.344 -21.25 -13.227 1 90.5 170 SER B O 1
ATOM 3106 N N . GLY B 1 171 ? 4.68 -22.312 -11.297 1 91.06 171 GLY B N 1
ATOM 3107 C CA . GLY B 1 171 ? 4.562 -23.594 -11.961 1 91.06 171 GLY B CA 1
ATOM 3108 C C . GLY B 1 171 ? 4.305 -24.75 -11 1 91.06 171 GLY B C 1
ATOM 3109 O O . GLY B 1 171 ? 4.535 -24.609 -9.797 1 91.06 171 GLY B O 1
ATOM 3110 N N . VAL B 1 172 ? 3.777 -25.781 -11.594 1 93.06 172 VAL B N 1
ATOM 3111 C CA . VAL B 1 172 ? 3.553 -27.016 -10.867 1 93.06 172 VAL B CA 1
ATOM 3112 C C . VAL B 1 172 ? 4.312 -28.156 -11.539 1 93.06 172 VAL B C 1
ATOM 3114 O O . VAL B 1 172 ? 4.172 -28.391 -12.742 1 93.06 172 VAL B O 1
ATOM 3117 N N . ARG B 1 173 ? 5.027 -28.844 -10.805 1 88.31 173 ARG B N 1
ATOM 3118 C CA . ARG B 1 173 ? 5.766 -30 -11.312 1 88.31 173 ARG B CA 1
ATOM 3119 C C . ARG B 1 173 ? 4.84 -31.188 -11.523 1 88.31 173 ARG B C 1
ATOM 3121 O O . ARG B 1 173 ? 3.75 -31.25 -10.953 1 88.31 173 ARG B O 1
ATOM 3128 N N . PRO B 1 174 ? 5.367 -32.156 -12.266 1 89 174 PRO B N 1
ATOM 3129 C CA . PRO B 1 174 ? 4.551 -33.344 -12.508 1 89 174 PRO B CA 1
ATOM 3130 C C . PRO B 1 174 ? 4.211 -34.094 -11.227 1 89 174 PRO B C 1
ATOM 3132 O O . PRO B 1 174 ? 3.176 -34.75 -11.156 1 89 174 PRO B O 1
ATOM 3135 N N . ASP B 1 175 ? 5.059 -33.938 -10.227 1 90.88 175 ASP B N 1
ATOM 3136 C CA . ASP B 1 175 ? 4.824 -34.656 -8.984 1 90.88 175 ASP B CA 1
ATOM 3137 C C . ASP B 1 175 ? 3.832 -33.906 -8.094 1 90.88 175 ASP B C 1
ATOM 3139 O O . ASP B 1 175 ? 3.547 -34.344 -6.977 1 90.88 175 ASP B O 1
ATOM 3143 N N . GLY B 1 176 ? 3.414 -32.781 -8.531 1 95 176 GLY B N 1
ATOM 3144 C CA . GLY B 1 176 ? 2.393 -32.062 -7.797 1 95 176 GLY B CA 1
ATOM 3145 C C . GLY B 1 176 ? 2.957 -30.938 -6.941 1 95 176 GLY B C 1
ATOM 3146 O O . GLY B 1 176 ? 2.209 -30.219 -6.277 1 95 176 GLY B O 1
ATOM 3147 N N . THR B 1 177 ? 4.238 -30.734 -7.008 1 95 177 THR B N 1
ATOM 3148 C CA . THR B 1 177 ? 4.848 -29.672 -6.211 1 95 177 THR B CA 1
ATOM 3149 C C . THR B 1 177 ? 4.566 -28.312 -6.824 1 95 177 THR B C 1
ATOM 3151 O O . THR B 1 177 ? 4.945 -28.047 -7.969 1 95 177 THR B O 1
ATOM 3154 N N . VAL B 1 178 ? 3.9 -27.453 -6.074 1 96.56 178 VAL B N 1
ATOM 3155 C CA . VAL B 1 178 ? 3.645 -26.078 -6.48 1 96.56 178 VAL B CA 1
ATOM 3156 C C . VAL B 1 178 ? 4.863 -25.203 -6.176 1 96.56 178 VAL B C 1
ATOM 3158 O O . VAL B 1 178 ? 5.402 -25.25 -5.062 1 96.56 178 VAL B O 1
ATOM 3161 N N . LEU B 1 179 ? 5.277 -24.391 -7.195 1 91.38 179 LEU B N 1
ATOM 3162 C CA . LEU B 1 179 ? 6.527 -23.641 -7.062 1 91.38 179 LEU B CA 1
ATOM 3163 C C . LEU B 1 179 ? 6.297 -22.156 -7.273 1 91.38 179 LEU B C 1
ATOM 3165 O O . LEU B 1 179 ? 5.293 -21.75 -7.863 1 91.38 179 LEU B O 1
ATOM 3169 N N . ASP B 1 180 ? 7.234 -21.422 -6.699 1 91.12 180 ASP B N 1
ATOM 3170 C CA . ASP B 1 180 ? 7.336 -20 -7.027 1 91.12 180 ASP B CA 1
ATOM 3171 C C . ASP B 1 180 ? 8.773 -19.625 -7.375 1 91.12 180 ASP B C 1
ATOM 3173 O O . ASP B 1 180 ? 9.719 -20.141 -6.789 1 91.12 180 ASP B O 1
ATOM 3177 N N . SER B 1 181 ? 8.898 -18.688 -8.32 1 85.94 181 SER B N 1
ATOM 3178 C CA . SER B 1 181 ? 10.211 -18.281 -8.812 1 85.94 181 SER B CA 1
ATOM 3179 C C . SER B 1 181 ? 10.805 -17.188 -7.938 1 85.94 181 SER B C 1
ATOM 3181 O O . SER B 1 181 ? 12 -16.891 -8.031 1 85.94 181 SER B O 1
ATOM 3183 N N . THR B 1 182 ? 9.992 -16.594 -7.148 1 85.81 182 THR B N 1
ATOM 3184 C CA . THR B 1 182 ? 10.445 -15.508 -6.301 1 85.81 182 THR B CA 1
ATOM 3185 C C . THR B 1 182 ? 10.523 -15.945 -4.84 1 85.81 182 THR B C 1
ATOM 3187 O O . THR B 1 182 ? 9.516 -15.961 -4.137 1 85.81 182 THR B O 1
ATOM 3190 N N . GLY B 1 183 ? 11.75 -16.141 -4.41 1 87 183 GLY B N 1
ATOM 3191 C CA . GLY B 1 183 ? 11.977 -16.656 -3.074 1 87 183 GLY B CA 1
ATOM 3192 C C . GLY B 1 183 ? 11.367 -15.805 -1.983 1 87 183 GLY B C 1
ATOM 3193 O O . GLY B 1 183 ? 10.781 -16.312 -1.031 1 87 183 GLY B O 1
ATOM 3194 N N . ALA B 1 184 ? 11.414 -14.523 -2.133 1 89.88 184 ALA B N 1
ATOM 3195 C CA . ALA B 1 184 ? 10.969 -13.578 -1.113 1 89.88 184 ALA B CA 1
ATOM 3196 C C . ALA B 1 184 ? 9.453 -13.625 -0.957 1 89.88 184 ALA B C 1
ATOM 3198 O O . ALA B 1 184 ? 8.914 -13.172 0.058 1 89.88 184 ALA B O 1
ATOM 3199 N N . GLU B 1 185 ? 8.734 -14.211 -1.913 1 94.56 185 GLU B N 1
ATOM 3200 C CA . GLU B 1 185 ? 7.27 -14.234 -1.883 1 94.56 185 GLU B CA 1
ATOM 3201 C C . GLU B 1 185 ? 6.754 -15.539 -1.284 1 94.56 185 GLU B C 1
ATOM 3203 O O . GLU B 1 185 ? 5.594 -15.625 -0.878 1 94.56 185 GLU B O 1
ATOM 3208 N N . VAL B 1 186 ? 7.613 -16.516 -1.197 1 94.88 186 VAL B N 1
ATOM 3209 C CA . VAL B 1 186 ? 7.176 -17.844 -0.793 1 94.88 186 VAL B CA 1
ATOM 3210 C C . VAL B 1 186 ? 6.691 -17.812 0.655 1 94.88 186 VAL B C 1
ATOM 3212 O O . VAL B 1 186 ? 5.609 -18.328 0.965 1 94.88 186 VAL B O 1
ATOM 3215 N N . PRO B 1 187 ? 7.438 -17.156 1.566 1 96.44 187 PRO B N 1
ATOM 3216 C CA . PRO B 1 187 ? 6.914 -17.078 2.934 1 96.44 187 PRO B CA 1
ATOM 3217 C C . PRO B 1 187 ? 5.562 -16.375 3.014 1 96.44 187 PRO B C 1
ATOM 3219 O O . PRO B 1 187 ? 4.734 -16.719 3.859 1 96.44 187 PRO B O 1
ATOM 3222 N N . VAL B 1 188 ? 5.309 -15.375 2.201 1 98.06 188 VAL B N 1
ATOM 3223 C CA . VAL B 1 188 ? 4.027 -14.68 2.158 1 98.06 188 VAL B CA 1
ATOM 3224 C C . VAL B 1 188 ? 2.928 -15.648 1.722 1 98.06 188 VAL B C 1
ATOM 3226 O O . VAL B 1 188 ? 1.852 -15.68 2.322 1 98.06 188 VAL B O 1
ATOM 3229 N N . LYS B 1 189 ? 3.227 -16.469 0.755 1 98.19 189 LYS B N 1
ATOM 3230 C CA . LYS B 1 189 ? 2.26 -17.453 0.271 1 98.19 189 LYS B CA 1
ATOM 3231 C C . LYS B 1 189 ? 1.932 -18.484 1.352 1 98.19 189 LYS B C 1
ATOM 3233 O O . LYS B 1 189 ? 0.774 -18.875 1.508 1 98.19 189 LYS B O 1
ATOM 3238 N N . HIS B 1 190 ? 2.969 -18.906 2.08 1 98.25 190 HIS B N 1
ATOM 3239 C CA . HIS B 1 190 ? 2.732 -19.812 3.193 1 98.25 190 HIS B CA 1
ATOM 3240 C C . HIS B 1 190 ? 1.787 -19.203 4.219 1 98.25 190 HIS B C 1
ATOM 3242 O O . HIS B 1 190 ? 0.859 -19.859 4.688 1 98.25 190 HIS B O 1
ATOM 3248 N N . ALA B 1 191 ? 2.033 -17.969 4.551 1 98.5 191 ALA B N 1
ATOM 3249 C CA . ALA B 1 191 ? 1.223 -17.281 5.543 1 98.5 191 ALA B CA 1
ATOM 3250 C C . ALA B 1 191 ? -0.214 -17.109 5.059 1 98.5 191 ALA B C 1
ATOM 3252 O O . ALA B 1 191 ? -1.159 -17.25 5.84 1 98.5 191 ALA B O 1
ATOM 3253 N N . ILE B 1 192 ? -0.381 -16.828 3.773 1 98.5 192 ILE B N 1
ATOM 3254 C CA . ILE B 1 192 ? -1.706 -16.688 3.18 1 98.5 192 ILE B CA 1
ATOM 3255 C C . ILE B 1 192 ? -2.482 -18 3.318 1 98.5 192 ILE B C 1
ATOM 3257 O O . ILE B 1 192 ? -3.623 -18 3.787 1 98.5 192 ILE B O 1
ATOM 3261 N N . ALA B 1 193 ? -1.845 -19.047 2.98 1 98.19 193 ALA B N 1
ATOM 3262 C CA . ALA B 1 193 ? -2.494 -20.344 3.062 1 98.19 193 ALA B CA 1
ATOM 3263 C C . ALA B 1 193 ? -2.863 -20.688 4.504 1 98.19 193 ALA B C 1
ATOM 3265 O O . ALA B 1 193 ? -3.949 -21.203 4.77 1 98.19 193 ALA B O 1
ATOM 3266 N N . ALA B 1 194 ? -2.002 -20.344 5.422 1 97.94 194 ALA B N 1
ATOM 3267 C CA . ALA B 1 194 ? -2.188 -20.688 6.828 1 97.94 194 ALA B CA 1
ATOM 3268 C C . ALA B 1 194 ? -3.293 -19.844 7.457 1 97.94 194 ALA B C 1
ATOM 3270 O O . ALA B 1 194 ? -3.891 -20.234 8.461 1 97.94 194 ALA B O 1
ATOM 3271 N N . SER B 1 195 ? -3.643 -18.734 6.852 1 98.25 195 SER B N 1
ATOM 3272 C CA . SER B 1 195 ? -4.562 -17.781 7.465 1 98.25 195 SER B CA 1
ATOM 3273 C C . SER B 1 195 ? -5.914 -17.797 6.762 1 98.25 195 SER B C 1
ATOM 3275 O O . SER B 1 195 ? -6.699 -16.844 6.902 1 98.25 195 SER B O 1
ATOM 3277 N N . SER B 1 196 ? -6.195 -18.828 5.988 1 98.44 196 SER B N 1
ATOM 3278 C CA . SER B 1 196 ? -7.438 -18.875 5.223 1 98.44 196 SER B CA 1
ATOM 3279 C C . SER B 1 196 ? -8.18 -20.188 5.453 1 98.44 196 SER B C 1
ATOM 3281 O O . SER B 1 196 ? -7.562 -21.25 5.562 1 98.44 196 SER B O 1
ATOM 3283 N N . GLN B 1 197 ? -9.477 -20.094 5.523 1 98.19 197 GLN B N 1
ATOM 3284 C CA . GLN B 1 197 ? -10.297 -21.297 5.684 1 98.19 197 GLN B CA 1
ATOM 3285 C C . GLN B 1 197 ? -10.234 -22.172 4.441 1 98.19 197 GLN B C 1
ATOM 3287 O O . GLN B 1 197 ? -10.18 -23.406 4.543 1 98.19 197 GLN B O 1
ATOM 3292 N N . ARG B 1 198 ? -10.234 -21.531 3.295 1 98.25 198 ARG B N 1
ATOM 3293 C CA . ARG B 1 198 ? -10.102 -22.219 2.01 1 98.25 198 ARG B CA 1
ATOM 3294 C C . ARG B 1 198 ? -8.984 -21.594 1.176 1 98.25 198 ARG B C 1
ATOM 3296 O O . ARG B 1 198 ? -8.906 -20.375 1.045 1 98.25 198 ARG B O 1
ATOM 3303 N N . THR B 1 199 ? -8.203 -22.453 0.65 1 98.56 199 THR B N 1
ATOM 3304 C CA . THR B 1 199 ? -7.117 -22.016 -0.223 1 98.56 199 THR B CA 1
ATOM 3305 C C . THR B 1 199 ? -7.348 -22.5 -1.653 1 98.56 199 THR B C 1
ATOM 3307 O O . THR B 1 199 ? -7.539 -23.688 -1.889 1 98.56 199 THR B O 1
ATOM 3310 N N . CYS B 1 200 ? -7.266 -21.547 -2.623 1 98.88 200 CYS B N 1
ATOM 3311 C CA . CYS B 1 200 ? -7.48 -21.844 -4.035 1 98.88 200 CYS B CA 1
ATOM 3312 C C . CYS B 1 200 ? -6.246 -21.5 -4.855 1 98.88 200 CYS B C 1
ATOM 3314 O O . CYS B 1 200 ? -5.734 -20.375 -4.781 1 98.88 200 CYS B O 1
ATOM 3316 N N . LEU B 1 201 ? -5.805 -22.438 -5.578 1 98.75 201 LEU B N 1
ATOM 3317 C CA . LEU B 1 201 ? -4.73 -22.172 -6.523 1 98.75 201 LEU B CA 1
ATOM 3318 C C . LEU B 1 201 ? -5.289 -21.688 -7.859 1 98.75 201 LEU B C 1
ATOM 3320 O O . LEU B 1 201 ? -6.191 -22.312 -8.422 1 98.75 201 LEU B O 1
ATOM 3324 N N . VAL B 1 202 ? -4.766 -20.609 -8.352 1 98.81 202 VAL B N 1
ATOM 3325 C CA . VAL B 1 202 ? -5.16 -20.078 -9.656 1 98.81 202 VAL B CA 1
ATOM 3326 C C . VAL B 1 202 ? -3.977 -20.141 -10.617 1 98.81 202 VAL B C 1
ATOM 3328 O O . VAL B 1 202 ? -2.904 -19.609 -10.328 1 98.81 202 VAL B O 1
ATOM 3331 N N . ALA B 1 203 ? -4.188 -20.797 -11.781 1 97.56 203 ALA B N 1
ATOM 3332 C CA . ALA B 1 203 ? -3.068 -21.016 -12.695 1 97.56 203 ALA B CA 1
ATOM 3333 C C . ALA B 1 203 ? -3.561 -21.219 -14.125 1 97.56 203 ALA B C 1
ATOM 3335 O O . ALA B 1 203 ? -4.57 -21.891 -14.344 1 97.56 203 ALA B O 1
ATOM 3336 N N . THR B 1 204 ? -2.818 -20.609 -15.039 1 96.12 204 THR B N 1
ATOM 3337 C CA . THR B 1 204 ? -3.072 -20.875 -16.453 1 96.12 204 THR B CA 1
ATOM 3338 C C . THR B 1 204 ? -2.475 -22.234 -16.844 1 96.12 204 THR B C 1
ATOM 3340 O O . THR B 1 204 ? -1.739 -22.844 -16.078 1 96.12 204 THR B O 1
ATOM 3343 N N . SER B 1 205 ? -2.795 -22.641 -18.062 1 94 205 SER B N 1
ATOM 3344 C CA . SER B 1 205 ? -2.438 -23.969 -18.531 1 94 205 SER B CA 1
ATOM 3345 C C . SER B 1 205 ? -0.925 -24.156 -18.609 1 94 205 SER B C 1
ATOM 3347 O O . SER B 1 205 ? -0.411 -25.25 -18.359 1 94 205 SER B O 1
ATOM 3349 N N . ASP B 1 206 ? -0.199 -23.109 -18.812 1 87.44 206 ASP B N 1
ATOM 3350 C CA . ASP B 1 206 ? 1.241 -23.172 -19.031 1 87.44 206 ASP B CA 1
ATOM 3351 C C . ASP B 1 206 ? 1.989 -23.438 -17.734 1 87.44 206 ASP B C 1
ATOM 3353 O O . ASP B 1 206 ? 3.201 -23.656 -17.734 1 87.44 206 ASP B O 1
ATOM 3357 N N . LYS B 1 207 ? 1.215 -23.5 -16.656 1 90.62 207 LYS B N 1
ATOM 3358 C CA . LYS B 1 207 ? 1.842 -23.734 -15.359 1 90.62 207 LYS B CA 1
ATOM 3359 C C . LYS B 1 207 ? 1.917 -25.234 -15.055 1 90.62 207 LYS B C 1
ATOM 3361 O O . LYS B 1 207 ? 2.477 -25.641 -14.031 1 90.62 207 LYS B O 1
ATOM 3366 N N . PHE B 1 208 ? 1.337 -26.031 -16.094 1 89.19 208 PHE B N 1
ATOM 3367 C CA . PHE B 1 208 ? 1.277 -27.484 -15.906 1 89.19 208 PHE B CA 1
ATOM 3368 C C . PHE B 1 208 ? 1.938 -28.203 -17.078 1 89.19 208 PHE B C 1
ATOM 3370 O O . PHE B 1 208 ? 1.275 -28.547 -18.062 1 89.19 208 PHE B O 1
ATOM 3377 N N . PRO B 1 209 ? 3.133 -28.641 -16.984 1 86.62 209 PRO B N 1
ATOM 3378 C CA . PRO B 1 209 ? 4.012 -28.375 -15.836 1 86.62 209 PRO B CA 1
ATOM 3379 C C . PRO B 1 209 ? 4.66 -27 -15.898 1 86.62 209 PRO B C 1
ATOM 3381 O O . PRO B 1 209 ? 4.523 -26.281 -16.906 1 86.62 209 PRO B O 1
ATOM 3384 N N . GLY B 1 210 ? 5.145 -26.594 -14.93 1 83.69 210 GLY B N 1
ATOM 3385 C CA . GLY B 1 210 ? 5.91 -25.359 -14.852 1 83.69 210 GLY B CA 1
ATOM 3386 C C . GLY B 1 210 ? 7.109 -25.453 -13.93 1 83.69 210 GLY B C 1
ATOM 3387 O O . GLY B 1 210 ? 7.496 -26.547 -13.523 1 83.69 210 GLY B O 1
ATOM 3388 N N . SER B 1 211 ? 7.762 -24.219 -13.797 1 80.81 211 SER B N 1
ATOM 3389 C CA . SER B 1 211 ? 8.984 -24.203 -13.008 1 80.81 211 SER B CA 1
ATOM 3390 C C . SER B 1 211 ? 8.977 -23.062 -11.992 1 80.81 211 SER B C 1
ATOM 3392 O O . SER B 1 211 ? 8.109 -22.188 -12.047 1 80.81 211 SER B O 1
ATOM 3394 N N . GLY B 1 212 ? 9.906 -23.266 -11.039 1 82.56 212 GLY B N 1
ATOM 3395 C CA . GLY B 1 212 ? 10.102 -22.25 -10 1 82.56 212 GLY B CA 1
ATOM 3396 C C . GLY B 1 212 ? 11.336 -22.516 -9.156 1 82.56 212 GLY B C 1
ATOM 3397 O O . GLY B 1 212 ? 12 -23.531 -9.305 1 82.56 212 GLY B O 1
ATOM 3398 N N . LEU B 1 213 ? 11.586 -21.609 -8.32 1 79.38 213 LEU B N 1
ATOM 3399 C CA . LEU B 1 213 ? 12.805 -21.656 -7.512 1 79.38 213 LEU B CA 1
ATOM 3400 C C . LEU B 1 213 ? 12.578 -22.438 -6.227 1 79.38 213 LEU B C 1
ATOM 3402 O O . LEU B 1 213 ? 13.391 -23.297 -5.867 1 79.38 213 LEU B O 1
ATOM 3406 N N . LEU B 1 214 ? 11.438 -22.141 -5.543 1 87 214 LEU B N 1
ATOM 3407 C CA . LEU B 1 214 ? 11.18 -22.734 -4.242 1 87 214 LEU B CA 1
ATOM 3408 C C . LEU B 1 214 ? 9.797 -23.375 -4.195 1 87 214 LEU B C 1
ATOM 3410 O O . LEU B 1 214 ? 8.852 -22.859 -4.805 1 87 214 LEU B O 1
ATOM 3414 N N . PRO B 1 215 ? 9.695 -24.469 -3.424 1 93.19 215 PRO B N 1
ATOM 3415 C CA . PRO B 1 215 ? 8.375 -25.062 -3.248 1 93.19 215 PRO B CA 1
ATOM 3416 C C . PRO B 1 215 ? 7.465 -24.234 -2.346 1 93.19 215 PRO B C 1
ATOM 3418 O O . PRO B 1 215 ? 7.93 -23.656 -1.364 1 93.19 215 PRO B O 1
ATOM 3421 N N . VAL B 1 216 ? 6.191 -24.188 -2.707 1 97.06 216 VAL B N 1
ATOM 3422 C CA . VAL B 1 216 ? 5.18 -23.484 -1.918 1 97.06 216 VAL B CA 1
ATOM 3423 C C . VAL B 1 216 ? 4.336 -24.5 -1.147 1 97.06 216 VAL B C 1
ATOM 3425 O O . VAL B 1 216 ? 4.18 -24.391 0.071 1 97.06 216 VAL B O 1
ATOM 3428 N N . CYS B 1 217 ? 3.854 -25.484 -1.777 1 97.38 217 CYS B N 1
ATOM 3429 C CA . CYS B 1 217 ? 2.996 -26.516 -1.196 1 97.38 217 CYS B CA 1
ATOM 3430 C C . CYS B 1 217 ? 2.764 -27.656 -2.182 1 97.38 217 CYS B C 1
ATOM 3432 O O . CYS B 1 217 ? 3.252 -27.609 -3.312 1 97.38 217 CYS B O 1
ATOM 3434 N N . ALA B 1 218 ? 2.055 -28.703 -1.635 1 96.75 218 ALA B N 1
ATOM 3435 C CA . ALA B 1 218 ? 1.537 -29.719 -2.541 1 96.75 218 ALA B CA 1
ATOM 3436 C C . ALA B 1 218 ? 0.233 -29.266 -3.191 1 96.75 218 ALA B C 1
ATOM 3438 O O . ALA B 1 218 ? -0.591 -28.609 -2.551 1 96.75 218 ALA B O 1
ATOM 3439 N N . LEU B 1 219 ? 0.122 -29.672 -4.449 1 97.31 219 LEU B N 1
ATOM 3440 C CA . LEU B 1 219 ? -1.095 -29.328 -5.176 1 97.31 219 LEU B CA 1
ATOM 3441 C C . LEU B 1 219 ? -2.332 -29.812 -4.422 1 97.31 219 LEU B C 1
ATOM 3443 O O . LEU B 1 219 ? -3.354 -29.125 -4.395 1 97.31 219 LEU B O 1
ATOM 3447 N N . SER B 1 220 ? -2.197 -30.938 -3.766 1 95.94 220 SER B N 1
ATOM 3448 C CA . SER B 1 220 ? -3.307 -31.578 -3.062 1 95.94 220 SER B CA 1
ATOM 3449 C C . SER B 1 220 ? -3.623 -30.859 -1.758 1 95.94 220 SER B C 1
ATOM 3451 O O . SER B 1 220 ? -4.648 -31.125 -1.128 1 95.94 220 SER B O 1
ATOM 3453 N N . ASP B 1 221 ? -2.783 -29.922 -1.346 1 96.62 221 ASP B N 1
ATOM 3454 C CA . ASP B 1 221 ? -3.049 -29.125 -0.153 1 96.62 221 ASP B CA 1
ATOM 3455 C C . ASP B 1 221 ? -4.121 -28.062 -0.426 1 96.62 221 ASP B C 1
ATOM 3457 O O . ASP B 1 221 ? -4.715 -27.516 0.507 1 96.62 221 ASP B O 1
ATOM 3461 N N . ALA B 1 222 ? -4.332 -27.766 -1.706 1 97.94 222 ALA B N 1
ATOM 3462 C CA . ALA B 1 222 ? -5.336 -26.766 -2.061 1 97.94 222 ALA B CA 1
ATOM 3463 C C . ALA B 1 222 ? -6.746 -27.344 -1.972 1 97.94 222 ALA B C 1
ATOM 3465 O O . ALA B 1 222 ? -6.973 -28.5 -2.352 1 97.94 222 ALA B O 1
ATOM 3466 N N . HIS B 1 223 ? -7.594 -26.547 -1.473 1 98.19 223 HIS B N 1
ATOM 3467 C CA . HIS B 1 223 ? -8.992 -26.953 -1.469 1 98.19 223 HIS B CA 1
ATOM 3468 C C . HIS B 1 223 ? -9.578 -26.922 -2.875 1 98.19 223 HIS B C 1
ATOM 3470 O O . HIS B 1 223 ? -10.484 -27.703 -3.191 1 98.19 223 HIS B O 1
ATOM 3476 N N . MET B 1 224 ? -9.039 -26.031 -3.695 1 98.31 224 MET B N 1
ATOM 3477 C CA . MET B 1 224 ? -9.555 -25.828 -5.047 1 98.31 224 MET B CA 1
ATOM 3478 C C . MET B 1 224 ? -8.445 -25.375 -5.992 1 98.31 224 MET B C 1
ATOM 3480 O O . MET B 1 224 ? -7.527 -24.672 -5.582 1 98.31 224 MET B O 1
ATOM 3484 N N . ILE B 1 225 ? -8.562 -25.875 -7.195 1 98.38 225 ILE B N 1
ATOM 3485 C CA . ILE B 1 225 ? -7.711 -25.422 -8.289 1 98.38 225 ILE B CA 1
ATOM 3486 C C . ILE B 1 225 ? -8.57 -24.844 -9.406 1 98.38 225 ILE B C 1
ATOM 3488 O O . ILE B 1 225 ? -9.523 -25.469 -9.867 1 98.38 225 ILE B O 1
ATOM 3492 N N . ILE B 1 226 ? -8.25 -23.641 -9.781 1 98.69 226 ILE B N 1
ATOM 3493 C CA . ILE B 1 226 ? -8.914 -23 -10.906 1 98.69 226 ILE B CA 1
ATOM 3494 C C . ILE B 1 226 ? -7.918 -22.781 -12.039 1 98.69 226 ILE B C 1
ATOM 3496 O O . ILE B 1 226 ? -6.906 -22.094 -11.867 1 98.69 226 ILE B O 1
ATOM 3500 N N . THR B 1 227 ? -8.211 -23.359 -13.195 1 98.31 227 THR B N 1
ATOM 3501 C CA . THR B 1 227 ? -7.188 -23.375 -14.242 1 98.31 227 THR B CA 1
ATOM 3502 C C . THR B 1 227 ? -7.828 -23.438 -15.625 1 98.31 227 THR B C 1
ATOM 3504 O O . THR B 1 227 ? -9.016 -23.75 -15.75 1 98.31 227 THR B O 1
ATOM 3507 N N . THR B 1 228 ? -7.027 -23.031 -16.594 1 97.31 228 THR B N 1
ATOM 3508 C CA . THR B 1 228 ? -7.441 -23.172 -17.984 1 97.31 228 THR B CA 1
ATOM 3509 C C . THR B 1 228 ? -6.863 -24.453 -18.594 1 97.31 228 THR B C 1
ATOM 3511 O O . THR B 1 228 ? -7.031 -24.703 -19.797 1 97.31 228 THR B O 1
ATOM 3514 N N . ALA B 1 229 ? -6.203 -25.188 -17.828 1 93.31 229 ALA B N 1
ATOM 3515 C CA . ALA B 1 229 ? -5.621 -26.438 -18.344 1 93.31 229 ALA B CA 1
ATOM 3516 C C . ALA B 1 229 ? -6.691 -27.344 -18.922 1 93.31 229 ALA B C 1
ATOM 3518 O O . ALA B 1 229 ? -7.801 -27.438 -18.391 1 93.31 229 ALA B O 1
ATOM 3519 N N . ASP B 1 230 ? -6.336 -27.938 -20 1 88.19 230 ASP B N 1
ATOM 3520 C CA . ASP B 1 230 ? -7.188 -28.953 -20.625 1 88.19 230 ASP B CA 1
ATOM 3521 C C . ASP B 1 230 ? -6.91 -30.328 -20.047 1 88.19 230 ASP B C 1
ATOM 3523 O O . ASP B 1 230 ? -5.816 -30.875 -20.219 1 88.19 230 ASP B O 1
ATOM 3527 N N . PRO B 1 231 ? -7.934 -30.891 -19.453 1 83.5 231 PRO B N 1
ATOM 3528 C CA . PRO B 1 231 ? -7.699 -32.188 -18.828 1 83.5 231 PRO B CA 1
ATOM 3529 C C . PRO B 1 231 ? -7.168 -33.25 -19.812 1 83.5 231 PRO B C 1
ATOM 3531 O O . PRO B 1 231 ? -6.48 -34.188 -19.406 1 83.5 231 PRO B O 1
ATOM 3534 N N . ALA B 1 232 ? -7.523 -33.094 -21.047 1 82.81 232 ALA B N 1
ATOM 3535 C CA . ALA B 1 232 ? -7.094 -34.062 -22.047 1 82.81 232 ALA B CA 1
ATOM 3536 C C . ALA B 1 232 ? -5.68 -33.75 -22.547 1 82.81 232 ALA B C 1
ATOM 3538 O O . ALA B 1 232 ? -4.855 -34.656 -22.688 1 82.81 232 ALA B O 1
ATOM 3539 N N . ALA B 1 233 ? -5.312 -32.594 -22.688 1 78 233 ALA B N 1
ATOM 3540 C CA . ALA B 1 233 ? -4.051 -32.188 -23.297 1 78 233 ALA B CA 1
ATOM 3541 C C . ALA B 1 233 ? -3.006 -31.859 -22.234 1 78 233 ALA B C 1
ATOM 3543 O O . ALA B 1 233 ? -1.812 -32.094 -22.438 1 78 233 ALA B O 1
ATOM 3544 N N . ASP B 1 234 ? -3.445 -31.406 -21.156 1 73.56 234 ASP B N 1
ATOM 3545 C CA . ASP B 1 234 ? -2.584 -30.938 -20.078 1 73.56 234 ASP B CA 1
ATOM 3546 C C . ASP B 1 234 ? -3.023 -31.531 -18.734 1 73.56 234 ASP B C 1
ATOM 3548 O O . ASP B 1 234 ? -3.619 -30.828 -17.906 1 73.56 234 ASP B O 1
ATOM 3552 N N . PRO B 1 235 ? -2.633 -32.656 -18.594 1 79.25 235 PRO B N 1
ATOM 3553 C CA . PRO B 1 235 ? -3.162 -33.25 -17.375 1 79.25 235 PRO B CA 1
ATOM 3554 C C . PRO B 1 235 ? -2.523 -32.688 -16.109 1 79.25 235 PRO B C 1
ATOM 3556 O O . PRO B 1 235 ? -1.32 -32.438 -16.094 1 79.25 235 PRO B O 1
ATOM 3559 N N . LEU B 1 236 ? -3.383 -32.406 -15.211 1 89.69 236 LEU B N 1
ATOM 3560 C CA . LEU B 1 236 ? -2.918 -32.062 -13.875 1 89.69 236 LEU B CA 1
ATOM 3561 C C . LEU B 1 236 ? -2.262 -33.25 -13.18 1 89.69 236 LEU B C 1
ATOM 3563 O O . LEU B 1 236 ? -2.545 -34.406 -13.516 1 89.69 236 LEU B O 1
ATOM 3567 N N . PRO B 1 237 ? -1.34 -32.875 -12.336 1 89.12 237 PRO B N 1
ATOM 3568 C CA . PRO B 1 237 ? -0.876 -33.969 -11.484 1 89.12 237 PRO B CA 1
ATOM 3569 C C . PRO B 1 237 ? -2.021 -34.719 -10.797 1 89.12 237 PRO B C 1
ATOM 3571 O O . PRO B 1 237 ? -3.105 -34.156 -10.617 1 89.12 237 PRO B O 1
ATOM 3574 N N . ALA B 1 238 ? -1.748 -35.938 -10.461 1 84.19 238 ALA B N 1
ATOM 3575 C CA . ALA B 1 238 ? -2.785 -36.812 -9.922 1 84.19 238 ALA B CA 1
ATOM 3576 C C . ALA B 1 238 ? -3.391 -36.219 -8.648 1 84.19 238 ALA B C 1
ATOM 3578 O O . ALA B 1 238 ? -2.666 -35.875 -7.711 1 84.19 238 ALA B O 1
ATOM 3579 N N . LEU B 1 239 ? -4.684 -36.062 -8.703 1 89.88 239 LEU B N 1
ATOM 3580 C CA . LEU B 1 239 ? -5.469 -35.562 -7.582 1 89.88 239 LEU B CA 1
ATOM 3581 C C . LEU B 1 239 ? -6.477 -36.625 -7.117 1 89.88 239 LEU B C 1
ATOM 3583 O O . LEU B 1 239 ? -7.352 -36.312 -6.301 1 89.88 239 LEU B O 1
ATOM 3587 N N . GLU B 1 240 ? -6.344 -37.75 -7.695 1 84.75 240 GLU B N 1
ATOM 3588 C CA . GLU B 1 240 ? -7.254 -38.844 -7.309 1 84.75 240 GLU B CA 1
ATOM 3589 C C . GLU B 1 240 ? -7.137 -39.156 -5.82 1 84.75 240 GLU B C 1
ATOM 3591 O O . GLU B 1 240 ? -6.027 -39.281 -5.297 1 84.75 240 GLU B O 1
ATOM 3596 N N . GLY B 1 241 ? -8.234 -39.25 -5.16 1 88.31 241 GLY B N 1
ATOM 3597 C CA . GLY B 1 241 ? -8.234 -39.594 -3.746 1 88.31 241 GLY B CA 1
ATOM 3598 C C . GLY B 1 241 ? -8.102 -38.375 -2.84 1 88.31 241 GLY B C 1
ATOM 3599 O O . GLY B 1 241 ? -8.031 -38.531 -1.617 1 88.31 241 GLY B O 1
ATOM 3600 N N . THR B 1 242 ? -7.918 -37.25 -3.5 1 89.19 242 THR B N 1
ATOM 3601 C CA . THR B 1 242 ? -7.844 -36.031 -2.691 1 89.19 242 THR B CA 1
ATOM 3602 C C . THR B 1 242 ? -9.18 -35.281 -2.701 1 89.19 242 THR B C 1
ATOM 3604 O O . THR B 1 242 ? -10.062 -35.594 -3.496 1 89.19 242 THR B O 1
ATOM 3607 N N . ALA B 1 243 ? -9.32 -34.438 -1.763 1 94.06 243 ALA B N 1
ATOM 3608 C CA . ALA B 1 243 ? -10.555 -33.656 -1.647 1 94.06 243 ALA B CA 1
ATOM 3609 C C . ALA B 1 243 ? -10.469 -32.375 -2.461 1 94.06 243 ALA B C 1
ATOM 3611 O O . ALA B 1 243 ? -11.406 -31.562 -2.463 1 94.06 243 ALA B O 1
ATOM 3612 N N . THR B 1 244 ? -9.398 -32.25 -3.197 1 96.75 244 THR B N 1
ATOM 3613 C CA . THR B 1 244 ? -9.18 -31.016 -3.965 1 96.75 244 THR B CA 1
ATOM 3614 C C . THR B 1 244 ? -10.148 -30.922 -5.137 1 96.75 244 THR B C 1
ATOM 3616 O O . THR B 1 244 ? -10.234 -31.859 -5.945 1 96.75 244 THR B O 1
ATOM 3619 N N . GLU B 1 245 ? -10.867 -29.828 -5.246 1 96.88 245 GLU B N 1
ATOM 3620 C CA . GLU B 1 245 ? -11.773 -29.578 -6.359 1 96.88 245 GLU B CA 1
ATOM 3621 C C . GLU B 1 245 ? -11.055 -28.859 -7.504 1 96.88 245 GLU B C 1
ATOM 3623 O O . GLU B 1 245 ? -10.227 -27.984 -7.273 1 96.88 245 GLU B O 1
ATOM 3628 N N . VAL B 1 246 ? -11.406 -29.281 -8.742 1 96.81 246 VAL B N 1
ATOM 3629 C CA . VAL B 1 246 ? -10.828 -28.625 -9.898 1 96.81 246 VAL B CA 1
ATOM 3630 C C . VAL B 1 246 ? -11.922 -27.938 -10.703 1 96.81 246 VAL B C 1
ATOM 3632 O O . VAL B 1 246 ? -12.898 -28.562 -11.102 1 96.81 246 VAL B O 1
ATOM 3635 N N . LEU B 1 247 ? -11.773 -26.641 -10.898 1 97.19 247 LEU B N 1
ATOM 3636 C CA . LEU B 1 247 ? -12.648 -25.859 -11.758 1 97.19 247 LEU B CA 1
ATOM 3637 C C . LEU B 1 247 ? -11.906 -25.391 -13.008 1 97.19 247 LEU B C 1
ATOM 3639 O O . LEU B 1 247 ? -10.891 -24.688 -12.898 1 97.19 247 LEU B O 1
ATOM 3643 N N . PHE B 1 248 ? -12.398 -25.766 -14.117 1 96.12 248 PHE B N 1
ATOM 3644 C CA . PHE B 1 248 ? -11.773 -25.344 -15.367 1 96.12 248 PHE B CA 1
ATOM 3645 C C . PHE B 1 248 ? -12.406 -24.047 -15.875 1 96.12 248 PHE B C 1
ATOM 3647 O O . PHE B 1 248 ? -13.625 -23.875 -15.812 1 96.12 248 PHE B O 1
ATOM 3654 N N . ALA B 1 249 ? -11.531 -23.141 -16.281 1 95.12 249 ALA B N 1
ATOM 3655 C CA . ALA B 1 249 ? -11.961 -21.812 -16.719 1 95.12 249 ALA B CA 1
ATOM 3656 C C . ALA B 1 249 ? -11.875 -21.688 -18.25 1 95.12 249 ALA B C 1
ATOM 3658 O O . ALA B 1 249 ? -11.07 -22.375 -18.891 1 95.12 249 ALA B O 1
#

Organism: NCBI:txid131109